Protein 8CQ3 (pdb70)

Structure (mmCIF, N/CA/C/O backbone):
data_8CQ3
#
_entry.id   8CQ3
#
_cell.length_a   36.419
_cell.length_b   98.760
_cell.length_c   55.336
_cell.angle_alpha   90.000
_cell.angle_beta   108.519
_cell.angle_gamma   90.000
#
_symmetry.space_group_name_H-M   'P 1 21 1'
#
loop_
_entity.id
_entity.type
_entity.pdbx_description
1 polymer 'chorismate mutase'
2 non-polymer 'ACETATE ION'
3 non-polymer 'CHLORIDE ION'
4 water water
#
loop_
_atom_site.group_PDB
_atom_site.id
_atom_site.type_symbol
_atom_site.label_atom_id
_atom_site.label_alt_id
_atom_site.label_comp_id
_atom_site.label_asym_id
_atom_site.label_entity_id
_atom_site.label_seq_id
_atom_site.pdbx_PDB_ins_code
_atom_site.Cartn_x
_atom_site.Cartn_y
_atom_site.Cartn_z
_atom_site.occupancy
_atom_site.B_iso_or_equiv
_atom_site.auth_seq_id
_atom_site.auth_comp_id
_atom_site.auth_asym_id
_atom_site.auth_atom_id
_atom_site.pdbx_PDB_model_num
ATOM 1 N N . ASN A 1 24 ? 30.024 -19.514 39.523 1.000 75.351 24 ASN A N 1
ATOM 2 C CA . ASN A 1 24 ? 30.806 -20.777 39.424 1.000 69.169 24 ASN A CA 1
ATOM 3 C C . ASN A 1 24 ? 30.297 -21.732 40.507 1.000 61.916 24 ASN A C 1
ATOM 4 O O . ASN A 1 24 ? 29.407 -22.543 40.228 1.000 45.477 24 ASN A O 1
ATOM 9 N N A HIS A 1 25 ? 30.864 -21.600 41.723 0.640 60.702 25 HIS A N 1
ATOM 10 N N B HIS A 1 25 ? 30.835 -21.652 41.730 0.360 56.893 25 HIS A N 1
ATOM 11 C CA A HIS A 1 25 ? 30.756 -22.599 42.780 0.640 56.302 25 HIS A CA 1
ATOM 12 C CA B HIS A 1 25 ? 30.641 -22.748 42.666 0.360 51.952 25 HIS A CA 1
ATOM 13 C C A HIS A 1 25 ? 29.332 -22.589 43.326 0.640 47.518 25 HIS A C 1
ATOM 14 C C B HIS A 1 25 ? 29.304 -22.618 43.394 0.360 45.538 25 HIS A C 1
ATOM 15 O O A HIS A 1 25 ? 28.691 -23.634 43.426 0.640 41.495 25 HIS A O 1
ATOM 16 O O B HIS A 1 25 ? 28.680 -23.632 43.702 0.360 42.215 25 HIS A O 1
ATOM 29 N N . SER A 1 26 ? 28.872 -21.380 43.669 1.000 38.897 26 SER A N 1
ATOM 30 C CA . SER A 1 26 ? 27.554 -21.146 44.244 1.000 37.198 26 SER A CA 1
ATOM 31 C C . SER A 1 26 ? 26.448 -21.532 43.266 1.000 33.161 26 SER A C 1
ATOM 32 O O . SER A 1 26 ? 25.409 -22.053 43.675 1.000 30.162 26 SER A O 1
ATOM 35 N N . GLU A 1 27 ? 26.680 -21.254 41.980 1.000 30.132 27 GLU A N 1
ATOM 36 C CA . GLU A 1 27 ? 25.698 -21.542 40.951 1.000 27.688 27 GLU A CA 1
ATOM 37 C C . GLU A 1 27 ? 25.459 -23.052 40.910 1.000 23.509 27 GLU A C 1
ATOM 38 O O . GLU A 1 27 ? 24.319 -23.507 40.995 1.000 18.674 27 GLU A O 1
ATOM 44 N N . GLN A 1 28 ? 26.542 -23.837 40.818 1.000 22.929 28 GLN A N 1
ATOM 45 C CA . GLN A 1 28 ? 26.453 -25.299 40.810 1.000 21.758 28 GLN A CA 1
ATOM 46 C C . GLN A 1 28 ? 25.791 -25.828 42.075 1.000 21.476 28 GLN A C 1
ATOM 47 O O . GLN A 1 28 ? 24.982 -26.764 42.014 1.000 20.334 28 GLN A O 1
ATOM 53 N N . THR A 1 29 ? 26.179 -25.280 43.241 1.000 20.342 29 THR A N 1
ATOM 54 C CA . THR A 1 29 ? 25.620 -25.750 44.493 1.000 18.662 29 THR A CA 1
ATOM 55 C C . THR A 1 29 ? 24.126 -25.494 44.492 1.000 17.780 29 THR A C 1
ATOM 56 O O . THR A 1 29 ? 23.343 -26.378 44.801 1.000 17.585 29 THR A O 1
ATOM 60 N N . LEU A 1 30 ? 23.726 -24.303 44.038 1.000 17.840 30 LEU A N 1
ATOM 61 C CA . LEU A 1 30 ? 22.322 -23.967 43.911 1.000 18.198 30 LEU A CA 1
ATOM 62 C C . LEU A 1 30 ? 21.603 -24.988 43.022 1.000 17.894 30 LEU A C 1
ATOM 63 O O . LEU A 1 30 ? 20.535 -25.511 43.368 1.000 16.709 30 LEU A O 1
ATOM 68 N N . TYR A 1 31 ? 22.201 -25.321 41.884 1.000 15.863 31 TYR A N 1
ATOM 69 C CA . TYR A 1 31 ? 21.544 -26.253 40.969 1.000 16.994 31 TYR A CA 1
ATOM 70 C C . TYR A 1 31 ? 21.471 -27.673 41.556 1.000 15.098 31 TYR A C 1
ATOM 71 O O . TYR A 1 31 ? 20.475 -28.379 41.357 1.000 16.179 31 TYR A O 1
ATOM 80 N N A GLN A 1 32 ? 22.536 -28.099 42.240 0.540 16.175 32 GLN A N 1
ATOM 81 N N B GLN A 1 32 ? 22.524 -28.113 42.242 0.460 15.664 32 GLN A N 1
ATOM 82 C CA A GLN A 1 32 ? 22.591 -29.405 42.885 0.540 16.728 32 GLN A CA 1
ATOM 83 C CA B GLN A 1 32 ? 22.506 -29.441 42.831 0.460 15.900 32 GLN A CA 1
ATOM 84 C C A GLN A 1 32 ? 21.458 -29.549 43.910 0.540 16.212 32 GLN A C 1
ATOM 85 C C B GLN A 1 32 ? 21.409 -29.552 43.895 0.460 15.797 32 GLN A C 1
ATOM 86 O O A GLN A 1 32 ? 20.817 -30.599 44.000 0.540 15.944 32 GLN A O 1
ATOM 87 O O B GLN A 1 32 ? 20.757 -30.590 44.008 0.460 15.648 32 GLN A O 1
ATOM 98 N N . LEU A 1 33 ? 21.194 -28.492 44.677 1.000 15.971 33 LEU A N 1
ATOM 99 C CA . LEU A 1 33 ? 20.204 -28.575 45.746 1.000 16.111 33 LEU A CA 1
ATOM 100 C C . LEU A 1 33 ? 18.806 -28.602 45.133 1.000 16.176 33 LEU A C 1
ATOM 101 O O . LEU A 1 33 ? 17.945 -29.388 45.572 1.000 17.862 33 LEU A O 1
ATOM 106 N N . MET A 1 34 ? 18.617 -27.817 44.054 1.000 14.749 34 MET A N 1
ATOM 107 C CA . MET A 1 34 ? 17.319 -27.787 43.424 1.000 15.437 34 MET A CA 1
ATOM 108 C C . MET A 1 34 ? 17.059 -29.178 42.820 1.000 14.268 34 MET A C 1
ATOM 109 O O . MET A 1 34 ? 15.973 -29.728 42.948 1.000 14.313 34 MET A O 1
ATOM 114 N N . SER A 1 35 ? 18.085 -29.806 42.260 1.000 16.330 35 SER A N 1
ATOM 115 C CA . SER A 1 35 ? 17.878 -31.095 41.606 1.000 17.470 35 SER A CA 1
ATOM 116 C C . SER A 1 35 ? 17.703 -32.223 42.614 1.000 18.142 35 SER A C 1
ATOM 117 O O . SER A 1 35 ? 16.917 -33.143 42.385 1.000 17.404 35 SER A O 1
ATOM 120 N N . GLU A 1 36 ? 18.356 -32.123 43.781 1.000 18.365 36 GLU A N 1
ATOM 121 C CA . GLU A 1 36 ? 18.161 -33.119 44.833 1.000 20.208 36 GLU A CA 1
ATOM 122 C C . GLU A 1 36 ? 16.721 -33.138 45.334 1.000 18.856 36 GLU A C 1
ATOM 123 O O . GLU A 1 36 ? 16.153 -34.200 45.558 1.000 20.030 36 GLU A O 1
ATOM 129 N N . ARG A 1 37 ? 16.094 -31.975 45.416 1.000 19.757 37 ARG A N 1
ATOM 130 C CA . ARG A 1 37 ? 14.683 -31.898 45.770 1.000 20.183 37 ARG A CA 1
ATOM 131 C C . ARG A 1 37 ? 13.791 -32.584 44.752 1.000 19.707 37 ARG A C 1
ATOM 132 O O . ARG A 1 37 ? 12.966 -33.414 45.116 1.000 19.386 37 ARG A O 1
ATOM 140 N N . LEU A 1 38 ? 13.936 -32.224 43.479 1.000 17.347 38 LEU A N 1
ATOM 141 C CA . LEU A 1 38 ? 13.093 -32.816 42.460 1.000 20.095 38 LEU A CA 1
ATOM 142 C C . LEU A 1 38 ? 13.298 -34.338 42.420 1.000 19.094 38 LEU A C 1
ATOM 143 O O . LEU A 1 38 ? 12.369 -35.101 42.105 1.000 16.718 38 LEU A O 1
ATOM 148 N N . ALA A 1 39 ? 14.538 -34.792 42.677 1.000 16.573 39 ALA A N 1
ATOM 149 C CA . ALA A 1 39 ? 14.864 -36.199 42.585 1.000 19.101 39 ALA A CA 1
ATOM 150 C C . ALA A 1 39 ? 14.152 -37.026 43.658 1.000 20.517 39 ALA A C 1
ATOM 151 O O . ALA A 1 39 ? 14.064 -38.239 43.522 1.000 19.448 39 ALA A O 1
ATOM 153 N N . LEU A 1 40 ? 13.706 -36.401 44.746 1.000 18.722 40 LEU A N 1
ATOM 154 C CA . LEU A 1 40 ? 12.993 -37.120 45.796 1.000 18.305 40 LEU A CA 1
ATOM 155 C C . LEU A 1 40 ? 11.505 -37.197 45.459 1.000 18.417 40 LEU A C 1
ATOM 156 O O . LEU A 1 40 ? 10.737 -37.858 46.143 1.000 17.289 40 LEU A O 1
ATOM 161 N N . MET A 1 41 ? 11.059 -36.487 44.429 1.000 19.032 41 MET A N 1
ATOM 162 C CA . MET A 1 41 ? 9.624 -36.364 44.237 1.000 19.126 41 MET A CA 1
ATOM 163 C C . MET A 1 41 ? 9.016 -37.692 43.777 1.000 20.116 41 MET A C 1
ATOM 164 O O . MET A 1 41 ? 7.886 -37.996 44.140 1.000 19.962 41 MET A O 1
ATOM 169 N N . PRO A 1 42 ? 9.692 -38.569 42.992 1.000 23.503 42 PRO A N 1
ATOM 170 C CA . PRO A 1 42 ? 9.130 -39.897 42.739 1.000 21.278 42 PRO A CA 1
ATOM 171 C C . PRO A 1 42 ? 8.826 -40.704 44.007 1.000 22.120 42 PRO A C 1
ATOM 172 O O . PRO A 1 42 ? 7.852 -41.449 44.034 1.000 18.016 42 PRO A O 1
ATOM 176 N N . GLU A 1 43 ? 9.686 -40.591 45.036 1.000 20.833 43 GLU A N 1
ATOM 177 C CA . GLU A 1 43 ? 9.460 -41.208 46.343 1.000 24.178 43 GLU A CA 1
ATOM 178 C C . GLU A 1 43 ? 8.233 -40.612 47.044 1.000 22.795 43 GLU A C 1
ATOM 179 O O . GLU A 1 43 ? 7.469 -41.330 47.680 1.000 26.177 43 GLU A O 1
ATOM 185 N N . VAL A 1 44 ? 8.038 -39.290 46.939 1.000 19.701 44 VAL A N 1
ATOM 186 C CA . VAL A 1 44 ? 6.860 -38.641 47.499 1.000 19.960 44 VAL A CA 1
ATOM 187 C C . VAL A 1 44 ? 5.606 -39.229 46.847 1.000 21.511 44 VAL A C 1
ATOM 188 O O . VAL A 1 44 ? 4.678 -39.610 47.544 1.000 25.154 44 VAL A O 1
ATOM 192 N N . ALA A 1 45 ? 5.602 -39.299 45.515 1.000 21.621 45 ALA A N 1
ATOM 193 C CA . ALA A 1 45 ? 4.450 -39.751 44.745 1.000 24.613 45 ALA A CA 1
ATOM 194 C C . ALA A 1 45 ? 4.114 -41.201 45.111 1.000 23.275 45 ALA A C 1
ATOM 195 O O . ALA A 1 45 ? 2.942 -41.556 45.189 1.000 23.546 45 ALA A O 1
ATOM 197 N N . LYS A 1 46 ? 5.130 -42.036 45.332 1.000 24.853 46 LYS A N 1
ATOM 198 C CA . LYS A 1 46 ? 4.876 -43.435 45.675 1.000 27.434 46 LYS A CA 1
ATOM 199 C C . LYS A 1 46 ? 4.168 -43.550 47.024 1.000 29.309 46 LYS A C 1
ATOM 200 O O . LYS A 1 46 ? 3.203 -44.294 47.157 1.000 28.267 46 LYS A O 1
ATOM 206 N N . TYR A 1 47 ? 4.620 -42.789 48.021 1.000 29.792 47 TYR A N 1
ATOM 207 C CA . TYR A 1 47 ? 3.961 -42.771 49.317 1.000 29.448 47 TYR A CA 1
ATOM 208 C C . TYR A 1 47 ? 2.516 -42.297 49.149 1.000 31.265 47 TYR A C 1
ATOM 209 O O . TYR A 1 47 ? 1.591 -42.908 49.679 1.000 36.763 47 TYR A O 1
ATOM 218 N N . LYS A 1 48 ? 2.311 -41.208 48.405 1.000 30.775 48 LYS A N 1
ATOM 219 C CA . LYS A 1 48 ? 0.964 -40.695 48.204 1.000 28.246 48 LYS A CA 1
ATOM 220 C C . LYS A 1 48 ? 0.125 -41.689 47.411 1.000 33.476 48 LYS A C 1
ATOM 221 O O . LYS A 1 48 ? -1.082 -41.766 47.613 1.000 31.722 48 LYS A O 1
ATOM 227 N N . TRP A 1 49 ? 0.747 -42.430 46.481 1.000 33.921 49 TRP A N 1
ATOM 228 C CA . TRP A 1 49 ? -0.003 -43.416 45.716 1.000 34.016 49 TRP A CA 1
ATOM 229 C C . TRP A 1 49 ? -0.485 -44.524 46.646 1.000 35.269 49 TRP A C 1
ATOM 230 O O . TRP A 1 49 ? -1.678 -44.840 46.618 1.000 36.993 49 TRP A O 1
ATOM 241 N N . HIS A 1 50 ? 0.425 -45.033 47.500 1.000 34.905 50 HIS A N 1
ATOM 242 C CA . HIS A 1 50 ? 0.098 -46.023 48.523 1.000 40.291 50 HIS A CA 1
ATOM 243 C C . HIS A 1 50 ? -1.115 -45.604 49.359 1.000 49.626 50 HIS A C 1
ATOM 244 O O . HIS A 1 50 ? -2.057 -46.378 49.479 1.000 52.707 50 HIS A O 1
ATOM 251 N N . HIS A 1 51 ? -1.094 -44.397 49.952 1.000 46.886 51 HIS A N 1
ATOM 252 C CA . HIS A 1 51 ? -2.147 -43.966 50.864 1.000 40.123 51 HIS A CA 1
ATOM 253 C C . HIS A 1 51 ? -3.274 -43.247 50.131 1.000 36.581 51 HIS A C 1
ATOM 254 O O . HIS A 1 51 ? -4.065 -42.525 50.736 1.000 38.286 51 HIS A O 1
ATOM 261 N N . ASN A 1 52 ? -3.339 -43.436 48.814 1.000 41.557 52 ASN A N 1
ATOM 262 C CA . ASN A 1 52 ? -4.420 -42.893 48.016 1.000 43.676 52 ASN A CA 1
ATOM 263 C C . ASN A 1 52 ? -4.563 -41.402 48.319 1.000 44.969 52 ASN A C 1
ATOM 264 O O . ASN A 1 52 ? -5.688 -40.918 48.449 1.000 41.870 52 ASN A O 1
ATOM 269 N N . LEU A 1 53 ? -3.416 -40.702 48.432 1.000 45.262 53 LEU A N 1
ATOM 270 C CA . LEU A 1 53 ? -3.370 -39.259 48.638 1.000 44.612 53 LEU A CA 1
ATOM 271 C C . LEU A 1 53 ? -3.331 -38.538 47.291 1.000 48.464 53 LEU A C 1
ATOM 272 O O . LEU A 1 53 ? -2.905 -39.108 46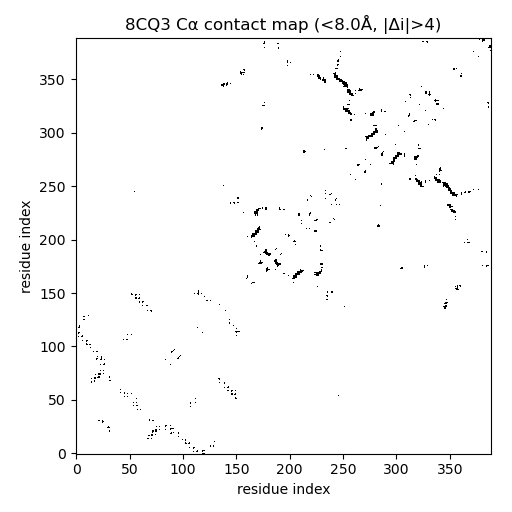.280 1.000 48.242 53 LEU A O 1
ATOM 277 N N . PRO A 1 54 ? -3.779 -37.260 47.237 1.000 48.587 54 PRO A N 1
ATOM 278 C CA . PRO A 1 54 ? -3.611 -36.438 46.036 1.000 47.326 54 PRO A CA 1
ATOM 279 C C . PRO A 1 54 ? -2.197 -35.855 45.991 1.000 41.879 54 PRO A C 1
ATOM 280 O O . PRO A 1 54 ? -1.522 -35.731 47.016 1.000 34.853 54 PRO A O 1
ATOM 284 N N . ILE A 1 55 ? -1.739 -35.533 44.780 1.000 34.926 55 ILE A N 1
ATOM 285 C CA . ILE A 1 55 ? -0.485 -34.823 44.622 1.000 34.349 55 ILE A CA 1
ATOM 286 C C . ILE A 1 55 ? -0.588 -33.522 45.425 1.000 32.599 55 ILE A C 1
ATOM 287 O O . ILE A 1 55 ? 0.232 -33.263 46.303 1.000 31.457 55 ILE A O 1
ATOM 292 N N . GLU A 1 56 ? -1.673 -32.772 45.213 1.000 34.167 56 GLU A N 1
ATOM 293 C CA . GLU A 1 56 ? -1.784 -31.438 45.775 1.000 38.185 56 GLU A CA 1
ATOM 294 C C . GLU A 1 56 ? -2.101 -31.486 47.265 1.000 32.414 56 GLU A C 1
ATOM 295 O O . GLU A 1 56 ? -2.940 -32.260 47.692 1.000 38.449 56 GLU A O 1
ATOM 301 N N . ASP A 1 57 ? -1.424 -30.628 48.029 1.000 33.632 57 ASP A N 1
ATOM 302 C CA . ASP A 1 57 ? -1.700 -30.413 49.439 1.000 35.116 57 ASP A CA 1
ATOM 303 C C . ASP A 1 57 ? -1.430 -28.946 49.784 1.000 35.931 57 ASP A C 1
ATOM 304 O O . ASP A 1 57 ? -0.289 -28.536 50.018 1.000 30.023 57 ASP A O 1
ATOM 309 N N . LEU A 1 58 ? -2.515 -28.158 49.808 1.000 38.778 58 LEU A N 1
ATOM 310 C CA . LEU A 1 58 ? -2.454 -26.711 49.932 1.000 39.592 58 LEU A CA 1
ATOM 311 C C . LEU A 1 58 ? -1.967 -26.252 51.306 1.000 38.812 58 LEU A C 1
ATOM 312 O O . LEU A 1 58 ? -1.181 -25.316 51.383 1.000 44.948 58 LEU A O 1
ATOM 317 N N . ALA A 1 59 ? -2.478 -26.855 52.381 1.000 40.851 59 ALA A N 1
ATOM 318 C CA . ALA A 1 59 ? -1.907 -26.721 53.714 1.000 40.684 59 ALA A CA 1
ATOM 319 C C . ALA A 1 59 ? -0.390 -26.594 53.628 1.000 45.364 59 ALA A C 1
ATOM 320 O O . ALA A 1 59 ? 0.176 -25.550 53.964 1.000 52.457 59 ALA A O 1
ATOM 322 N N . ARG A 1 60 ? 0.251 -27.692 53.196 1.000 41.440 60 ARG A N 1
ATOM 323 C CA . ARG A 1 60 ? 1.700 -27.818 53.194 1.000 33.221 60 ARG A CA 1
ATOM 324 C C . ARG A 1 60 ? 2.297 -26.721 52.312 1.000 29.583 60 ARG A C 1
ATOM 325 O O . ARG A 1 60 ? 3.329 -26.172 52.659 1.000 27.808 60 ARG A O 1
ATOM 333 N N . GLU A 1 61 ? 1.639 -26.391 51.180 1.000 29.367 61 GLU A N 1
ATOM 334 C CA . GLU A 1 61 ? 2.190 -25.467 50.199 1.000 34.995 61 GLU A CA 1
ATOM 335 C C . GLU A 1 61 ? 2.289 -24.061 50.785 1.000 42.567 61 GLU A C 1
ATOM 336 O O . GLU A 1 61 ? 3.355 -23.451 50.752 1.000 41.071 61 GLU A O 1
ATOM 342 N N . ALA A 1 62 ? 1.136 -23.550 51.246 1.000 49.018 62 ALA A N 1
ATOM 343 C CA . ALA A 1 62 ? 1.018 -22.346 52.058 1.000 47.548 62 ALA A CA 1
ATOM 344 C C . ALA A 1 62 ? 2.174 -22.249 53.051 1.000 44.921 62 ALA A C 1
ATOM 345 O O . ALA A 1 62 ? 2.999 -21.347 52.942 1.000 51.011 62 ALA A O 1
ATOM 347 N N . MET A 1 63 ? 2.205 -23.194 54.003 1.000 40.855 63 MET A N 1
ATOM 348 C CA . MET A 1 63 ? 3.118 -23.188 55.139 1.000 40.547 63 MET A CA 1
ATOM 349 C C . MET A 1 63 ? 4.585 -23.111 54.696 1.000 37.079 63 MET A C 1
ATOM 350 O O . MET A 1 63 ? 5.384 -22.381 55.268 1.000 35.506 63 MET A O 1
ATOM 355 N N . VAL A 1 64 ? 4.958 -23.901 53.691 1.000 31.168 64 VAL A N 1
ATOM 356 C CA . VAL A 1 64 ? 6.312 -23.882 53.169 1.000 28.179 64 VAL A CA 1
ATOM 357 C C . VAL A 1 64 ? 6.605 -22.520 52.532 1.000 29.828 64 VAL A C 1
ATOM 358 O O . VAL A 1 64 ? 7.720 -22.012 52.631 1.000 25.655 64 VAL A O 1
ATOM 362 N N . LEU A 1 65 ? 5.601 -21.909 51.893 1.000 32.541 65 LEU A N 1
ATOM 363 C CA . LEU A 1 65 ? 5.790 -20.596 51.278 1.000 38.211 65 LEU A CA 1
ATOM 364 C C . LEU A 1 65 ? 5.831 -19.471 52.317 1.000 39.533 65 LEU A C 1
ATOM 365 O O . LEU A 1 65 ? 6.494 -18.473 52.068 1.000 40.052 65 LEU A O 1
ATOM 370 N N . GLU A 1 66 ? 5.161 -19.603 53.464 1.000 42.738 66 GLU A N 1
ATOM 371 C CA . GLU A 1 66 ? 5.343 -18.618 54.524 1.000 47.190 66 GLU A CA 1
ATOM 372 C C . GLU A 1 66 ? 6.740 -18.754 55.126 1.000 42.007 66 GLU A C 1
ATOM 373 O O . GLU A 1 66 ? 7.465 -17.771 55.237 1.000 40.664 66 GLU A O 1
ATOM 379 N N . ARG A 1 67 ? 7.104 -19.981 55.505 1.000 33.659 67 ARG A N 1
ATOM 380 C CA . ARG A 1 67 ? 8.440 -20.306 55.988 1.000 31.510 67 ARG A CA 1
ATOM 381 C C . ARG A 1 67 ? 9.514 -19.649 55.102 1.000 28.401 67 ARG A C 1
ATOM 382 O O . ARG A 1 67 ? 10.395 -18.928 55.575 1.000 28.546 67 ARG A O 1
ATOM 390 N N . THR A 1 68 ? 9.404 -19.851 53.785 1.000 23.473 68 THR A N 1
ATOM 391 C CA . THR A 1 68 ? 10.335 -19.271 52.850 1.000 23.074 68 THR A CA 1
ATOM 392 C C . THR A 1 68 ? 10.280 -17.745 52.855 1.000 22.995 68 THR A C 1
ATOM 393 O O . THR A 1 68 ? 11.332 -17.100 52.861 1.000 18.252 68 THR A O 1
ATOM 397 N N . VAL A 1 69 ? 9.072 -17.154 52.818 1.000 24.878 69 VAL A N 1
ATOM 398 C CA . VAL A 1 69 ? 8.981 -15.693 52.739 1.000 30.439 69 VAL A CA 1
ATOM 399 C C . VAL A 1 69 ? 9.676 -15.077 53.959 1.000 29.179 69 VAL A C 1
ATOM 400 O O . VAL A 1 69 ? 10.462 -14.148 53.815 1.000 31.873 69 VAL A O 1
ATOM 404 N N . SER A 1 70 ? 9.434 -15.641 55.140 1.000 29.429 70 SER A N 1
ATOM 405 C CA . SER A 1 70 ? 9.875 -15.052 56.381 1.000 26.653 70 SER A CA 1
ATOM 406 C C . SER A 1 70 ? 11.388 -15.181 56.498 1.000 29.029 70 SER A C 1
ATOM 407 O O . SER A 1 70 ? 12.001 -14.449 57.268 1.000 29.392 70 SER A O 1
ATOM 410 N N . ARG A 1 71 ? 11.975 -16.083 55.706 1.000 23.260 71 ARG A N 1
ATOM 411 C CA . ARG A 1 71 ? 13.377 -16.420 55.813 1.000 20.841 71 ARG A CA 1
ATOM 412 C C . ARG A 1 71 ? 14.153 -15.762 54.671 1.000 19.748 71 ARG A C 1
ATOM 413 O O . ARG A 1 71 ? 15.344 -15.966 54.543 1.000 16.978 71 ARG A O 1
ATOM 421 N N . THR A 1 72 ? 13.500 -14.964 53.818 1.000 18.691 72 THR A N 1
ATOM 422 C CA . THR A 1 72 ? 14.190 -14.383 52.689 1.000 18.657 72 THR A CA 1
ATOM 423 C C . THR A 1 72 ? 13.972 -12.865 52.600 1.000 20.880 72 THR A C 1
ATOM 424 O O . THR A 1 72 ? 13.936 -12.323 51.496 1.000 22.601 72 THR A O 1
ATOM 428 N N A THR A 1 73 ? 13.808 -12.130 53.712 0.480 21.820 73 THR A N 1
ATOM 429 N N B THR A 1 73 ? 13.946 -12.226 53.785 0.520 20.570 73 THR A N 1
ATOM 430 C CA A THR A 1 73 ? 13.234 -10.791 53.558 0.480 21.529 73 THR A CA 1
ATOM 431 C CA B THR A 1 73 ? 13.490 -10.855 53.969 0.520 20.862 73 THR A CA 1
ATOM 432 C C A THR A 1 73 ? 14.245 -9.768 53.018 0.480 20.713 73 THR A C 1
ATOM 433 C C B THR A 1 73 ? 14.231 -9.887 53.045 0.520 20.123 73 THR A C 1
ATOM 434 O O A THR A 1 73 ? 13.814 -8.698 52.588 0.480 20.856 73 THR A O 1
ATOM 435 O O B THR A 1 73 ? 13.604 -9.006 52.454 0.520 21.494 73 THR A O 1
ATOM 442 N N . VAL A 1 74 ? 15.561 -10.060 52.943 1.000 19.200 74 VAL A N 1
ATOM 443 C CA . VAL A 1 74 ? 16.463 -9.205 52.172 1.000 20.028 74 VAL A CA 1
ATOM 444 C C . VAL A 1 74 ? 16.275 -9.356 50.653 1.000 23.771 74 VAL A C 1
ATOM 445 O O . VAL A 1 74 ? 16.789 -8.550 49.875 1.000 22.992 74 VAL A O 1
ATOM 449 N N . LEU A 1 75 ? 15.580 -10.408 50.217 1.000 19.634 75 LEU A N 1
ATOM 450 C CA . LEU A 1 75 ? 15.354 -10.655 48.801 1.000 17.914 75 LEU A CA 1
ATOM 451 C C . LEU A 1 75 ? 13.977 -10.123 48.425 1.000 19.154 75 LEU A C 1
ATOM 452 O O . LEU A 1 75 ? 13.050 -10.028 49.226 1.000 19.978 75 LEU A O 1
ATOM 457 N N . ASP A 1 76 ? 13.842 -9.776 47.159 1.000 20.017 76 ASP A N 1
ATOM 458 C CA . ASP A 1 76 ? 12.563 -9.340 46.656 1.000 22.238 76 ASP A CA 1
ATOM 459 C C . ASP A 1 76 ? 11.547 -10.444 46.884 1.000 21.287 76 ASP A C 1
ATOM 460 O O . ASP A 1 76 ? 11.674 -11.533 46.313 1.000 20.512 76 ASP A O 1
ATOM 465 N N . PRO A 1 77 ? 10.460 -10.179 47.626 1.000 22.717 77 PRO A N 1
ATOM 466 C CA . PRO A 1 77 ? 9.516 -11.226 47.974 1.000 23.996 77 PRO A CA 1
ATOM 467 C C . PRO A 1 77 ? 8.651 -11.738 46.821 1.000 23.405 77 PRO A C 1
ATOM 468 O O . PRO A 1 77 ? 8.233 -12.892 46.884 1.000 20.786 77 PRO A O 1
ATOM 472 N N . ILE A 1 78 ? 8.447 -10.925 45.766 1.000 23.538 78 ILE A N 1
ATOM 473 C CA . ILE A 1 78 ? 7.742 -11.385 44.573 1.000 23.689 78 ILE A CA 1
ATOM 474 C C . ILE A 1 78 ? 8.586 -12.387 43.798 1.000 18.939 78 ILE A C 1
ATOM 475 O O . ILE A 1 78 ? 8.102 -13.434 43.455 1.000 19.152 78 ILE A O 1
ATOM 480 N N . HIS A 1 79 ? 9.827 -12.037 43.483 1.000 17.565 79 HIS A N 1
ATOM 481 C CA . HIS A 1 79 ? 10.717 -12.916 42.752 1.000 18.936 79 HIS A CA 1
ATOM 482 C C . HIS A 1 79 ? 10.963 -14.200 43.543 1.000 18.429 79 HIS A C 1
ATOM 483 O O . HIS A 1 79 ? 10.940 -15.312 42.990 1.000 18.361 79 HIS A O 1
ATOM 490 N N . THR A 1 80 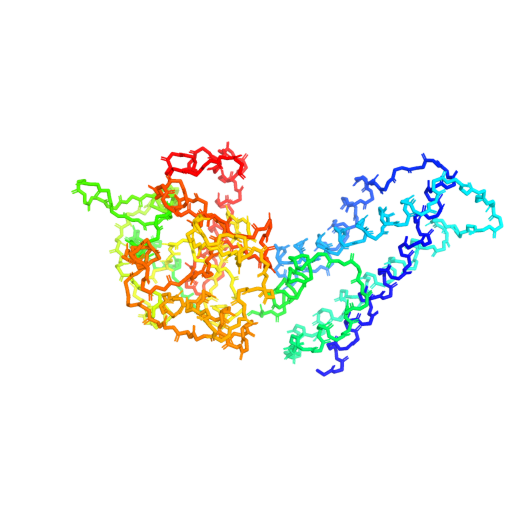? 11.119 -14.059 44.864 1.000 18.061 80 THR A N 1
ATOM 491 C CA . THR A 1 80 ? 11.349 -15.222 45.712 1.000 17.571 80 THR A CA 1
ATOM 492 C C . THR A 1 80 ? 10.153 -16.169 45.666 1.000 15.980 80 THR A C 1
ATOM 493 O O . THR A 1 80 ? 10.310 -17.373 45.501 1.000 16.643 80 THR A O 1
ATOM 497 N N A LYS A 1 81 ? 8.936 -15.636 45.799 0.530 16.684 81 LYS A N 1
ATOM 498 N N B LYS A 1 81 ? 8.946 -15.618 45.774 0.470 16.639 81 LYS A N 1
ATOM 499 C CA A LYS A 1 81 ? 7.758 -16.490 45.781 0.530 18.021 81 LYS A CA 1
ATOM 500 C CA B LYS A 1 81 ? 7.747 -16.436 45.768 0.470 17.713 81 LYS A CA 1
ATOM 501 C C A LYS A 1 81 ? 7.548 -17.124 44.398 0.530 17.812 81 LYS A C 1
ATOM 502 C C B LYS A 1 81 ? 7.498 -17.085 44.402 0.470 17.562 81 LYS A C 1
ATOM 503 O O A LYS A 1 81 ? 7.091 -18.262 44.303 0.530 17.169 81 LYS A O 1
ATOM 504 O O B LYS A 1 81 ? 6.935 -18.174 44.330 0.470 16.857 81 LYS A O 1
ATOM 515 N N . THR A 1 82 ? 7.894 -16.415 43.315 1.000 17.895 82 THR A N 1
ATOM 516 C CA . THR A 1 82 ? 7.769 -16.963 41.972 1.000 18.484 82 THR A CA 1
ATOM 517 C C . THR A 1 82 ? 8.738 -18.134 41.802 1.000 18.833 82 THR A C 1
ATOM 518 O O . THR A 1 82 ? 8.345 -19.195 41.335 1.000 18.722 82 THR A O 1
ATOM 522 N N . PHE A 1 83 ? 10.000 -17.955 42.251 1.000 17.177 83 PHE A N 1
ATOM 523 C CA . PHE A 1 83 ? 11.016 -18.985 42.155 1.000 16.109 83 PHE A CA 1
ATOM 524 C C . PHE A 1 83 ? 10.590 -20.234 42.925 1.000 14.656 83 PHE A C 1
ATOM 525 O O . PHE A 1 83 ? 10.573 -21.337 42.387 1.000 15.315 83 PHE A O 1
ATOM 533 N N . PHE A 1 84 ? 10.210 -20.095 44.192 1.000 14.540 84 PHE A N 1
ATOM 534 C CA . PHE A 1 84 ? 9.851 -21.282 44.955 1.000 15.315 84 PHE A CA 1
ATOM 535 C C . PHE A 1 84 ? 8.526 -21.859 44.451 1.000 16.995 84 PHE A C 1
ATOM 536 O O . PHE A 1 84 ? 8.353 -23.074 44.466 1.000 20.939 84 PHE A O 1
ATOM 544 N N . GLY A 1 85 ? 7.629 -20.991 43.962 1.000 18.026 85 GLY A N 1
ATOM 545 C CA . GLY A 1 85 ? 6.378 -21.361 43.320 1.000 18.356 85 GLY A CA 1
ATOM 546 C C . GLY A 1 85 ? 6.578 -22.262 42.084 1.000 16.699 85 GLY A C 1
ATOM 547 O O . GLY A 1 85 ? 5.959 -23.295 41.961 1.000 17.982 85 GLY A O 1
ATOM 548 N N . LEU A 1 86 ? 7.518 -21.926 41.210 1.000 17.598 86 LEU A N 1
ATOM 549 C CA . LEU A 1 86 ? 7.824 -22.736 40.034 1.000 18.132 86 LEU A CA 1
ATOM 550 C C . LEU A 1 86 ? 8.533 -24.037 40.398 1.000 18.463 86 LEU A C 1
ATOM 551 O O . LEU A 1 86 ? 8.389 -25.024 39.700 1.000 18.656 86 LEU A O 1
ATOM 556 N N . GLN A 1 87 ? 9.271 -24.062 41.500 1.000 19.951 87 GLN A N 1
ATOM 557 C CA . GLN A 1 87 ? 9.813 -25.324 41.977 1.000 20.724 87 GLN A CA 1
ATOM 558 C C . GLN A 1 87 ? 8.708 -26.272 42.422 1.000 20.284 87 GLN A C 1
ATOM 559 O O . GLN A 1 87 ? 8.801 -27.483 42.222 1.000 18.575 87 GLN A O 1
ATOM 565 N N . MET A 1 88 ? 7.666 -25.707 43.022 1.000 19.635 88 MET A N 1
ATOM 566 C CA . MET A 1 88 ? 6.515 -26.474 43.433 1.000 20.531 88 MET A CA 1
ATOM 567 C C . MET A 1 88 ? 5.726 -27.011 42.243 1.000 20.260 88 MET A C 1
ATOM 568 O O . MET A 1 88 ? 5.341 -28.186 42.267 1.000 19.632 88 MET A O 1
ATOM 573 N N . THR A 1 89 ? 5.560 -26.193 41.205 1.000 20.308 89 THR A N 1
ATOM 574 C CA . THR A 1 89 ? 4.954 -26.647 39.959 1.000 21.399 89 THR A CA 1
ATOM 575 C C . THR A 1 89 ? 5.765 -27.793 39.362 1.000 19.900 89 THR A C 1
ATOM 576 O O . THR A 1 89 ? 5.203 -28.800 38.967 1.000 21.232 89 THR A O 1
ATOM 580 N N . ALA A 1 90 ? 7.086 -27.606 39.244 1.000 18.756 90 ALA A N 1
ATOM 581 C CA . ALA A 1 90 ? 7.962 -28.619 38.679 1.000 17.282 90 ALA A CA 1
ATOM 582 C C . ALA A 1 90 ? 7.789 -29.915 39.479 1.000 17.793 90 ALA A C 1
ATOM 583 O O . ALA A 1 90 ? 7.605 -30.980 38.900 1.000 16.333 90 ALA A O 1
ATOM 585 N N . ALA A 1 91 ? 7.835 -29.827 40.817 1.000 15.555 91 ALA A N 1
ATOM 586 C CA . ALA A 1 91 ? 7.715 -30.992 41.674 1.000 17.658 91 ALA A CA 1
ATOM 587 C C . ALA A 1 91 ? 6.394 -31.730 41.473 1.000 19.237 91 ALA A C 1
ATOM 588 O O . ALA A 1 91 ? 6.362 -32.957 41.481 1.000 21.648 91 ALA A O 1
ATOM 590 N N . LYS A 1 92 ? 5.301 -30.995 41.306 1.000 19.716 92 LYS A N 1
ATOM 591 C CA . LYS A 1 92 ? 4.009 -31.661 41.116 1.000 23.682 92 LYS A CA 1
ATOM 592 C C . LYS A 1 92 ? 3.876 -32.292 39.724 1.000 24.286 92 LYS A C 1
ATOM 593 O O . LYS A 1 92 ? 3.215 -33.316 39.544 1.000 25.345 92 LYS A O 1
ATOM 599 N N . ALA A 1 93 ? 4.526 -31.687 38.739 1.000 21.592 93 ALA A N 1
ATOM 600 C CA . ALA A 1 93 ? 4.596 -32.260 37.405 1.000 21.285 93 ALA A CA 1
ATOM 601 C C . ALA A 1 93 ? 5.333 -33.605 37.428 1.000 20.228 93 ALA A C 1
ATOM 602 O O . ALA A 1 93 ? 4.971 -34.549 36.712 1.000 19.997 93 ALA A O 1
ATOM 604 N N . ILE A 1 94 ? 6.398 -33.724 38.232 1.000 20.451 94 ILE A N 1
ATOM 605 C CA . ILE A 1 94 ? 7.145 -34.973 38.328 1.000 20.553 94 ILE A CA 1
ATOM 606 C C . ILE A 1 94 ? 6.290 -36.027 39.019 1.000 20.713 94 ILE A C 1
ATOM 607 O O . ILE A 1 94 ? 6.289 -37.203 38.643 1.000 20.786 94 ILE A O 1
ATOM 612 N N . GLN A 1 95 ? 5.607 -35.612 40.076 1.000 19.037 95 GLN A N 1
ATOM 613 C CA . GLN A 1 95 ? 4.696 -36.491 40.761 1.000 22.043 95 GLN A CA 1
ATOM 614 C C . GLN A 1 95 ? 3.621 -37.025 39.816 1.000 20.635 95 GLN A C 1
ATOM 615 O O . GLN A 1 95 ? 3.271 -38.193 39.900 1.000 22.387 95 GLN A O 1
ATOM 621 N N . ALA A 1 96 ? 3.038 -36.162 39.001 1.000 22.219 96 ALA A N 1
ATOM 622 C CA . ALA A 1 96 ? 1.991 -36.623 38.092 1.000 25.638 96 ALA A CA 1
ATOM 623 C C . ALA A 1 96 ? 2.563 -37.609 37.056 1.000 25.564 96 ALA A C 1
ATOM 624 O O . ALA A 1 96 ? 1.886 -38.554 36.662 1.000 23.217 96 ALA A O 1
ATOM 626 N N . ASN A 1 97 ? 3.815 -37.431 36.617 1.000 24.990 97 ASN A N 1
ATOM 627 C CA . ASN A 1 97 ? 4.436 -38.401 35.708 1.000 27.612 97 ASN A CA 1
ATOM 628 C C . ASN A 1 97 ? 4.562 -39.777 36.370 1.000 26.250 97 ASN A C 1
ATOM 629 O O . ASN A 1 97 ? 4.237 -40.819 35.786 1.000 26.009 97 ASN A O 1
ATOM 634 N N . VAL A 1 98 ? 5.039 -39.802 37.610 1.000 22.871 98 VAL A N 1
ATOM 635 C CA . VAL A 1 98 ? 5.065 -41.029 38.384 1.000 23.847 98 VAL A CA 1
ATOM 636 C C . VAL A 1 98 ? 3.656 -41.628 38.519 1.000 31.740 98 VAL A C 1
ATOM 637 O O . VAL A 1 98 ? 3.471 -42.826 38.278 1.000 31.245 98 VAL A O 1
ATOM 641 N N . PHE A 1 99 ? 2.654 -40.803 38.862 1.000 33.011 99 PHE A N 1
ATOM 642 C CA . PHE A 1 99 ? 1.288 -41.296 39.013 1.000 32.930 99 PHE A CA 1
ATOM 643 C C . PHE A 1 99 ? 0.880 -42.091 37.780 1.000 31.630 99 PHE A C 1
ATOM 644 O O . PHE A 1 99 ? 0.330 -43.171 37.933 1.000 31.724 99 PHE A O 1
ATOM 652 N N . GLN A 1 100 ? 1.204 -41.574 36.585 1.000 34.150 100 GLN A N 1
ATOM 653 C CA . GLN A 1 100 ? 0.922 -42.277 35.338 1.000 39.566 100 GLN A CA 1
ATOM 654 C C . GLN A 1 100 ? 1.460 -43.709 35.389 1.000 43.747 100 GLN A C 1
ATOM 655 O O . GLN A 1 100 ? 0.744 -44.643 35.040 1.000 43.110 100 GLN A O 1
ATOM 661 N N . SER A 1 101 ? 2.691 -43.882 35.884 1.000 41.515 101 SER A N 1
ATOM 662 C CA . SER A 1 101 ? 3.384 -45.156 35.822 1.000 41.214 101 SER A CA 1
ATOM 663 C C . SER A 1 101 ? 2.907 -46.154 36.878 1.000 38.643 101 SER A C 1
ATOM 664 O O . SER A 1 101 ? 3.320 -47.319 36.845 1.000 42.151 101 SER A O 1
ATOM 667 N N . LEU A 1 102 ? 2.067 -45.721 37.820 1.000 31.079 102 LEU A N 1
ATOM 668 C CA . LEU A 1 102 ? 1.796 -46.532 38.992 1.000 30.635 102 LEU A CA 1
ATOM 669 C C . LEU A 1 102 ? 0.459 -47.272 38.865 1.000 31.413 102 LEU A C 1
ATOM 670 O O . LEU A 1 102 ? 0.138 -48.141 39.687 1.000 27.885 102 LEU A O 1
ATOM 675 N N . THR A 1 103 ? -0.315 -46.926 37.845 1.000 28.413 103 THR A N 1
ATOM 676 C CA . THR A 1 103 ? -1.742 -47.199 37.817 1.000 40.094 103 THR A CA 1
ATOM 677 C C . THR A 1 103 ? -2.076 -48.632 38.235 1.000 44.048 103 THR A C 1
ATOM 678 O O . THR A 1 103 ? -3.032 -48.860 38.976 1.000 50.337 103 THR A O 1
ATOM 682 N N . ASN A 1 104 ? -1.312 -49.604 37.725 1.000 40.281 104 ASN A N 1
ATOM 683 C CA . ASN A 1 104 ? -1.672 -50.998 37.900 1.000 41.855 104 ASN A CA 1
ATOM 684 C C . ASN A 1 104 ? -0.585 -51.728 38.674 1.000 43.773 104 ASN A C 1
ATOM 685 O O . ASN A 1 104 ? -0.391 -52.933 38.452 1.000 39.003 104 ASN A O 1
ATOM 690 N N . THR A 1 105 ? 0.078 -51.002 39.599 1.000 36.261 105 THR A N 1
ATOM 691 C CA . THR A 1 105 ? 1.091 -51.616 40.455 1.000 37.956 105 THR A CA 1
ATOM 692 C C . THR A 1 105 ? 0.544 -51.962 41.849 1.000 37.367 105 THR A C 1
ATOM 693 O O . THR A 1 105 ? -0.493 -51.458 42.283 1.000 34.674 105 THR A O 1
ATOM 697 N N . ASP A 1 106 ? 1.308 -52.853 42.511 1.000 37.436 106 ASP A N 1
ATOM 698 C CA . ASP A 1 106 ? 1.176 -53.260 43.897 1.000 41.970 106 ASP A CA 1
ATOM 699 C C . ASP A 1 106 ? 2.330 -52.643 44.693 1.000 49.488 106 ASP A C 1
ATOM 700 O O . ASP A 1 106 ? 3.376 -53.269 44.899 1.000 54.624 106 ASP A O 1
ATOM 705 N N . VAL A 1 107 ? 2.141 -51.387 45.121 1.000 51.276 107 VAL A N 1
ATOM 706 C CA . VAL A 1 107 ? 3.012 -50.767 46.106 1.000 53.464 107 VAL A CA 1
ATOM 707 C C . VAL A 1 107 ? 2.739 -51.398 47.468 1.000 54.455 107 VAL A C 1
ATOM 708 O O . VAL A 1 107 ? 1.594 -51.613 47.838 1.000 63.523 107 VAL A O 1
ATOM 712 N N . VAL A 1 108 ? 3.794 -51.685 48.222 1.000 53.374 108 VAL A N 1
ATOM 713 C CA . VAL A 1 108 ? 3.629 -52.201 49.566 1.000 55.751 108 VAL A CA 1
ATOM 714 C C . VAL A 1 108 ? 4.413 -51.309 50.526 1.000 58.166 108 VAL A C 1
ATOM 715 O O . VAL A 1 108 ? 5.306 -50.576 50.110 1.000 55.230 108 VAL A O 1
ATOM 719 N N . ALA A 1 109 ? 4.055 -51.368 51.815 1.000 58.970 109 ALA A N 1
ATOM 720 C CA . ALA A 1 109 ? 4.859 -50.803 52.885 1.000 59.406 109 ALA A CA 1
ATOM 721 C C . ALA A 1 109 ? 6.351 -50.883 52.555 1.000 53.181 109 ALA A C 1
ATOM 722 O O . ALA A 1 109 ? 7.076 -49.907 52.697 1.000 49.471 109 ALA A O 1
ATOM 724 N N . SER A 1 110 ? 6.804 -52.057 52.113 1.000 52.530 110 SER A N 1
ATOM 725 C CA . SER A 1 110 ? 8.214 -52.319 51.870 1.000 50.334 110 SER A CA 1
ATOM 726 C C . SER A 1 110 ? 8.774 -51.439 50.744 1.000 44.904 110 SER A C 1
ATOM 727 O O . SER A 1 110 ? 9.980 -51.206 50.701 1.000 48.431 110 SER A O 1
ATOM 730 N N . ASP A 1 111 ? 7.900 -50.950 49.850 1.000 40.259 111 ASP A N 1
ATOM 731 C CA . ASP A 1 111 ? 8.298 -50.193 48.668 1.000 40.209 111 ASP A CA 1
ATOM 732 C C . ASP A 1 111 ? 8.330 -48.684 48.924 1.000 40.553 111 ASP A C 1
ATOM 733 O O . ASP A 1 111 ? 8.764 -47.944 48.051 1.000 40.850 111 ASP A O 1
ATOM 738 N N . VAL A 1 112 ? 7.795 -48.218 50.053 1.000 40.477 112 VAL A N 1
ATOM 739 C CA . VAL A 1 112 ? 7.546 -46.798 50.263 1.000 44.451 112 VAL A CA 1
ATOM 740 C C . VAL A 1 112 ? 8.541 -46.268 51.300 1.000 41.303 112 VAL A C 1
ATOM 741 O O . VAL A 1 112 ? 9.049 -47.036 52.117 1.000 45.658 112 VAL A O 1
ATOM 745 N N . ARG A 1 113 ? 8.825 -44.952 51.254 1.000 33.965 113 ARG A N 1
ATOM 746 C CA . ARG A 1 113 ? 9.577 -44.243 52.290 1.000 31.948 113 ARG A CA 1
ATOM 747 C C . ARG A 1 113 ? 8.665 -43.262 53.033 1.000 27.972 113 ARG A C 1
ATOM 748 O O . ARG A 1 113 ? 7.757 -42.687 52.437 1.000 27.546 113 ARG A O 1
ATOM 756 N N . SER A 1 114 ? 8.899 -43.057 54.337 1.000 26.361 114 SER A N 1
ATOM 757 C CA . SER A 1 114 ? 7.993 -42.254 55.136 1.000 27.054 114 SER A CA 1
ATOM 758 C C . SER A 1 114 ? 7.955 -40.805 54.645 1.000 24.645 114 SER A C 1
ATOM 759 O O . SER A 1 114 ? 8.996 -40.153 54.512 1.000 26.737 114 SER A O 1
ATOM 762 N N . LEU A 1 115 ? 6.752 -40.275 54.430 1.000 25.934 115 LEU A N 1
ATOM 763 C CA . LEU A 1 115 ? 6.601 -38.933 53.914 1.000 25.314 115 LEU A CA 1
ATOM 764 C C . LEU A 1 115 ? 6.957 -37.944 55.017 1.000 30.818 115 LEU A C 1
ATOM 765 O O . LEU A 1 115 ? 7.455 -36.860 54.736 1.000 22.920 115 LEU A O 1
ATOM 770 N N . ASN A 1 116 ? 6.672 -38.315 56.275 1.000 32.854 116 ASN A N 1
ATOM 771 C CA . ASN A 1 116 ? 6.643 -37.320 57.335 1.000 34.474 116 ASN A CA 1
ATOM 772 C C . ASN A 1 116 ? 7.876 -37.471 58.219 1.000 30.176 116 ASN A C 1
ATOM 773 O O . ASN A 1 116 ? 8.285 -36.520 58.861 1.000 34.277 116 ASN A O 1
ATOM 778 N N . ASP A 1 117 ? 8.545 -38.610 58.155 1.000 33.100 117 ASP A N 1
ATOM 779 C CA . ASP A 1 117 ? 9.689 -38.834 59.008 1.000 34.421 117 ASP A CA 1
ATOM 780 C C . ASP A 1 117 ? 10.998 -38.938 58.234 1.000 32.049 117 ASP A C 1
ATOM 781 O O . ASP A 1 117 ? 12.040 -39.043 58.862 1.000 34.141 117 ASP A O 1
ATOM 786 N N . ASP A 1 118 ? 10.946 -38.931 56.893 1.000 31.063 118 ASP A N 1
ATOM 787 C CA . ASP A 1 118 ? 12.096 -39.250 56.060 1.000 27.523 118 ASP A CA 1
ATOM 788 C C . ASP A 1 118 ? 12.200 -38.166 54.994 1.000 24.717 118 ASP A C 1
ATOM 789 O O . ASP A 1 118 ? 13.098 -37.334 55.028 1.000 29.333 118 ASP A O 1
ATOM 794 N N . LEU A 1 119 ? 11.224 -38.155 54.091 1.000 24.623 119 LEU A N 1
ATOM 795 C CA . LEU A 1 119 ? 11.299 -37.399 52.848 1.000 23.036 119 LEU A CA 1
ATOM 796 C C . LEU A 1 119 ? 11.133 -35.910 53.135 1.000 22.639 119 LEU A C 1
ATOM 797 O O . LEU A 1 119 ? 11.930 -35.085 52.672 1.000 22.966 119 LEU A O 1
ATOM 802 N N . ARG A 1 120 ? 10.104 -35.568 53.918 1.000 22.525 120 ARG A N 1
ATOM 803 C CA . ARG A 1 120 ? 9.768 -34.176 54.121 1.000 24.735 120 ARG A CA 1
ATOM 804 C C . ARG A 1 120 ? 10.827 -33.481 54.971 1.000 25.732 120 ARG A C 1
ATOM 805 O O . ARG A 1 120 ? 11.188 -32.361 54.654 1.000 24.299 120 ARG A O 1
ATOM 813 N N . PRO A 1 121 ? 11.337 -34.065 56.076 1.000 28.684 121 PRO A N 1
ATOM 814 C CA . PRO A 1 121 ? 12.544 -33.542 56.726 1.000 29.687 121 PRO A CA 1
ATOM 815 C C . PRO A 1 121 ? 13.696 -33.261 55.766 1.000 25.996 121 PRO A C 1
ATOM 816 O O . PRO A 1 121 ? 14.390 -32.256 55.911 1.000 20.686 121 PRO A O 1
ATOM 820 N N . LYS A 1 122 ? 13.890 -34.161 54.805 1.000 24.310 122 LYS A N 1
ATOM 821 C CA . LYS A 1 122 ? 14.991 -34.029 53.864 1.000 23.658 122 LYS A CA 1
ATOM 822 C C . LYS A 1 122 ? 14.725 -32.840 52.941 1.000 21.502 122 LYS A C 1
ATOM 823 O O . LYS A 1 122 ? 15.631 -32.046 52.667 1.000 20.685 122 LYS A O 1
ATOM 829 N N . LEU A 1 123 ? 13.464 -32.695 52.529 1.000 19.902 123 LEU A N 1
ATOM 830 C CA . LEU A 1 123 ? 13.056 -31.629 51.634 1.000 20.462 123 LEU A CA 1
ATOM 831 C C . LEU A 1 123 ? 13.172 -30.284 52.342 1.000 20.542 123 LEU A C 1
ATOM 832 O O . LEU A 1 123 ? 13.504 -29.286 51.697 1.000 19.419 123 LEU A O 1
ATOM 837 N N . THR A 1 124 ? 12.835 -30.269 53.641 1.000 20.227 124 THR A N 1
ATOM 838 C CA . THR A 1 124 ? 12.932 -29.071 54.462 1.000 20.467 124 THR A CA 1
ATOM 839 C C . THR A 1 124 ? 14.387 -28.639 54.629 1.000 18.186 124 THR A C 1
ATOM 840 O O . THR A 1 124 ? 14.726 -27.468 54.488 1.000 19.487 124 THR A O 1
ATOM 844 N N . LEU A 1 125 ? 15.256 -29.580 54.916 1.000 18.102 125 LEU A N 1
ATOM 845 C CA . LEU A 1 125 ? 16.666 -29.270 55.023 1.000 20.625 125 LEU A CA 1
ATOM 846 C C . LEU A 1 125 ? 17.178 -28.672 53.709 1.000 20.777 125 LEU A C 1
ATOM 847 O O . LEU A 1 125 ? 17.919 -27.678 53.706 1.000 21.900 125 LEU A O 1
ATOM 852 N N . LEU A 1 126 ? 16.795 -29.275 52.580 1.000 17.015 126 LEU A N 1
ATOM 853 C CA . LEU A 1 126 ? 17.279 -28.828 51.271 1.000 18.078 126 LEU A CA 1
ATOM 854 C C . LEU A 1 126 ? 16.742 -27.427 50.994 1.000 16.923 126 LEU A C 1
ATOM 855 O O . LEU A 1 126 ? 17.489 -26.560 50.551 1.000 16.702 126 LEU A O 1
ATOM 860 N N . GLY A 1 127 ? 15.455 -27.165 51.272 1.000 16.157 127 GLY A N 1
ATOM 861 C CA . GLY A 1 127 ? 14.911 -25.833 51.073 1.000 15.704 127 GLY A CA 1
ATOM 862 C C . GLY A 1 127 ? 15.709 -24.764 51.827 1.000 15.604 127 GLY A C 1
ATOM 863 O O . GLY A 1 127 ? 15.896 -23.669 51.330 1.000 17.212 127 GLY A O 1
ATOM 864 N N . ASP A 1 128 ? 16.124 -25.094 53.060 1.000 17.468 128 ASP A N 1
ATOM 865 C CA . ASP A 1 128 ? 16.816 -24.138 53.919 1.000 16.632 128 ASP A CA 1
ATOM 866 C C . ASP A 1 128 ? 18.232 -23.946 53.371 1.000 12.855 128 ASP A C 1
ATOM 867 O O . ASP A 1 128 ? 18.7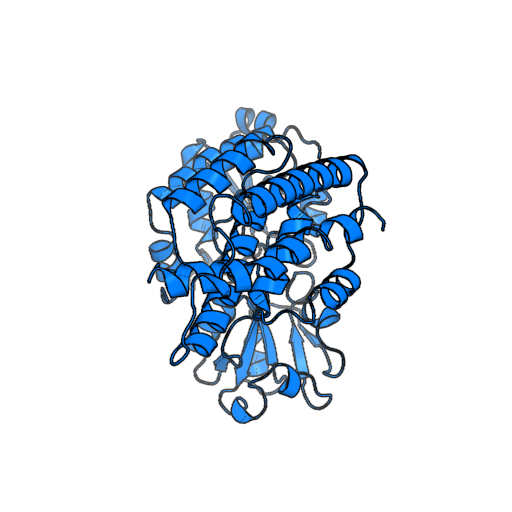81 -22.835 53.398 1.000 12.020 128 ASP A O 1
ATOM 872 N N . GLN A 1 129 ? 18.818 -25.013 52.822 1.000 12.259 129 GLN A N 1
ATOM 873 C CA . GLN A 1 129 ? 20.148 -24.897 52.224 1.000 14.646 129 GLN A CA 1
ATOM 874 C C . GLN A 1 129 ? 20.079 -24.073 50.929 1.000 13.374 129 GLN A C 1
ATOM 875 O O . GLN A 1 129 ? 21.001 -23.306 50.635 1.000 14.149 129 GLN A O 1
ATOM 881 N N . ILE A 1 130 ? 18.948 -24.147 50.197 1.000 13.592 130 ILE A N 1
ATOM 882 C CA . ILE A 1 130 ? 18.749 -23.281 49.032 1.000 13.976 130 ILE A CA 1
ATOM 883 C C . ILE A 1 130 ? 18.658 -21.808 49.441 1.000 15.174 130 ILE A C 1
ATOM 884 O O . ILE A 1 130 ? 19.284 -20.926 48.828 1.000 17.679 130 ILE A O 1
ATOM 889 N N . ILE A 1 131 ? 17.865 -21.506 50.479 1.000 14.085 131 ILE A N 1
ATOM 890 C CA . ILE A 1 131 ? 17.831 -20.153 51.010 1.000 16.430 131 ILE A CA 1
ATOM 891 C C . ILE A 1 131 ? 19.237 -19.655 51.367 1.000 16.446 131 ILE A C 1
ATOM 892 O O . ILE A 1 131 ? 19.563 -18.514 51.075 1.000 14.983 131 ILE A O 1
ATOM 897 N N . GLU A 1 132 ? 20.040 -20.463 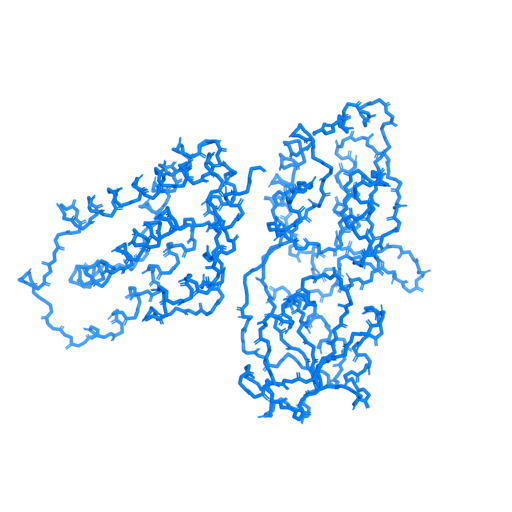52.053 1.000 15.817 132 GLU A N 1
ATOM 898 C CA . GLU A 1 132 ? 21.376 -20.060 52.449 1.000 17.364 132 GLU A CA 1
ATOM 899 C C . GLU A 1 132 ? 22.256 -19.734 51.253 1.000 18.117 132 GLU A C 1
ATOM 900 O O . GLU A 1 132 ? 22.912 -18.695 51.230 1.000 17.449 132 GLU A O 1
ATOM 906 N N . GLN A 1 133 ? 22.194 -20.581 50.223 1.000 17.933 133 GLN A N 1
ATOM 907 C CA . GLN A 1 133 ? 22.892 -20.342 48.967 1.000 18.868 133 GLN A CA 1
ATOM 908 C C . GLN A 1 133 ? 22.356 -19.107 48.233 1.000 17.360 133 GLN A C 1
ATOM 909 O O . GLN A 1 133 ? 23.169 -18.327 47.739 1.000 18.517 133 GLN A O 1
ATOM 915 N N . LEU A 1 134 ? 21.035 -18.865 48.228 1.000 13.303 134 LEU A N 1
ATOM 916 C CA . LEU A 1 134 ? 20.524 -17.629 47.668 1.000 14.135 134 LEU A CA 1
ATOM 917 C C . LEU A 1 134 ? 21.153 -16.404 48.319 1.000 15.802 134 LEU A C 1
ATOM 918 O O . LEU A 1 134 ? 21.597 -15.487 47.627 1.000 16.732 134 LEU A O 1
ATOM 923 N N . LEU A 1 135 ? 21.133 -16.351 49.653 1.000 15.224 135 LEU A N 1
ATOM 924 C CA . LEU A 1 135 ? 21.616 -15.164 50.335 1.000 17.000 135 LEU A CA 1
ATOM 925 C C . LEU A 1 135 ? 23.101 -15.016 50.009 1.000 18.737 135 LEU A C 1
ATOM 926 O O . LEU A 1 135 ? 23.596 -13.924 49.819 1.000 20.778 135 LEU A O 1
ATOM 931 N N . ILE A 1 136 ? 23.829 -16.117 49.947 1.000 23.908 136 ILE A N 1
ATOM 932 C CA . ILE A 1 136 ? 25.272 -16.042 49.751 1.000 30.426 136 ILE A CA 1
ATOM 933 C C . ILE A 1 136 ? 25.570 -15.485 48.366 1.000 30.246 136 ILE A C 1
ATOM 934 O O . ILE A 1 136 ? 26.405 -14.588 48.205 1.000 28.589 136 ILE A O 1
ATOM 939 N N . SER A 1 137 ? 24.879 -16.041 47.373 1.000 28.729 137 SER A N 1
ATOM 940 C CA . SER A 1 137 ? 25.042 -15.645 45.986 1.000 26.382 137 SER A CA 1
ATOM 941 C C . SER A 1 137 ? 24.627 -14.189 45.809 1.000 24.417 137 SER A C 1
ATOM 942 O O . SER A 1 137 ? 25.211 -13.488 45.004 1.000 21.823 137 SER A O 1
ATOM 945 N N . TYR A 1 138 ? 23.595 -13.778 46.540 1.000 19.922 138 TYR A N 1
ATOM 946 C CA . TYR A 1 138 ? 23.066 -12.428 46.456 1.000 22.418 138 TYR A CA 1
ATOM 947 C C . TYR A 1 138 ? 24.088 -11.404 46.960 1.000 22.991 138 TYR A C 1
ATOM 948 O O . TYR A 1 138 ? 24.228 -10.331 46.381 1.000 22.132 138 TYR A O 1
ATOM 957 N N . GLN A 1 139 ? 24.819 -11.747 48.026 1.000 23.527 139 GLN A N 1
ATOM 958 C CA . GLN A 1 139 ? 25.857 -10.881 48.576 1.000 23.926 139 GLN A CA 1
ATOM 959 C C . GLN A 1 139 ? 27.174 -10.969 47.793 1.000 25.938 139 GLN A C 1
ATOM 960 O O . GLN A 1 139 ? 27.959 -10.033 47.798 1.000 26.248 139 GLN A O 1
ATOM 966 N N . ASN A 1 140 ? 27.472 -12.070 47.109 1.000 31.141 140 ASN A N 1
ATOM 967 C CA . ASN A 1 140 ? 28.756 -12.164 46.431 1.000 34.295 140 ASN A CA 1
ATOM 968 C C . ASN A 1 140 ? 28.681 -11.878 44.931 1.000 33.756 140 ASN A C 1
ATOM 969 O O . ASN A 1 140 ? 29.680 -12.049 44.242 1.000 32.161 140 ASN A O 1
ATOM 974 N N . GLY A 1 141 ? 27.514 -11.489 44.411 1.000 31.612 141 GLY A N 1
ATOM 975 C CA . GLY A 1 141 ? 27.350 -11.262 42.983 1.000 33.960 141 GLY A CA 1
ATOM 976 C C . GLY A 1 141 ? 27.660 -12.487 42.114 1.000 36.792 141 GLY A C 1
ATOM 977 O O . GLY A 1 141 ? 28.091 -12.342 40.979 1.000 37.459 141 GLY A O 1
ATOM 978 N N . THR A 1 142 ? 27.373 -13.697 42.608 1.000 38.376 142 THR A N 1
ATOM 979 C CA . THR A 1 142 ? 27.471 -14.899 41.782 1.000 37.954 142 THR A CA 1
ATOM 980 C C . THR A 1 142 ? 26.813 -14.661 40.418 1.000 31.259 142 THR A C 1
ATOM 981 O O . THR A 1 142 ? 25.656 -14.273 40.349 1.000 29.670 142 THR A O 1
ATOM 985 N N . PRO A 1 143 ? 27.531 -14.855 39.287 1.000 34.573 143 PRO A N 1
ATOM 986 C CA . PRO A 1 143 ? 26.917 -14.751 37.956 1.000 36.558 143 PRO A CA 1
ATOM 987 C C . PRO A 1 143 ? 26.261 -16.075 37.557 1.000 33.540 143 PRO A C 1
ATOM 988 O O . PRO A 1 143 ? 26.656 -17.134 38.045 1.000 35.441 143 PRO A O 1
ATOM 992 N N . LEU A 1 144 ? 25.246 -16.008 36.697 1.000 28.793 144 LEU A N 1
ATOM 993 C CA . LEU A 1 144 ? 24.483 -17.188 36.323 1.000 31.960 144 LEU A CA 1
ATOM 994 C C . LEU A 1 144 ? 24.743 -17.480 34.847 1.000 31.027 144 LEU A C 1
ATOM 995 O O . LEU A 1 144 ? 24.797 -16.546 34.064 1.000 34.265 144 LEU A O 1
ATOM 1000 N N . ASN A 1 145 ? 24.801 -18.752 34.451 1.000 27.050 145 ASN A N 1
ATOM 1001 C CA . ASN A 1 145 ? 24.980 -19.104 33.052 1.000 28.437 145 ASN A CA 1
ATOM 1002 C C . ASN A 1 145 ? 23.856 -20.040 32.614 1.000 27.533 145 ASN A C 1
ATOM 1003 O O . ASN A 1 145 ? 23.721 -21.122 33.172 1.000 25.010 145 ASN A O 1
ATOM 1008 N N . ARG A 1 146 ? 23.096 -19.632 31.589 1.000 24.898 146 ARG A N 1
ATOM 1009 C CA . ARG A 1 146 ? 21.926 -20.366 31.142 1.000 25.679 146 ARG A CA 1
ATOM 1010 C C . ARG A 1 146 ? 22.329 -21.734 30.581 1.000 24.482 146 ARG A C 1
ATOM 1011 O O . ARG A 1 146 ? 21.589 -22.701 30.731 1.000 23.707 146 ARG A O 1
ATOM 1019 N N . ALA A 1 147 ? 23.523 -21.832 29.989 1.000 27.239 147 ALA A N 1
ATOM 1020 C CA . ALA A 1 147 ? 24.012 -23.091 29.443 1.000 28.946 147 ALA A CA 1
ATOM 1021 C C . ALA A 1 147 ? 24.255 -24.098 30.559 1.000 28.602 147 ALA A C 1
ATOM 1022 O O . ALA A 1 147 ? 23.948 -25.275 30.397 1.000 27.414 147 ALA A O 1
ATOM 1024 N N . HIS A 1 148 ? 24.839 -23.639 31.676 1.000 27.852 148 HIS A N 1
ATOM 1025 C CA . HIS A 1 148 ? 25.032 -24.485 32.853 1.000 27.930 148 HIS A CA 1
ATOM 1026 C C . HIS A 1 148 ? 23.683 -24.971 33.397 1.000 24.834 148 HIS A C 1
ATOM 1027 O O . HIS A 1 148 ? 23.463 -26.148 33.634 1.000 23.965 148 HIS A O 1
ATOM 1034 N N . PHE A 1 149 ? 22.746 -24.055 33.586 1.000 21.615 149 PHE A N 1
ATOM 1035 C CA . PHE A 1 149 ? 21.423 -24.448 34.040 1.000 22.355 149 PHE A CA 1
ATOM 1036 C C . PHE A 1 149 ? 20.830 -25.511 33.122 1.000 20.183 149 PHE A C 1
ATOM 1037 O O . PHE A 1 149 ? 20.311 -26.517 33.602 1.000 20.286 149 PHE A O 1
ATOM 1045 N N . ASP A 1 150 ? 20.876 -25.265 31.810 1.000 22.344 150 ASP A N 1
ATOM 1046 C CA . ASP A 1 150 ? 20.276 -26.134 30.812 1.000 24.860 150 ASP A CA 1
ATOM 1047 C C . ASP A 1 150 ? 20.884 -27.536 30.911 1.000 26.026 150 ASP A C 1
ATOM 1048 O O . ASP A 1 150 ? 20.170 -28.550 30.905 1.000 24.872 150 ASP A O 1
ATOM 1053 N N . ALA A 1 151 ? 22.216 -27.583 31.020 1.000 23.015 151 ALA A N 1
ATOM 1054 C CA . ALA A 1 151 ? 22.925 -28.853 31.109 1.000 24.845 151 ALA A CA 1
ATOM 1055 C C . ALA A 1 151 ? 22.521 -29.591 32.376 1.000 24.810 151 ALA A C 1
ATOM 1056 O O . ALA A 1 151 ? 22.255 -30.779 32.351 1.000 24.940 151 ALA A O 1
ATOM 1058 N N . HIS A 1 152 ? 22.424 -28.859 33.487 1.000 24.805 152 HIS A N 1
ATOM 1059 C CA . HIS A 1 152 ? 22.099 -29.436 34.775 1.000 22.839 152 HIS A CA 1
ATOM 1060 C C . HIS A 1 152 ? 20.701 -30.072 34.807 1.000 22.645 152 HIS A C 1
ATOM 1061 O O . HIS A 1 152 ? 20.517 -31.141 35.393 1.000 24.517 152 HIS A O 1
ATOM 1068 N N . PHE A 1 153 ? 19.686 -29.439 34.194 1.000 19.745 153 PHE A N 1
ATOM 1069 C CA . PHE A 1 153 ? 18.300 -29.867 34.390 1.000 21.156 153 PHE A CA 1
ATOM 1070 C C . PHE A 1 153 ? 17.736 -30.619 33.176 1.000 24.010 153 PHE A C 1
ATOM 1071 O O . PHE A 1 153 ? 16.527 -30.927 33.134 1.000 21.962 153 PHE A O 1
ATOM 1079 N N . ALA A 1 154 ? 18.632 -30.914 32.223 1.000 24.793 154 ALA A N 1
ATOM 1080 C CA . ALA A 1 154 ? 18.272 -31.427 30.901 1.000 30.672 154 ALA A CA 1
ATOM 1081 C C . ALA A 1 154 ? 17.545 -32.763 31.024 1.000 32.298 154 ALA A C 1
ATOM 1082 O O . ALA A 1 154 ? 16.618 -33.035 30.259 1.000 35.847 154 ALA A O 1
ATOM 1084 N N . HIS A 1 155 ? 17.934 -33.579 32.005 1.000 33.207 155 HIS A N 1
ATOM 1085 C CA . HIS A 1 155 ? 17.323 -34.887 32.153 1.000 34.751 155 HIS A CA 1
ATOM 1086 C C . HIS A 1 155 ? 15.932 -34.822 32.785 1.000 30.861 155 HIS A C 1
ATOM 1087 O O . HIS A 1 155 ? 15.217 -35.809 32.716 1.000 36.857 155 HIS A O 1
ATOM 1094 N N . PHE A 1 156 ? 15.510 -33.691 33.374 1.000 27.335 156 PHE A N 1
ATOM 1095 C CA . PHE A 1 156 ? 14.173 -33.616 33.959 1.000 27.117 156 PHE A CA 1
ATOM 1096 C C . PHE A 1 156 ? 13.090 -33.380 32.910 1.000 27.370 156 PHE A C 1
ATOM 1097 O O . PHE A 1 156 ? 13.308 -32.713 31.908 1.000 27.672 156 PHE A O 1
ATOM 1105 N N . GLU A 1 157 ? 11.891 -33.875 33.232 1.000 30.057 157 GLU A N 1
ATOM 1106 C CA . GLU A 1 157 ? 10.846 -34.148 32.270 1.000 45.351 157 GLU A CA 1
ATOM 1107 C C . GLU A 1 157 ? 9.822 -33.007 32.312 1.000 49.294 157 GLU A C 1
ATOM 1108 O O . GLU A 1 157 ? 8.653 -33.223 32.641 1.000 52.005 157 GLU A O 1
ATOM 1114 N N . LEU A 1 158 ? 10.279 -31.792 31.957 1.000 45.729 158 LEU A N 1
ATOM 1115 C CA . LEU A 1 158 ? 9.669 -30.546 32.414 1.000 39.023 158 LEU A CA 1
ATOM 1116 C C . LEU A 1 158 ? 9.440 -29.622 31.230 1.000 34.464 158 LEU A C 1
ATOM 1117 O O . LEU A 1 158 ? 10.321 -29.437 30.392 1.000 31.757 158 LEU A O 1
ATOM 1122 N N . ASN A 1 159 ? 8.263 -29.008 31.182 1.000 34.957 159 ASN A N 1
ATOM 1123 C CA . ASN A 1 159 ? 7.926 -28.265 29.983 1.000 33.130 159 ASN A CA 1
ATOM 1124 C C . ASN A 1 159 ? 8.794 -27.015 29.959 1.000 25.909 159 ASN A C 1
ATOM 1125 O O . ASN A 1 159 ? 9.275 -26.531 30.988 1.000 21.555 159 ASN A O 1
ATOM 1130 N N . PRO A 1 160 ? 9.119 -26.543 28.743 1.000 23.364 160 PRO A N 1
ATOM 1131 C CA . PRO A 1 160 ? 10.119 -25.491 28.544 1.000 20.895 160 PRO A CA 1
ATOM 1132 C C . PRO A 1 160 ? 9.895 -24.170 29.269 1.000 18.635 160 PRO A C 1
ATOM 1133 O O . PRO A 1 160 ? 10.850 -23.486 29.599 1.000 19.927 160 PRO A O 1
ATOM 1137 N N . GLN A 1 161 ? 8.641 -23.799 29.454 1.000 16.578 161 GLN A N 1
ATOM 1138 C CA . GLN A 1 161 ? 8.253 -22.583 30.143 1.000 20.151 161 GLN A CA 1
ATOM 1139 C C . GLN A 1 161 ? 8.619 -22.633 31.625 1.000 20.537 161 GLN A C 1
ATOM 1140 O O . GLN A 1 161 ? 9.179 -21.684 32.166 1.000 20.765 161 GLN A O 1
ATOM 1146 N N . ILE A 1 162 ? 8.289 -23.751 32.272 1.000 20.006 162 ILE A N 1
ATOM 1147 C CA . ILE A 1 162 ? 8.705 -24.008 33.645 1.000 20.226 162 ILE A CA 1
ATOM 1148 C C . ILE A 1 162 ? 10.235 -23.981 33.787 1.000 19.397 162 ILE A C 1
ATOM 1149 O O . ILE A 1 162 ? 10.759 -23.323 34.691 1.000 19.247 162 ILE A O 1
ATOM 1154 N N . LYS A 1 163 ? 10.981 -24.648 32.915 1.000 18.786 163 LYS A N 1
ATOM 1155 C CA . LYS A 1 163 ? 12.441 -24.565 32.974 1.000 21.437 163 LYS A CA 1
ATOM 1156 C C . LYS A 1 163 ? 12.942 -23.131 32.800 1.000 18.883 163 LYS A C 1
ATOM 1157 O O . LYS A 1 163 ? 13.882 -22.690 33.482 1.000 16.404 163 LYS A O 1
ATOM 1163 N N . A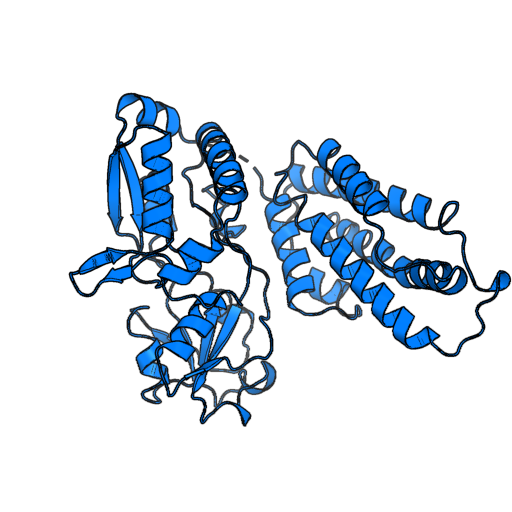SP A 1 164 ? 12.328 -22.400 31.862 1.000 15.860 164 ASP A N 1
ATOM 1164 C CA . ASP A 1 164 ? 12.656 -21.008 31.610 1.000 15.912 164 ASP A CA 1
ATOM 1165 C C . ASP A 1 164 ? 12.352 -20.168 32.861 1.000 17.458 164 ASP A C 1
ATOM 1166 O O . ASP A 1 164 ? 13.184 -19.360 33.311 1.000 17.132 164 ASP A O 1
ATOM 1171 N N . GLY A 1 165 ? 11.146 -20.353 33.396 1.000 16.118 165 GLY A N 1
ATOM 1172 C CA . GLY A 1 165 ? 10.711 -19.669 34.607 1.000 20.079 165 GLY A CA 1
ATOM 1173 C C . GLY A 1 165 ? 11.667 -19.831 35.800 1.000 19.992 165 GLY A C 1
ATOM 1174 O O . GLY A 1 165 ? 11.968 -18.853 36.535 1.000 17.480 165 GLY A O 1
ATOM 1175 N N . LEU A 1 166 ? 12.124 -21.063 36.019 1.000 18.277 166 LEU A N 1
ATOM 1176 C CA . LEU A 1 166 ? 13.050 -21.317 37.103 1.000 17.424 166 LEU A CA 1
ATOM 1177 C C . LEU A 1 166 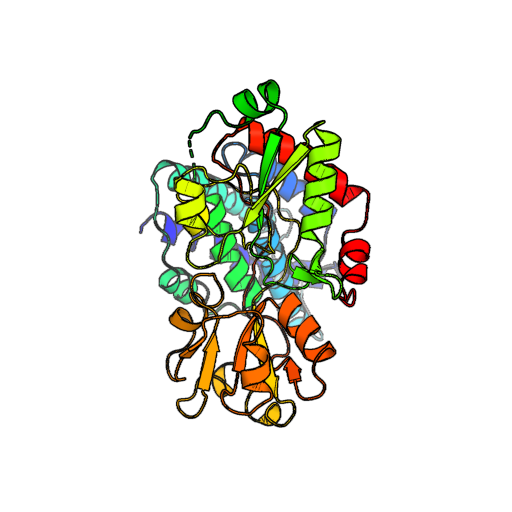? 14.304 -20.468 36.915 1.000 17.345 166 LEU A C 1
ATOM 1178 O O . LEU A 1 166 ? 14.727 -19.809 37.861 1.000 16.934 166 LEU A O 1
ATOM 1183 N N . PHE A 1 167 ? 14.885 -20.459 35.703 1.000 15.604 167 PHE A N 1
ATOM 1184 C CA . PHE A 1 167 ? 16.117 -19.706 35.494 1.000 17.403 167 PHE A CA 1
ATOM 1185 C C . PHE A 1 167 ? 15.901 -18.197 35.618 1.000 18.118 167 PHE A C 1
ATOM 1186 O O . PHE A 1 167 ? 16.700 -17.498 36.261 1.000 16.872 167 PHE A O 1
ATOM 1194 N N . LYS A 1 168 ? 14.837 -17.663 34.977 1.000 16.376 168 LYS A N 1
ATOM 1195 C CA . LYS A 1 168 ? 14.618 -16.219 34.924 1.000 17.411 168 LYS A CA 1
ATOM 1196 C C . LYS A 1 168 ? 14.287 -15.645 36.305 1.000 18.663 168 LYS A C 1
ATOM 1197 O O . LYS A 1 168 ? 14.703 -14.540 36.636 1.000 16.440 168 LYS A O 1
ATOM 1203 N N . SER A 1 169 ? 13.455 -16.373 37.049 1.000 16.714 169 SER A N 1
ATOM 1204 C CA . SER A 1 169 ? 13.108 -16.002 38.409 1.000 16.900 169 SER A CA 1
ATOM 1205 C C . SER A 1 169 ? 14.332 -16.071 39.308 1.000 17.497 169 SER A C 1
ATOM 1206 O O . SER A 1 169 ? 14.502 -15.176 40.136 1.000 17.995 169 SER A O 1
ATOM 1209 N N . LEU A 1 170 ? 15.187 -17.074 39.139 1.000 16.564 170 LEU A N 1
ATOM 1210 C CA . LEU A 1 170 ? 16.387 -17.146 39.960 1.000 17.521 170 LEU A CA 1
ATOM 1211 C C . LEU A 1 170 ? 17.299 -15.948 39.653 1.000 18.743 170 LEU A C 1
ATOM 1212 O O . LEU A 1 170 ? 17.785 -15.257 40.556 1.000 17.596 170 LEU A O 1
ATOM 1217 N N . GLU A 1 171 ? 17.462 -15.633 38.358 1.000 17.469 171 GLU A N 1
ATOM 1218 C CA . GLU A 1 171 ? 18.129 -14.411 37.941 1.000 19.546 171 GLU A CA 1
ATOM 1219 C C . GLU A 1 171 ? 17.599 -13.156 38.627 1.000 18.341 171 GLU A C 1
ATOM 1220 O O . GLU A 1 171 ? 18.360 -12.294 39.034 1.000 18.733 171 GLU A O 1
ATOM 1226 N N . LEU A 1 172 ? 16.272 -12.989 38.708 1.000 18.559 172 LEU A N 1
ATOM 1227 C CA . LEU A 1 172 ? 15.742 -11.743 39.237 1.000 18.039 172 LEU A CA 1
ATOM 1228 C C . LEU A 1 172 ? 15.943 -11.654 40.766 1.000 17.383 172 LEU A C 1
ATOM 1229 O O . LEU A 1 172 ? 16.264 -10.587 41.290 1.000 21.975 172 LEU A O 1
ATOM 1234 N N . VAL A 1 173 ? 15.810 -12.784 41.461 1.000 18.269 173 VAL A N 1
ATOM 1235 C CA . VAL A 1 173 ? 16.035 -12.883 42.907 1.000 18.379 173 VAL A CA 1
ATOM 1236 C C . VAL A 1 173 ? 17.446 -12.403 43.231 1.000 18.339 173 VAL A C 1
ATOM 1237 O O . VAL A 1 173 ? 17.681 -11.789 44.285 1.000 16.535 173 VAL A O 1
ATOM 1241 N N . LEU A 1 174 ? 18.398 -12.757 42.367 1.000 17.562 174 LEU A N 1
ATOM 1242 C CA . LEU A 1 174 ? 19.796 -12.546 42.693 1.000 20.188 174 LEU A CA 1
ATOM 1243 C C . LEU A 1 174 ? 20.262 -11.188 42.196 1.000 22.291 174 LEU A C 1
ATOM 1244 O O . LEU A 1 174 ? 21.422 -10.872 42.368 1.000 27.636 174 LEU A O 1
ATOM 1249 N N . THR A 1 175 ? 19.354 -10.375 41.636 1.000 24.669 175 THR A N 1
ATOM 1250 C CA . THR A 1 175 ? 19.666 -9.013 41.211 1.000 28.366 175 THR A CA 1
ATOM 1251 C C . THR A 1 175 ? 19.373 -7.999 42.327 1.000 32.813 175 THR A C 1
ATOM 1252 O O . THR A 1 175 ? 18.207 -7.683 42.589 1.000 33.135 175 THR A O 1
ATOM 1256 N N . PRO A 1 176 ? 20.411 -7.395 42.962 1.000 30.860 176 PRO A N 1
ATOM 1257 C CA . PRO A 1 176 ? 20.211 -6.420 44.039 1.000 31.398 176 PRO A CA 1
ATOM 1258 C C . PRO A 1 176 ? 19.591 -5.094 43.572 1.000 32.893 176 PRO A C 1
ATOM 1259 O O . PRO A 1 176 ? 19.992 -4.728 42.494 1.000 35.394 176 PRO A O 1
ATOM 1263 N N . PRO A 1 181 ? 20.810 5.518 43.280 1.000 51.451 181 PRO A N 1
ATOM 1264 C CA . PRO A 1 181 ? 19.417 5.628 43.733 1.000 53.727 181 PRO A CA 1
ATOM 1265 C C . PRO A 1 181 ? 18.895 7.061 43.645 1.000 51.127 181 PRO A C 1
ATOM 1266 O O . PRO A 1 181 ? 19.500 7.963 44.213 1.000 52.818 181 PRO A O 1
ATOM 1270 N N . ARG A 1 182 ? 17.753 7.248 42.968 1.000 44.837 182 ARG A N 1
ATOM 1271 C CA . ARG A 1 182 ? 17.189 8.574 42.745 1.000 47.738 182 ARG A CA 1
ATOM 1272 C C . ARG A 1 182 ? 16.236 8.941 43.881 1.000 45.369 182 ARG A C 1
ATOM 1273 O O . ARG A 1 182 ? 15.778 8.051 44.609 1.000 42.091 182 ARG A O 1
ATOM 1281 N N . ASP A 1 183 ? 15.964 10.258 43.998 1.000 39.281 183 ASP A N 1
ATOM 1282 C CA . ASP A 1 183 ? 14.986 10.824 44.923 1.000 35.918 183 ASP A CA 1
ATOM 1283 C C . ASP A 1 183 ? 13.752 11.246 44.133 1.000 29.042 183 ASP A C 1
ATOM 1284 O O . ASP A 1 183 ? 13.329 12.390 44.167 1.000 28.617 183 ASP A O 1
ATOM 1289 N N . THR A 1 184 ? 13.182 10.314 43.381 1.000 24.194 184 THR A N 1
ATOM 1290 C CA . THR A 1 184 ? 12.099 10.630 42.477 1.000 21.006 184 THR A CA 1
ATOM 1291 C C . THR A 1 184 ? 10.824 10.921 43.267 1.000 19.617 184 THR A C 1
ATOM 1292 O O . THR A 1 184 ? 10.122 11.880 42.961 1.000 18.595 184 THR A O 1
ATOM 1296 N N . LEU A 1 185 ? 10.534 10.127 44.310 1.000 20.347 185 LEU A N 1
ATOM 1297 C CA . LEU A 1 185 ? 9.284 10.307 45.028 1.000 23.124 185 LEU A CA 1
ATOM 1298 C C . LEU A 1 185 ? 9.277 11.686 45.696 1.000 23.258 185 LEU A C 1
ATOM 1299 O O . LEU A 1 185 ? 8.234 12.335 45.730 1.000 23.258 185 LEU A O 1
ATOM 1304 N N . ALA A 1 186 ? 10.433 12.091 46.245 1.000 22.582 186 ALA A N 1
ATOM 1305 C CA . ALA A 1 186 ? 10.583 13.380 46.907 1.000 24.454 186 ALA A CA 1
ATOM 1306 C C . ALA A 1 186 ? 10.166 14.499 45.955 1.000 25.098 186 ALA A C 1
ATOM 1307 O O . ALA A 1 186 ? 9.351 15.352 46.335 1.000 29.046 186 ALA A O 1
ATOM 1309 N N . ARG A 1 187 ? 10.696 14.462 44.716 1.000 24.027 187 ARG A N 1
ATOM 1310 C CA . ARG A 1 187 ? 10.350 15.435 43.685 1.000 22.551 187 ARG A CA 1
ATOM 1311 C C . ARG A 1 187 ? 8.860 15.382 43.344 1.000 22.412 187 ARG A C 1
ATOM 1312 O O . ARG A 1 187 ? 8.242 16.431 43.155 1.000 20.944 187 ARG A O 1
ATOM 1320 N N . LEU A 1 188 ? 8.266 14.186 43.231 1.000 22.002 188 LEU A N 1
ATOM 1321 C CA . LEU A 1 188 ? 6.872 14.094 42.798 1.000 19.846 188 LEU A CA 1
ATOM 1322 C C . LEU A 1 188 ? 5.957 14.707 43.842 1.000 19.448 188 LEU A C 1
ATOM 1323 O O . LEU A 1 188 ? 4.883 15.242 43.541 1.000 17.405 188 LEU A O 1
ATOM 1328 N N . GLU A 1 189 ? 6.359 14.524 45.094 1.000 21.462 189 GLU A N 1
ATOM 1329 C CA . GLU A 1 189 ? 5.564 14.983 46.212 1.000 25.852 189 GLU A CA 1
ATOM 1330 C C . GLU A 1 189 ? 5.497 16.510 46.181 1.000 26.023 189 GLU A C 1
ATOM 1331 O O . GLU A 1 189 ? 4.457 17.063 46.541 1.000 26.837 189 GLU A O 1
ATOM 1337 N N . LYS A 1 190 ? 6.537 17.141 45.616 1.000 22.904 190 LYS A N 1
ATOM 1338 C CA . LYS A 1 190 ? 6.589 18.592 45.470 1.000 23.537 190 LYS A CA 1
ATOM 1339 C C . LYS A 1 190 ? 5.839 19.053 44.228 1.000 21.687 190 LYS A C 1
ATOM 1340 O O . LYS A 1 190 ? 4.898 19.852 44.344 1.000 24.508 190 LYS A O 1
ATOM 1346 N N . ASP A 1 191 ? 6.179 18.498 43.054 1.000 18.934 191 ASP A N 1
ATOM 1347 C CA . ASP A 1 191 ? 5.630 19.019 41.807 1.000 19.128 191 ASP A CA 1
ATOM 1348 C C . ASP A 1 191 ? 4.322 18.342 41.356 1.000 18.741 191 ASP A C 1
ATOM 1349 O O . ASP A 1 191 ? 3.678 18.879 40.475 1.000 19.256 191 ASP A O 1
ATOM 1354 N N . LYS A 1 192 ? 3.980 17.153 41.894 1.000 19.804 192 LYS A N 1
ATOM 1355 C CA . LYS A 1 192 ? 2.742 16.452 41.603 1.000 21.130 192 LYS A CA 1
ATOM 1356 C C . LYS A 1 192 ? 2.578 16.135 40.115 1.000 18.832 192 LYS A C 1
ATOM 1357 O O . LYS A 1 192 ? 1.450 16.076 39.641 1.000 18.545 192 LYS A O 1
ATOM 1363 N N . THR A 1 193 ? 3.680 15.967 39.361 1.000 16.912 193 THR A N 1
ATOM 1364 C CA . THR A 1 193 ? 3.638 15.869 37.908 1.000 18.194 193 THR A CA 1
ATOM 1365 C C . THR A 1 193 ? 4.338 14.583 37.501 1.000 16.721 193 THR A C 1
ATOM 1366 O O . THR A 1 193 ? 5.556 14.486 37.575 1.000 19.382 193 THR A O 1
ATOM 1370 N N . LEU A 1 194 ? 3.567 13.574 37.127 1.000 17.168 194 LEU A N 1
ATOM 1371 C CA . LEU A 1 194 ? 4.162 12.264 36.881 1.000 15.922 194 LEU A CA 1
ATOM 1372 C C . LEU A 1 194 ? 4.473 12.140 35.389 1.000 14.527 194 LEU A C 1
ATOM 1373 O O . LEU A 1 194 ? 3.565 12.094 34.585 1.000 15.482 194 LEU A O 1
ATOM 1378 N N . ARG A 1 195 ? 5.763 12.007 35.044 1.000 14.734 195 ARG A N 1
ATOM 1379 C CA . ARG A 1 195 ? 6.176 11.803 33.662 1.000 15.958 195 ARG A CA 1
ATOM 1380 C C . ARG A 1 195 ? 6.172 10.300 33.360 1.000 15.409 195 ARG A C 1
ATOM 1381 O O . ARG A 1 195 ? 6.939 9.539 33.973 1.000 15.054 195 ARG A O 1
ATOM 1389 N N . VAL A 1 196 ? 5.291 9.885 32.446 1.000 15.024 196 VAL A N 1
ATOM 1390 C CA . VAL A 1 196 ? 5.105 8.473 32.135 1.000 15.293 196 VAL A CA 1
ATOM 1391 C C . VAL A 1 196 ? 5.582 8.179 30.715 1.000 14.038 196 VAL A C 1
ATOM 1392 O O . VAL A 1 196 ? 5.076 8.735 29.751 1.000 15.425 196 VAL A O 1
ATOM 1396 N N . GLY A 1 197 ? 6.553 7.289 30.573 1.000 13.139 197 GLY A N 1
ATOM 1397 C CA . GLY A 1 197 ? 7.056 6.882 29.268 1.000 13.621 197 GLY A CA 1
ATOM 1398 C C . GLY A 1 197 ? 6.177 5.815 28.622 1.000 14.069 197 GLY A C 1
ATOM 1399 O O . GLY A 1 197 ? 5.774 4.859 29.302 1.000 12.896 197 GLY A O 1
ATOM 1400 N N . VAL A 1 198 ? 5.850 6.030 27.336 1.000 14.941 198 VAL A N 1
ATOM 1401 C CA . VAL A 1 198 ? 5.042 5.090 26.591 1.000 15.125 198 VAL A CA 1
ATOM 1402 C C . VAL A 1 198 ? 5.608 4.996 25.177 1.000 14.525 198 VAL A C 1
ATOM 1403 O O . VAL A 1 198 ? 6.165 5.980 24.696 1.000 14.877 198 VAL A O 1
ATOM 1407 N N . THR A 1 199 ? 5.449 3.805 24.567 1.000 14.172 199 THR A N 1
ATOM 1408 C CA . THR A 1 199 ? 5.921 3.530 23.212 1.000 13.139 199 THR A CA 1
ATOM 1409 C C . THR A 1 199 ? 4.793 3.774 22.213 1.000 13.998 199 THR A C 1
ATOM 1410 O O . THR A 1 199 ? 5.079 4.102 21.062 1.000 14.519 199 THR A O 1
ATOM 1414 N N . LEU A 1 200 ? 3.529 3.536 22.628 1.000 13.493 200 LEU A N 1
ATOM 1415 C CA . LEU A 1 200 ? 2.384 3.649 21.735 1.000 14.643 200 LEU A CA 1
ATOM 1416 C C . LEU A 1 200 ? 2.524 2.784 20.492 1.000 15.127 200 LEU A C 1
ATOM 1417 O O . LEU A 1 200 ? 1.895 3.091 19.470 1.000 16.495 200 LEU A O 1
ATOM 1422 N N . ASP A 1 201 ? 3.265 1.676 20.593 1.000 13.150 201 ASP A N 1
ATOM 1423 C CA . ASP A 1 201 ? 3.456 0.784 19.452 1.000 14.380 201 ASP A CA 1
ATOM 1424 C C . ASP A 1 201 ? 3.143 -0.671 19.809 1.000 14.481 201 ASP A C 1
ATOM 1425 O O . ASP A 1 201 ? 3.460 -1.563 19.027 1.000 14.111 201 ASP A O 1
ATOM 1430 N N . TYR A 1 202 ? 2.487 -0.898 20.954 1.000 15.016 202 TYR A N 1
ATOM 1431 C CA . TYR A 1 202 ? 2.184 -2.243 21.419 1.000 14.139 202 TYR A CA 1
ATOM 1432 C C . TYR A 1 202 ? 0.732 -2.332 21.877 1.000 14.003 202 TYR A C 1
ATOM 1433 O O . TYR A 1 202 ? 0.489 -2.328 23.074 1.000 15.143 202 TYR A O 1
ATOM 1442 N N . GLU A 1 203 ? -0.212 -2.515 20.930 1.000 16.957 203 GLU A N 1
ATOM 1443 C CA . GLU A 1 203 ? -1.586 -2.914 21.236 1.000 16.244 203 GLU A CA 1
ATOM 1444 C C . GLU A 1 203 ? -1.580 -4.347 21.788 1.000 15.561 203 GLU A C 1
ATOM 1445 O O . GLU A 1 203 ? -0.933 -5.207 21.190 1.000 16.368 203 GLU A O 1
ATOM 1451 N N . PRO A 1 204 ? -2.193 -4.684 22.961 1.000 15.060 204 PRO A N 1
ATOM 1452 C CA . PRO A 1 204 ? -3.176 -3.873 23.703 1.000 16.917 204 PRO A CA 1
ATOM 1453 C C . PRO A 1 204 ? -2.702 -2.990 24.884 1.000 16.899 204 PRO A C 1
ATOM 1454 O O . PRO A 1 204 ? -3.511 -2.358 25.578 1.000 16.630 204 PRO A O 1
ATOM 1458 N N . PHE A 1 205 ? -1.376 -2.894 25.105 1.000 16.985 205 PHE A N 1
ATOM 1459 C CA . PHE A 1 205 ? -0.830 -2.179 26.248 1.000 14.816 205 PHE A CA 1
ATOM 1460 C C . PHE A 1 205 ? -0.806 -0.665 26.043 1.000 15.159 205 PHE A C 1
ATOM 1461 O O . PHE A 1 205 ? -1.316 0.071 26.887 1.000 15.775 205 PHE A O 1
ATOM 1469 N N . SER A 1 206 ? -0.136 -0.201 24.985 1.000 16.006 206 SER A N 1
ATOM 1470 C CA . SER A 1 206 ? -0.183 1.214 24.599 1.000 16.457 206 SER A CA 1
ATOM 1471 C C . SER A 1 206 ? -0.209 1.361 23.078 1.000 14.412 206 SER A C 1
ATOM 1472 O O . SER A 1 206 ? 0.613 0.802 22.363 1.000 13.808 206 SER A O 1
ATOM 1475 N N . TYR A 1 207 ? -1.164 2.161 22.579 1.000 16.339 207 TYR A N 1
ATOM 1476 C CA . TYR A 1 207 ? -1.343 2.380 21.152 1.000 17.494 207 TYR A CA 1
ATOM 1477 C C . TYR A 1 207 ? -2.176 3.652 20.955 1.000 20.579 207 TYR A C 1
ATOM 1478 O O . TYR A 1 207 ? -2.611 4.275 21.931 1.000 21.922 207 TYR A O 1
ATOM 1487 N N . GLN A 1 208 ? -2.380 4.041 19.685 1.000 23.581 208 GLN A N 1
ATOM 1488 C CA . GLN A 1 208 ? -3.319 5.110 19.361 1.000 28.642 208 GLN A CA 1
ATOM 1489 C C . GLN A 1 208 ? -4.581 4.529 18.741 1.000 28.570 208 GLN A C 1
ATOM 1490 O O . GLN A 1 208 ? -4.480 3.629 17.919 1.000 32.114 208 GLN A O 1
ATOM 1496 N N . ASP A 1 209 ? -5.745 5.020 19.193 1.000 29.447 209 ASP A N 1
ATOM 1497 C CA . ASP A 1 209 ? -7.043 4.631 18.666 1.000 32.909 209 ASP A CA 1
ATOM 1498 C C . ASP A 1 209 ? -7.269 5.400 17.362 1.000 35.215 209 ASP A C 1
ATOM 1499 O O . ASP A 1 209 ? -6.432 6.212 16.984 1.000 33.212 209 ASP A O 1
ATOM 1504 N N . ASN A 1 210 ? -8.412 5.165 16.700 1.000 42.715 210 ASN A N 1
ATOM 1505 C CA . ASN A 1 210 ? -8.645 5.640 15.340 1.000 47.873 210 ASN A CA 1
ATOM 1506 C C . ASN A 1 210 ? -8.970 7.136 15.336 1.000 46.671 210 ASN A C 1
ATOM 1507 O O . ASN A 1 210 ? -8.902 7.772 14.289 1.000 56.019 210 ASN A O 1
ATOM 1512 N N . GLU A 1 211 ? -9.289 7.711 16.500 1.000 42.372 211 GLU A N 1
ATOM 1513 C CA . GLU A 1 211 ? -9.225 9.155 16.664 1.000 43.598 211 GLU A CA 1
ATOM 1514 C C . GLU A 1 211 ? -7.788 9.643 16.885 1.000 41.233 211 GLU A C 1
ATOM 1515 O O . GLU A 1 211 ? -7.498 10.800 16.635 1.000 39.426 211 GLU A O 1
ATOM 1521 N N . GLY A 1 212 ? -6.875 8.779 17.341 1.000 44.274 212 GLY A N 1
ATOM 1522 C CA . GLY A 1 212 ? -5.466 9.129 17.471 1.000 38.512 212 GLY A CA 1
ATOM 1523 C C . GLY A 1 212 ? -5.061 9.427 18.918 1.000 36.052 212 GLY A C 1
ATOM 1524 O O . GLY A 1 212 ? -3.916 9.821 19.171 1.000 35.020 212 GLY A O 1
ATOM 1525 N N . ASN A 1 213 ? -6.014 9.269 19.849 1.000 31.357 213 ASN A N 1
ATOM 1526 C CA . ASN A 1 213 ? -5.770 9.355 21.283 1.000 31.988 213 ASN A CA 1
ATOM 1527 C C . ASN A 1 213 ? -4.949 8.150 21.755 1.000 28.981 213 ASN A C 1
ATOM 1528 O O . ASN A 1 213 ? -5.179 7.030 21.288 1.000 26.299 213 ASN A O 1
ATOM 1533 N N . ARG A 1 214 ? -4.026 8.371 22.708 1.000 27.605 214 ARG A N 1
ATOM 1534 C CA . ARG A 1 214 ? -3.457 7.273 23.487 1.000 23.899 214 ARG A CA 1
ATOM 1535 C C . ARG A 1 214 ? -4.534 6.339 24.014 1.000 22.446 214 ARG A C 1
ATOM 1536 O O . ARG A 1 214 ? -5.495 6.810 24.592 1.000 22.497 214 ARG A O 1
ATOM 1544 N N . ALA A 1 215 ? -4.311 5.016 23.879 1.000 22.193 215 ALA A N 1
ATOM 1545 C CA . ALA A 1 215 ? -5.213 4.009 24.405 1.000 20.410 215 ALA A CA 1
ATOM 1546 C C . ALA A 1 215 ? -4.441 2.784 24.902 1.000 19.646 215 ALA A C 1
ATOM 1547 O O . ALA A 1 215 ? -3.301 2.558 24.516 1.000 20.186 215 ALA A O 1
ATOM 1549 N N . GLY A 1 216 ? -5.090 2.011 25.778 1.000 20.263 216 GLY A N 1
ATOM 1550 C CA . GLY A 1 216 ? -4.661 0.658 26.123 1.000 19.537 216 GLY A CA 1
ATOM 1551 C C . GLY A 1 216 ? -4.650 0.404 27.621 1.000 18.498 216 GLY A C 1
ATOM 1552 O O . GLY A 1 216 ? -4.877 1.313 28.411 1.000 16.358 216 GLY A O 1
ATOM 1553 N N . ILE A 1 217 ? -4.306 -0.840 27.972 1.000 18.090 217 ILE A N 1
ATOM 1554 C CA . ILE A 1 217 ? -4.249 -1.300 29.345 1.000 18.525 217 ILE A CA 1
ATOM 1555 C C . ILE A 1 217 ? -3.422 -0.323 30.162 1.000 16.709 217 ILE A C 1
ATOM 1556 O O . ILE A 1 217 ? -3.833 0.060 31.248 1.000 15.377 217 ILE A O 1
ATOM 1561 N N . ASP A 1 218 ? -2.246 0.028 29.635 1.000 15.462 218 ASP A N 1
ATOM 1562 C CA . ASP A 1 218 ? -1.238 0.731 30.416 1.000 15.569 218 ASP A CA 1
ATOM 1563 C C . ASP A 1 218 ? -1.570 2.216 30.560 1.000 17.216 218 ASP A C 1
ATOM 1564 O O . ASP A 1 218 ? -1.163 2.822 31.543 1.000 18.036 218 ASP A O 1
ATOM 1569 N N . ILE A 1 219 ? -2.293 2.788 29.589 1.000 17.849 219 ILE A N 1
ATOM 1570 C CA . ILE A 1 219 ? -2.848 4.130 29.736 1.000 17.053 219 ILE A CA 1
ATOM 1571 C C . ILE A 1 219 ? -3.830 4.162 30.913 1.000 19.793 219 ILE A C 1
ATOM 1572 O O . ILE A 1 219 ? -3.779 5.073 31.743 1.000 18.504 219 ILE A O 1
ATOM 1577 N N . GLU A 1 220 ? -4.691 3.152 31.040 1.000 19.076 220 GLU A N 1
ATOM 1578 C CA . GLU A 1 220 ? -5.670 3.145 32.109 1.000 19.192 220 GLU A CA 1
ATOM 1579 C C . GLU A 1 220 ? -4.985 2.887 33.453 1.000 17.133 220 GLU A C 1
ATOM 1580 O O . GLU A 1 220 ? -5.368 3.480 34.454 1.000 16.575 220 GLU A O 1
ATOM 1586 N N . LEU A 1 221 ? -3.971 2.019 33.489 1.000 17.480 221 LEU A N 1
ATOM 1587 C CA . LEU A 1 221 ? -3.281 1.719 34.727 1.000 18.390 221 LEU A CA 1
ATOM 1588 C C . LEU A 1 221 ? -2.544 2.964 35.216 1.000 18.089 221 LEU A C 1
ATOM 1589 O O . LEU A 1 221 ? -2.552 3.265 36.413 1.000 15.834 221 LEU A O 1
ATOM 1594 N N . ALA A 1 222 ? -1.892 3.681 34.295 1.000 16.876 222 ALA A N 1
ATOM 1595 C CA . ALA A 1 222 ? -1.130 4.859 34.676 1.000 16.982 222 ALA A CA 1
ATOM 1596 C C . ALA A 1 222 ? -2.076 5.949 35.164 1.000 18.339 222 ALA A C 1
ATOM 1597 O O . ALA A 1 222 ? -1.754 6.632 36.119 1.000 16.838 222 ALA A O 1
ATOM 1599 N N . THR A 1 223 ? -3.233 6.079 34.514 1.000 19.199 223 THR A N 1
ATOM 1600 C CA . THR A 1 223 ? -4.250 7.042 34.908 1.000 19.106 223 THR A CA 1
ATOM 1601 C C . THR A 1 223 ? -4.707 6.747 36.334 1.000 18.658 223 THR A C 1
ATOM 1602 O O . THR A 1 223 ? -4.850 7.642 37.162 1.000 19.369 223 THR A O 1
ATOM 1606 N N . ALA A 1 224 ? -4.875 5.467 36.672 1.000 18.478 224 ALA A N 1
ATOM 1607 C CA . ALA A 1 224 ? -5.373 5.112 37.992 1.000 18.027 224 ALA A CA 1
ATOM 1608 C C . ALA A 1 224 ? -4.280 5.288 39.050 1.000 17.203 224 ALA A C 1
ATOM 1609 O O . ALA A 1 224 ? -4.519 5.732 40.177 1.000 16.087 224 ALA A O 1
ATOM 1611 N N . LEU A 1 225 ? -3.027 5.011 38.692 1.000 17.016 225 LEU A N 1
ATOM 1612 C CA . LEU A 1 225 ? -1.915 5.259 39.591 1.000 16.750 225 LEU A CA 1
ATOM 1613 C C . LEU A 1 225 ? -1.811 6.751 39.930 1.000 17.191 225 LEU A C 1
ATOM 1614 O O . LEU A 1 225 ? -1.744 7.113 41.118 1.000 15.032 225 LEU A O 1
ATOM 1619 N N . ALA A 1 226 ? -1.940 7.608 38.899 1.000 16.962 226 ALA A N 1
ATOM 1620 C CA . ALA A 1 226 ? -1.795 9.046 39.094 1.000 16.979 226 ALA A CA 1
ATOM 1621 C C . ALA A 1 226 ? -2.891 9.580 40.004 1.000 17.330 226 ALA A C 1
ATOM 1622 O O . ALA A 1 226 ? -2.619 10.326 40.953 1.000 17.363 226 ALA A O 1
ATOM 1624 N N . LYS A 1 227 ? -4.121 9.173 39.686 1.000 16.983 227 LYS A N 1
ATOM 1625 C CA . LYS A 1 227 ? -5.283 9.510 40.462 1.000 21.030 227 LYS A CA 1
ATOM 1626 C C . LYS A 1 227 ? -5.095 9.124 41.927 1.000 21.636 227 LYS A C 1
ATOM 1627 O O . LYS A 1 227 ? -5.397 9.913 42.815 1.000 22.488 227 LYS A O 1
ATOM 1633 N N . GLU A 1 228 ? -4.559 7.924 42.207 1.000 23.779 228 GLU A N 1
ATOM 1634 C CA . GLU A 1 228 ? -4.395 7.481 43.586 1.000 23.085 228 GLU A CA 1
ATOM 1635 C C . GLU A 1 228 ? -3.473 8.432 44.357 1.000 22.635 228 GLU A C 1
ATOM 1636 O O . GLU A 1 228 ? -3.731 8.686 45.519 1.000 21.982 228 GLU A O 1
ATOM 1642 N N . PHE A 1 229 ? -2.405 8.929 43.719 1.000 18.692 229 PHE A N 1
ATOM 1643 C CA . PHE A 1 229 ? -1.356 9.726 44.338 1.000 21.084 229 PHE A CA 1
ATOM 1644 C C . PHE A 1 229 ? -1.658 11.231 44.192 1.000 21.247 229 PHE A C 1
ATOM 1645 O O . PHE A 1 229 ? -0.950 12.063 44.752 1.000 18.684 229 PHE A O 1
ATOM 1653 N N . GLY A 1 230 ? -2.723 11.610 43.476 1.000 21.047 230 GLY A N 1
ATOM 1654 C CA . GLY A 1 230 ? -3.009 13.029 43.262 1.000 22.079 230 GLY A CA 1
ATOM 1655 C C . GLY A 1 230 ? -1.973 13.690 42.333 1.000 23.373 230 GLY A C 1
ATOM 1656 O O . GLY A 1 230 ? -1.669 14.875 42.476 1.000 23.485 230 GLY A O 1
ATOM 1657 N N . TYR A 1 231 ? -1.476 12.937 41.332 1.000 22.540 231 TYR A N 1
ATOM 1658 C CA . TYR A 1 231 ? -0.576 13.475 40.317 1.000 20.339 231 TYR A CA 1
ATOM 1659 C C . TYR A 1 231 ? -1.297 13.730 39.004 1.000 19.176 231 TYR A C 1
ATOM 1660 O O . TYR A 1 231 ? -2.264 13.064 38.630 1.000 20.541 231 TYR A O 1
ATOM 1669 N N . ARG A 1 232 ? -0.782 14.700 38.249 1.000 20.937 232 ARG A N 1
ATOM 1670 C CA . ARG A 1 232 ? -1.162 14.819 36.854 1.000 21.701 232 ARG A CA 1
ATOM 1671 C C . ARG A 1 232 ? -0.077 14.152 36.007 1.000 20.093 232 ARG A C 1
ATOM 1672 O O . ARG A 1 232 ? 1.089 14.041 36.392 1.000 21.744 232 ARG A O 1
ATOM 1680 N N . ILE A 1 233 ? -0.485 13.623 34.866 1.000 18.573 233 ILE A N 1
ATOM 1681 C CA . ILE A 1 233 ? 0.446 12.880 34.026 1.000 18.242 233 ILE A CA 1
ATOM 1682 C C . ILE A 1 233 ? 0.972 13.786 32.914 1.000 17.123 233 ILE A C 1
ATOM 1683 O O . ILE A 1 233 ? 0.183 14.443 32.225 1.000 17.974 233 ILE A O 1
ATOM 1688 N N . VAL A 1 234 ? 2.300 13.774 32.702 1.000 18.625 234 VAL A N 1
ATOM 1689 C CA . VAL A 1 234 ? 2.901 14.161 31.427 1.000 17.465 234 VAL A CA 1
ATOM 1690 C C . VAL A 1 234 ? 3.328 12.911 30.649 1.000 18.173 234 VAL A C 1
ATOM 1691 O O . VAL A 1 234 ? 4.070 12.095 31.167 1.000 17.703 234 VAL A O 1
ATOM 1695 N N . TRP A 1 235 ? 2.789 12.718 29.453 1.000 19.480 235 TRP A N 1
ATOM 1696 C CA . TRP A 1 235 ? 3.102 11.544 28.666 1.000 17.701 235 TRP A CA 1
ATOM 1697 C C . TRP A 1 235 ? 4.405 11.823 27.930 1.000 18.926 235 TRP A C 1
ATOM 1698 O O . TRP A 1 235 ? 4.562 12.884 27.297 1.000 19.828 235 TRP A O 1
ATOM 1709 N N . VAL A 1 236 ? 5.320 10.863 27.997 1.000 16.397 236 VAL A N 1
ATOM 1710 C CA . VAL A 1 236 ? 6.608 11.003 27.326 1.000 16.978 236 VAL A CA 1
ATOM 1711 C C . VAL A 1 236 ? 6.788 9.855 26.328 1.000 16.957 236 VAL A C 1
ATOM 1712 O O . VAL A 1 236 ? 6.823 8.684 26.723 1.000 15.612 236 VAL A O 1
ATOM 1716 N N . LYS A 1 237 ? 6.942 10.162 25.028 1.000 17.896 237 LYS A N 1
ATOM 1717 C CA . LYS A 1 237 ? 7.138 9.119 24.041 1.000 19.075 237 LYS A CA 1
ATOM 1718 C C . LYS A 1 237 ? 8.532 8.506 24.186 1.000 17.150 237 LYS A C 1
ATOM 1719 O O . LYS A 1 237 ? 9.494 9.226 24.298 1.000 20.594 237 LYS A O 1
ATOM 1725 N N . THR A 1 238 ? 8.617 7.176 24.267 1.000 17.883 238 THR A N 1
ATOM 1726 C CA . THR A 1 238 ? 9.871 6.443 24.221 1.000 17.664 238 THR A CA 1
ATOM 1727 C C . THR A 1 238 ? 9.748 5.325 23.174 1.000 18.621 238 THR A C 1
ATOM 1728 O O . THR A 1 238 ? 8.735 5.197 22.466 1.000 17.991 238 THR A O 1
ATOM 1732 N N . SER A 1 239 ? 10.810 4.520 23.050 1.000 18.036 239 SER A N 1
ATOM 1733 C CA . SER A 1 239 ? 10.849 3.425 22.096 1.000 17.018 239 SER A CA 1
ATOM 1734 C C . SER A 1 239 ? 11.605 2.235 22.679 1.000 15.465 239 SER A C 1
ATOM 1735 O O . SER A 1 239 ? 12.338 2.364 23.664 1.000 14.424 239 SER A O 1
ATOM 1738 N N . TRP A 1 240 ? 11.391 1.042 22.106 1.000 14.223 240 TRP A N 1
ATOM 1739 C CA . TRP A 1 240 ? 12.141 -0.117 22.545 1.000 13.644 240 TRP A CA 1
ATOM 1740 C C . TRP A 1 240 ? 13.645 0.109 22.397 1.000 14.569 240 TRP A C 1
ATOM 1741 O O . TRP A 1 240 ? 14.387 -0.119 23.361 1.000 14.128 240 TRP A O 1
ATOM 1752 N N . PRO A 1 241 ? 14.156 0.654 21.272 1.000 14.049 241 PRO A N 1
ATOM 1753 C CA . PRO A 1 241 ? 15.594 0.935 21.177 1.000 15.329 241 PRO A CA 1
ATOM 1754 C C . PRO A 1 241 ? 16.159 1.985 22.135 1.000 15.092 241 PRO A C 1
ATOM 1755 O O . PRO A 1 241 ? 17.273 1.820 22.600 1.000 15.911 241 PRO A O 1
ATOM 1759 N N . THR A 1 242 ? 15.356 2.932 22.610 1.000 14.786 242 THR A N 1
ATOM 1760 C CA . THR A 1 242 ? 15.850 4.016 23.457 1.000 16.557 242 THR A CA 1
ATOM 1761 C C . THR A 1 242 ? 15.309 3.952 24.896 1.000 14.917 242 THR A C 1
ATOM 1762 O O . THR A 1 242 ? 15.555 4.866 25.688 1.000 15.635 242 THR A O 1
ATOM 1766 N N . LEU A 1 243 ? 14.627 2.866 25.271 1.000 14.440 243 LEU A N 1
ATOM 1767 C CA . LEU A 1 243 ? 13.979 2.736 26.579 1.000 14.759 243 LEU A CA 1
ATOM 1768 C C . LEU A 1 243 ? 14.939 2.989 27.731 1.000 16.137 243 LEU A C 1
ATOM 1769 O O . LEU A 1 243 ? 14.730 3.885 28.548 1.000 16.355 243 LEU A O 1
ATOM 1774 N N . MET A 1 244 ? 16.017 2.225 27.771 1.000 17.194 244 MET A N 1
ATOM 1775 C CA . MET A 1 244 ? 16.937 2.337 28.887 1.000 20.506 244 MET A CA 1
ATOM 1776 C C . MET A 1 244 ? 17.784 3.616 28.830 1.000 20.466 244 MET A C 1
ATOM 1777 O O . MET A 1 244 ? 18.126 4.153 29.881 1.000 22.047 244 MET A O 1
ATOM 1782 N N . ALA A 1 245 ? 18.184 4.115 27.650 1.000 20.426 245 ALA A N 1
ATOM 1783 C CA . ALA A 1 245 ? 18.886 5.393 27.616 1.000 21.459 245 ALA A CA 1
ATOM 1784 C C . ALA A 1 245 ? 17.977 6.529 28.111 1.000 21.630 245 ALA A C 1
ATOM 1785 O O . ALA A 1 245 ? 18.414 7.414 28.859 1.000 18.992 245 ALA A O 1
ATOM 1787 N N . ASP A 1 246 ? 16.706 6.493 27.675 1.000 18.941 246 ASP A N 1
ATOM 1788 C CA . ASP A 1 246 ? 15.679 7.422 28.117 1.000 19.320 246 ASP A CA 1
ATOM 1789 C C 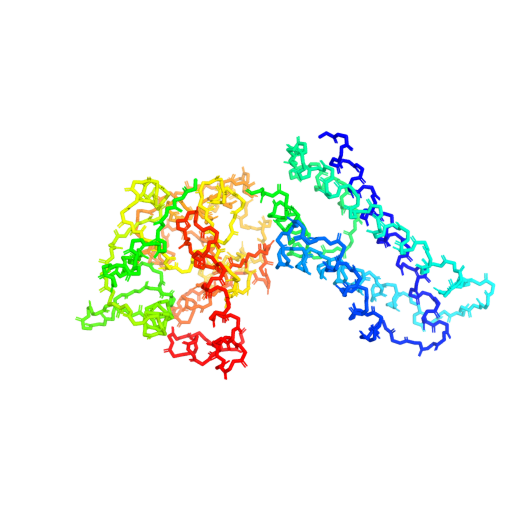. ASP A 1 246 ? 15.530 7.352 29.635 1.000 18.341 246 ASP A C 1
ATOM 1790 O O . ASP A 1 246 ? 15.437 8.404 30.272 1.000 17.286 246 ASP A O 1
ATOM 1795 N N . ALA A 1 247 ? 15.518 6.137 30.210 1.000 18.649 247 ALA A N 1
ATOM 1796 C CA . ALA A 1 247 ? 15.354 5.973 31.647 1.000 18.217 247 ALA A CA 1
ATOM 1797 C C . ALA A 1 247 ? 16.581 6.529 32.387 1.000 22.394 247 ALA A C 1
ATOM 1798 O O . ALA A 1 247 ? 16.431 7.269 33.365 1.000 23.426 247 ALA A O 1
ATOM 1800 N N . GLU A 1 248 ? 17.782 6.220 31.865 1.000 24.510 248 GLU A N 1
ATOM 1801 C CA . GLU A 1 248 ? 19.059 6.654 32.420 1.000 29.290 248 GLU A CA 1
ATOM 1802 C C . GLU A 1 248 ? 19.205 8.177 32.378 1.000 28.551 248 GLU A C 1
ATOM 1803 O O . GLU A 1 248 ? 19.774 8.769 33.292 1.000 32.378 248 GLU A O 1
ATOM 1809 N N . ASP A 1 249 ? 18.668 8.825 31.344 1.000 25.809 249 ASP A N 1
ATOM 1810 C CA . ASP A 1 249 ? 18.618 10.278 31.238 1.000 27.049 249 ASP A CA 1
ATOM 1811 C C . ASP A 1 249 ? 17.453 10.902 32.015 1.000 25.488 249 ASP A C 1
ATOM 1812 O O . ASP A 1 249 ? 17.248 12.109 31.947 1.000 23.796 249 ASP A O 1
ATOM 1817 N N . ASN A 1 250 ? 16.693 10.088 32.751 1.000 24.897 250 ASN A N 1
ATOM 1818 C CA . ASN A 1 250 ? 15.651 10.580 33.628 1.000 22.716 250 ASN A CA 1
ATOM 1819 C C . ASN A 1 250 ? 14.618 11.360 32.818 1.000 19.513 250 ASN A C 1
ATOM 1820 O O . ASN A 1 250 ? 14.164 12.401 33.272 1.000 18.054 250 ASN A O 1
ATOM 1825 N N . LEU A 1 251 ? 14.280 10.905 31.622 1.000 19.478 251 LEU A N 1
ATOM 1826 C CA . LEU A 1 251 ? 13.292 11.607 30.817 1.000 20.751 251 LEU A CA 1
ATOM 1827 C C . LEU A 1 251 ? 11.882 11.251 31.270 1.000 19.555 251 LEU A C 1
ATOM 1828 O O . LEU A 1 251 ? 10.912 11.866 30.796 1.000 21.170 251 LEU A O 1
ATOM 1833 N N . PHE A 1 252 ? 11.759 10.241 32.129 1.000 16.914 252 PHE A N 1
ATOM 1834 C CA . PHE A 1 252 ? 10.462 9.887 32.694 1.000 15.848 252 PHE A CA 1
ATOM 1835 C C . PHE A 1 252 ? 10.666 9.306 34.090 1.000 14.903 252 PHE A C 1
ATOM 1836 O O . PHE A 1 252 ? 11.752 8.831 34.404 1.000 16.474 252 PHE A O 1
ATOM 1844 N N . ASP A 1 253 ? 9.573 9.254 34.867 1.000 13.527 253 ASP A N 1
ATOM 1845 C CA . ASP A 1 253 ? 9.602 8.793 36.237 1.000 14.453 253 ASP A CA 1
ATOM 1846 C C . ASP A 1 253 ? 9.413 7.279 36.281 1.000 14.386 253 ASP A C 1
ATOM 1847 O O . ASP A 1 253 ? 10.113 6.580 37.024 1.000 14.773 253 ASP A O 1
ATOM 1852 N N . ILE A 1 254 ? 8.407 6.839 35.507 1.000 13.285 254 ILE A N 1
ATOM 1853 C CA . ILE A 1 254 ? 8.021 5.460 35.276 1.000 11.745 254 ILE A CA 1
ATOM 1854 C C . ILE A 1 254 ? 7.774 5.300 33.772 1.000 11.287 254 ILE A C 1
ATOM 1855 O O . ILE A 1 254 ? 7.644 6.289 33.038 1.000 11.209 254 ILE A O 1
ATOM 1860 N N . ALA A 1 255 ? 7.698 4.039 33.302 1.000 10.735 255 ALA A N 1
ATOM 1861 C CA . ALA A 1 255 ? 7.244 3.726 31.964 1.000 10.994 255 ALA A CA 1
ATOM 1862 C C . ALA A 1 255 ? 6.361 2.473 31.983 1.000 11.208 255 ALA A C 1
ATOM 1863 O O . ALA A 1 255 ? 6.515 1.572 32.789 1.000 11.020 255 ALA A O 1
ATOM 1865 N N . LEU A 1 256 ? 5.385 2.455 31.078 1.000 11.553 256 LEU A N 1
ATOM 1866 C CA . LEU A 1 256 ? 4.487 1.320 30.882 1.000 14.493 256 LEU A CA 1
ATOM 1867 C C . LEU A 1 256 ? 4.312 1.199 29.374 1.000 16.063 256 LEU A C 1
ATOM 1868 O O . LEU A 1 256 ? 4.020 2.235 28.773 1.000 17.720 256 LEU A O 1
ATOM 1873 N N . SER A 1 257 ? 4.487 -0.013 28.814 1.000 15.971 257 SER A N 1
ATOM 1874 C CA . SER A 1 257 ? 3.991 -0.373 27.481 1.000 15.419 257 SER A CA 1
ATOM 1875 C C . SER A 1 257 ? 4.188 -1.876 27.275 1.000 15.376 257 SER A C 1
ATOM 1876 O O . SER A 1 257 ? 4.849 -2.338 26.332 1.000 14.171 257 SER A O 1
ATOM 1879 N N . GLY A 1 258 ? 3.593 -2.649 28.180 1.000 14.213 258 GLY A N 1
ATOM 1880 C CA . GLY A 1 258 ? 3.838 -4.077 28.175 1.000 14.193 258 GLY A CA 1
ATOM 1881 C C . GLY A 1 258 ? 5.326 -4.379 28.338 1.000 13.838 258 GLY A C 1
ATOM 1882 O O . GLY A 1 258 ? 5.865 -5.201 27.632 1.000 11.397 258 GLY A O 1
ATOM 1883 N N . ILE A 1 259 ? 6.005 -3.721 29.284 1.000 13.233 259 ILE A N 1
ATOM 1884 C CA . ILE A 1 259 ? 7.457 -3.873 29.405 1.000 12.410 259 ILE A CA 1
ATOM 1885 C C . ILE A 1 259 ? 7.789 -5.124 30.209 1.000 13.806 259 ILE A C 1
ATOM 1886 O O . ILE A 1 259 ? 7.295 -5.271 31.326 1.000 14.294 259 ILE A O 1
ATOM 1891 N N . SER A 1 260 ? 8.569 -6.038 29.628 1.000 12.271 260 SER A N 1
ATOM 1892 C CA . SER A 1 260 ? 8.915 -7.287 30.319 1.000 11.893 260 SER A CA 1
ATOM 1893 C C . SER A 1 260 ? 9.891 -6.988 31.457 1.000 11.542 260 SER A C 1
ATOM 1894 O O . SER A 1 260 ? 10.828 -6.230 31.281 1.000 10.748 260 SER A O 1
ATOM 1897 N N . ILE A 1 261 ? 9.667 -7.663 32.577 1.000 12.065 261 ILE A N 1
ATOM 1898 C CA . ILE A 1 261 ? 10.562 -7.650 33.732 1.000 12.410 261 ILE A CA 1
ATOM 1899 C C . ILE A 1 261 ? 11.763 -8.543 33.421 1.000 11.853 261 ILE A C 1
ATOM 1900 O O . ILE A 1 261 ? 11.600 -9.733 33.171 1.000 14.209 261 ILE A O 1
ATOM 1905 N N . THR A 1 262 ? 12.957 -7.962 33.364 1.000 14.361 262 THR A N 1
ATOM 1906 C CA . THR A 1 262 ? 14.153 -8.728 33.060 1.000 15.174 262 THR A CA 1
ATOM 1907 C C . THR A 1 262 ? 15.298 -8.304 33.972 1.000 15.492 262 THR A C 1
ATOM 1908 O O . THR A 1 262 ? 15.340 -7.167 34.388 1.000 17.790 262 THR A O 1
ATOM 1912 N N . ALA A 1 263 ? 16.234 -9.231 34.241 1.000 16.558 263 ALA A N 1
ATOM 1913 C CA . ALA A 1 263 ? 17.374 -8.928 35.089 1.000 16.162 263 ALA A CA 1
ATOM 1914 C C . ALA A 1 263 ? 18.249 -7.863 34.414 1.000 17.499 263 ALA A C 1
ATOM 1915 O O . ALA A 1 263 ? 18.733 -6.962 35.087 1.000 21.032 263 ALA A O 1
ATOM 1917 N N . GLN A 1 264 ? 18.350 -7.867 33.078 1.000 20.283 264 GLN A N 1
ATOM 1918 C CA . GLN A 1 264 ? 19.155 -6.897 32.359 1.000 20.602 264 GLN A CA 1
ATOM 1919 C C . GLN A 1 264 ? 18.610 -5.478 32.559 1.000 21.530 264 GLN A C 1
ATOM 1920 O O . GLN A 1 264 ? 19.390 -4.554 32.755 1.000 23.349 264 GLN A O 1
ATOM 1926 N N . ARG A 1 265 ? 17.283 -5.308 32.562 1.000 19.414 265 ARG A N 1
ATOM 1927 C CA . ARG A 1 265 ? 16.652 -4.008 32.725 1.000 20.150 265 ARG A CA 1
ATOM 1928 C C . ARG A 1 265 ? 16.713 -3.544 34.185 1.000 21.555 265 ARG A C 1
ATOM 1929 O O . ARG A 1 265 ? 16.599 -2.356 34.466 1.000 22.805 265 ARG A O 1
ATOM 1937 N N . GLN A 1 266 ? 16.880 -4.479 35.116 1.000 23.073 266 GLN A N 1
ATOM 1938 C CA . GLN A 1 266 ? 17.091 -4.133 36.519 1.000 28.368 266 GLN A CA 1
ATOM 1939 C C . GLN A 1 266 ? 18.570 -3.908 36.841 1.000 28.754 266 GLN A C 1
ATOM 1940 O O . GLN A 1 266 ? 18.901 -3.681 38.002 1.000 28.011 266 GLN A O 1
ATOM 1946 N N . HIS A 1 267 ? 19.448 -3.898 35.836 1.000 27.814 267 HIS A N 1
ATOM 1947 C CA . HIS A 1 267 ? 20.798 -3.358 35.986 1.000 36.398 267 HIS A CA 1
ATOM 1948 C C . HIS A 1 267 ? 20.770 -1.986 36.659 1.000 37.805 267 HIS A C 1
ATOM 1949 O O . HIS A 1 267 ? 21.443 -1.771 37.672 1.000 38.547 267 HIS A O 1
ATOM 1956 N N . ARG A 1 268 ? 19.986 -1.057 36.105 1.000 33.664 268 ARG A N 1
ATOM 1957 C CA . ARG A 1 268 ? 19.992 0.297 36.629 1.000 34.236 268 ARG A CA 1
ATOM 1958 C C . ARG A 1 268 ? 18.597 0.847 36.907 1.000 29.318 268 ARG A C 1
ATOM 1959 O O . ARG A 1 268 ? 18.514 1.930 37.462 1.000 32.120 268 ARG A O 1
ATOM 1967 N N . MET A 1 269 ? 17.519 0.127 36.584 1.000 23.649 269 MET A N 1
ATOM 1968 C CA . MET A 1 269 ? 16.182 0.587 36.911 1.000 20.311 269 MET A CA 1
ATOM 1969 C C . MET A 1 269 ? 15.576 -0.421 37.863 1.000 20.777 269 MET A C 1
ATOM 1970 O O . MET A 1 269 ? 16.236 -1.423 38.165 1.000 21.326 269 MET A O 1
ATOM 1975 N N . MET A 1 270 ? 14.337 -0.141 38.324 1.000 17.905 270 MET A N 1
ATOM 1976 C CA . MET A 1 270 ? 13.531 -1.058 39.131 1.000 18.125 270 MET A CA 1
ATOM 1977 C C . MET A 1 270 ? 12.205 -1.344 38.432 1.000 17.161 270 MET A C 1
ATOM 1978 O O . MET A 1 270 ? 11.850 -0.654 37.479 1.000 14.585 270 MET A O 1
ATOM 1983 N N . PHE A 1 271 ? 11.499 -2.382 38.911 1.000 16.918 271 PHE A N 1
ATOM 1984 C CA . PHE A 1 271 ? 10.156 -2.705 38.454 1.000 15.117 271 PHE A CA 1
ATOM 1985 C C . PHE A 1 271 ? 9.172 -2.743 39.598 1.000 15.098 271 PHE A C 1
ATOM 1986 O O . PHE A 1 271 ? 9.561 -3.154 40.697 1.000 19.089 271 PHE A O 1
ATOM 1994 N N . SER A 1 272 ? 7.898 -2.454 39.274 1.000 14.344 272 SER A N 1
ATOM 1995 C CA . SER A 1 272 ? 6.763 -2.858 40.081 1.000 15.670 272 SER A CA 1
ATOM 1996 C C . SER A 1 272 ? 6.572 -4.370 40.145 1.000 16.418 272 SER A C 1
ATOM 1997 O O . SER A 1 272 ? 7.118 -5.123 39.368 1.000 16.887 272 SER A O 1
ATOM 2000 N N . ALA A 1 273 ? 5.773 -4.807 41.124 1.000 18.952 273 ALA A N 1
ATOM 2001 C CA . ALA A 1 273 ? 5.098 -6.086 41.021 1.000 19.447 273 ALA A CA 1
ATOM 2002 C C . ALA A 1 273 ? 4.571 -6.307 39.596 1.000 18.018 273 ALA A C 1
ATOM 2003 O O . ALA A 1 273 ? 4.155 -5.364 38.910 1.000 14.072 273 ALA A O 1
ATOM 2005 N N . PRO A 1 274 ? 4.540 -7.584 39.138 1.000 17.694 274 PRO A N 1
ATOM 2006 C CA . PRO A 1 274 ? 3.987 -7.930 37.835 1.000 16.958 274 PRO A CA 1
ATOM 2007 C C . PRO A 1 274 ? 2.467 -7.784 37.754 1.000 18.076 274 PRO A C 1
ATOM 2008 O O . PRO A 1 274 ? 1.751 -7.956 38.753 1.000 17.655 274 PRO A O 1
ATOM 2012 N N . TYR A 1 275 ? 1.964 -7.411 36.566 1.000 15.969 275 TYR A N 1
ATOM 2013 C CA . TYR A 1 275 ? 0.526 -7.324 36.360 1.000 15.736 275 TYR A CA 1
ATOM 2014 C C . TYR A 1 275 ? 0.072 -8.255 35.240 1.000 17.004 275 TYR A C 1
ATOM 2015 O O . TYR A 1 275 ? -1.096 -8.290 34.900 1.000 16.727 275 TYR A O 1
ATOM 2024 N N . HIS A 1 276 ? 1.004 -8.975 34.620 1.000 18.361 276 HIS A N 1
ATOM 2025 C CA . HIS A 1 276 ? 0.669 -9.975 33.616 1.000 16.303 276 HIS A CA 1
ATOM 2026 C C . HIS A 1 276 ? 1.743 -11.039 33.586 1.000 16.870 276 HIS A C 1
ATOM 2027 O O . HIS A 1 276 ? 2.918 -10.714 33.702 1.000 19.101 276 HIS A O 1
ATOM 2034 N N . THR A 1 277 ? 1.334 -12.299 33.377 1.000 18.041 277 THR A N 1
ATOM 2035 C CA . THR A 1 277 ? 2.250 -13.428 33.241 1.000 17.881 277 THR A CA 1
ATOM 2036 C C . THR A 1 277 ? 1.968 -14.154 31.940 1.000 17.600 277 THR A C 1
ATOM 2037 O O . THR A 1 277 ? 0.822 -14.387 31.615 1.000 17.179 277 THR A O 1
ATOM 2041 N N . GLY A 1 278 ? 3.014 -14.461 31.177 1.000 15.288 278 GLY A N 1
ATOM 2042 C CA . GLY A 1 278 ? 2.856 -15.207 29.936 1.000 15.502 278 GLY A CA 1
ATOM 2043 C C . GLY A 1 278 ? 4.208 -15.688 29.454 1.000 14.015 278 GLY A C 1
ATOM 2044 O O . GLY A 1 278 ? 4.984 -16.220 30.248 1.000 16.473 278 GLY A O 1
ATOM 2045 N N . GLY A 1 279 ? 4.440 -15.542 28.148 1.000 14.990 279 GLY A N 1
ATOM 2046 C CA . GLY A 1 279 ? 5.748 -15.746 27.545 1.000 14.472 279 GLY A CA 1
ATOM 2047 C C . GLY A 1 279 ? 5.630 -15.767 26.025 1.000 14.346 279 GLY A C 1
ATOM 2048 O O . GLY A 1 279 ? 4.549 -15.511 25.510 1.000 16.100 279 GLY A O 1
ATOM 2049 N N . LYS A 1 280 ? 6.764 -16.046 25.377 1.000 13.216 280 LYS A N 1
ATOM 2050 C CA . LYS A 1 280 ? 6.932 -15.837 23.959 1.000 13.657 280 LYS A CA 1
ATOM 2051 C C . LYS A 1 280 ? 6.379 -17.046 23.214 1.000 11.952 280 LYS A C 1
ATOM 2052 O O . LYS A 1 280 ? 6.677 -18.172 23.551 1.000 13.160 280 LYS A O 1
ATOM 2058 N N . THR A 1 281 ? 5.750 -16.779 22.055 1.000 11.948 281 THR A N 1
ATOM 2059 C CA . THR A 1 281 ? 5.351 -17.806 21.119 1.000 12.011 281 THR A CA 1
ATOM 2060 C C . THR A 1 281 ? 5.721 -17.307 19.725 1.000 12.358 281 THR A C 1
ATOM 2061 O O . THR A 1 281 ? 6.466 -16.314 19.599 1.000 14.706 281 THR A O 1
ATOM 2065 N N . ALA A 1 282 ? 5.158 -17.955 18.683 1.000 11.800 282 ALA A N 1
ATOM 2066 C CA . ALA A 1 282 ? 5.353 -17.530 17.322 1.000 10.727 282 ALA A CA 1
ATOM 2067 C C . ALA A 1 282 ? 3.991 -17.353 16.646 1.000 10.673 282 ALA A C 1
ATOM 2068 O O . ALA A 1 282 ? 3.072 -18.145 16.902 1.000 12.841 282 ALA A O 1
ATOM 2070 N N . ILE A 1 283 ? 4.000 -16.391 15.727 1.000 10.920 283 ILE A N 1
ATOM 2071 C CA . ILE A 1 283 ? 2.941 -16.117 14.784 1.000 10.640 283 ILE A CA 1
ATOM 2072 C C . ILE A 1 283 ? 3.489 -16.115 13.342 1.000 11.159 283 ILE A C 1
ATOM 2073 O O . ILE A 1 283 ? 4.593 -15.659 13.023 1.000 10.382 283 ILE A O 1
ATOM 2078 N N . GLY A 1 284 ? 2.664 -16.660 12.460 1.000 10.447 284 GLY A N 1
ATOM 2079 C CA . GLY A 1 284 ? 2.890 -16.548 11.031 1.000 11.452 284 GLY A CA 1
ATOM 2080 C C . GLY A 1 284 ? 1.579 -16.889 10.329 1.000 12.387 284 GLY A C 1
ATOM 2081 O O . GLY A 1 284 ? 0.509 -16.750 10.914 1.000 14.266 284 GLY A O 1
ATOM 2082 N N . ARG A 1 285 ? 1.669 -17.227 9.053 1.000 14.763 285 ARG A N 1
ATOM 2083 C CA . ARG A 1 285 ? 0.487 -17.472 8.235 1.000 12.708 285 ARG A CA 1
ATOM 2084 C C . ARG A 1 285 ? -0.156 -18.816 8.559 1.000 11.654 285 ARG A C 1
ATOM 2085 O O . ARG A 1 285 ? 0.503 -19.846 8.614 1.000 13.936 285 ARG A O 1
ATOM 2093 N N . CYS A 1 286 ? -1.481 -18.849 8.659 1.000 14.149 286 CYS A N 1
ATOM 2094 C CA . CYS A 1 286 ? -2.263 -20.075 8.690 1.000 16.487 286 CYS A CA 1
ATOM 2095 C C . CYS A 1 286 ? -1.888 -21.061 7.577 1.000 16.333 286 CYS A C 1
ATOM 2096 O O . CYS A 1 286 ? -1.698 -22.254 7.788 1.000 15.957 286 CYS A O 1
ATOM 2099 N N . SER A 1 287 ? -1.571 -20.545 6.389 1.000 16.529 287 SER A N 1
ATOM 2100 C CA . SER A 1 287 ? -1.215 -21.407 5.270 1.000 14.872 287 SER A CA 1
ATOM 2101 C C . SER A 1 287 ? 0.159 -22.043 5.478 1.000 15.375 287 SER A C 1
ATOM 2102 O O . SER A 1 287 ? 0.586 -22.850 4.667 1.000 14.491 287 SER A O 1
ATOM 2105 N N . SER A 1 288 ? 0.848 -21.678 6.569 1.000 14.535 288 SER A N 1
ATOM 2106 C CA . SER A 1 288 ? 2.227 -22.078 6.822 1.000 16.589 288 SER A CA 1
ATOM 2107 C C . SER A 1 288 ? 2.298 -23.029 8.015 1.000 17.770 288 SER A C 1
ATOM 2108 O O . SER A 1 288 ? 3.345 -23.634 8.287 1.000 15.160 288 SER A O 1
ATOM 2111 N N . VAL A 1 289 ? 1.183 -23.167 8.753 1.000 21.160 289 VAL A N 1
ATOM 2112 C CA . VAL A 1 289 ? 1.235 -23.700 10.110 1.000 23.017 289 VAL A CA 1
ATOM 2113 C C . VAL A 1 289 ? 1.832 -25.113 10.114 1.000 26.279 289 VAL A C 1
ATOM 2114 O O . VAL A 1 289 ? 2.634 -25.436 10.987 1.000 25.806 289 VAL A O 1
ATOM 2118 N N . ASP A 1 290 ? 1.443 -25.963 9.154 1.000 27.454 290 ASP A N 1
ATOM 2119 C CA . ASP A 1 290 ? 1.849 -27.362 9.197 1.000 33.371 290 ASP A CA 1
ATOM 2120 C C . ASP A 1 290 ? 3.343 -27.487 8.926 1.000 29.545 290 ASP A C 1
ATOM 2121 O O . ASP A 1 290 ? 3.917 -28.513 9.274 1.000 32.215 290 ASP A O 1
ATOM 2126 N N . GLU A 1 291 ? 3.980 -26.430 8.404 1.000 26.564 291 GLU A N 1
ATOM 2127 C CA . GLU A 1 291 ? 5.426 -26.403 8.255 1.000 29.572 291 GLU A CA 1
ATOM 2128 C C . GLU A 1 291 ? 6.143 -25.567 9.318 1.000 23.470 291 GLU A C 1
ATOM 2129 O O . GLU A 1 291 ? 7.365 -25.408 9.223 1.000 19.059 291 GLU A O 1
ATOM 2135 N N . LEU A 1 292 ? 5.411 -25.004 10.292 1.000 20.604 292 LEU A N 1
ATOM 2136 C CA . LEU A 1 292 ? 6.037 -24.092 11.254 1.000 18.070 292 LEU A CA 1
ATOM 2137 C C . LEU A 1 292 ? 5.485 -24.266 12.668 1.000 17.749 292 LEU A C 1
ATOM 2138 O O . LEU A 1 292 ? 5.533 -23.316 13.439 1.000 17.445 292 LEU A O 1
ATOM 2143 N N . ASN A 1 293 ? 5.020 -25.467 13.055 1.000 19.394 293 ASN A N 1
ATOM 2144 C CA . ASN A 1 293 ? 4.205 -25.580 14.265 1.000 20.349 293 ASN A CA 1
ATOM 2145 C C . ASN A 1 293 ? 5.003 -26.153 15.438 1.000 18.561 293 ASN A C 1
ATOM 2146 O O . ASN A 1 293 ? 4.422 -26.553 16.441 1.000 18.263 293 ASN A O 1
ATOM 2151 N N . THR A 1 294 ? 6.320 -26.045 15.329 1.000 16.361 294 THR A N 1
ATOM 2152 C CA . THR A 1 294 ? 7.293 -26.541 16.278 1.000 18.466 294 THR A CA 1
ATOM 2153 C C . THR A 1 294 ? 8.515 -25.627 16.166 1.000 15.802 294 THR A C 1
ATOM 2154 O O . THR A 1 294 ? 8.796 -25.118 15.095 1.000 14.411 294 THR A O 1
ATOM 2158 N N . LEU A 1 295 ? 9.256 -25.429 17.236 1.000 15.855 295 LEU A N 1
ATOM 2159 C CA . LEU A 1 295 ? 10.474 -24.650 17.137 1.000 16.846 295 LEU A CA 1
ATOM 2160 C C . LEU A 1 295 ? 11.473 -25.311 16.185 1.000 15.496 295 LEU A C 1
ATOM 2161 O O . LEU A 1 295 ? 12.175 -24.626 15.452 1.000 16.580 295 LEU A O 1
ATOM 2166 N N . ALA A 1 296 ? 11.508 -26.635 16.129 1.000 15.496 296 ALA A N 1
ATOM 2167 C CA . ALA A 1 296 ? 12.410 -27.309 15.213 1.000 17.188 296 ALA A CA 1
ATOM 2168 C C . ALA A 1 296 ? 12.048 -27.026 13.741 1.000 15.232 296 ALA A C 1
ATOM 2169 O O . ALA A 1 296 ? 12.903 -26.910 12.883 1.000 15.336 296 ALA A O 1
ATOM 2171 N N . LEU A 1 297 ? 10.773 -26.912 13.422 1.000 15.809 297 LEU A N 1
ATOM 2172 C CA . LEU A 1 297 ? 10.339 -26.584 12.074 1.000 15.347 297 LEU A CA 1
ATOM 2173 C C . LEU A 1 297 ? 10.581 -25.096 11.749 1.000 15.252 297 LEU A C 1
ATOM 2174 O O . LEU A 1 297 ? 10.848 -24.729 10.583 1.000 17.244 297 LEU A O 1
ATOM 2179 N N . ILE A 1 298 ? 10.438 -24.224 12.749 1.000 13.855 298 ILE A N 1
ATOM 2180 C CA . ILE A 1 298 ? 10.636 -22.801 12.524 1.000 14.162 298 ILE A CA 1
ATOM 2181 C C . ILE A 1 298 ? 12.122 -22.536 12.274 1.000 16.547 298 ILE A C 1
ATOM 2182 O O . ILE A 1 298 ? 12.481 -21.868 11.307 1.000 16.945 298 ILE A O 1
ATOM 2187 N N . ASP A 1 299 ? 13.009 -23.131 13.071 1.000 17.086 299 ASP A N 1
ATOM 2188 C CA . ASP A 1 299 ? 14.422 -22.789 13.013 1.000 19.886 299 ASP A CA 1
ATOM 2189 C C . ASP A 1 299 ? 15.131 -23.619 11.951 1.000 24.416 299 ASP A C 1
ATOM 2190 O O . ASP A 1 299 ? 15.910 -24.513 12.280 1.000 22.388 299 ASP A O 1
ATOM 2195 N N . ARG A 1 300 ? 14.852 -23.291 10.683 1.000 25.868 300 ARG A N 1
ATOM 2196 C CA . ARG A 1 300 ? 15.571 -23.805 9.530 1.000 25.437 300 ARG A CA 1
ATOM 2197 C C . ARG A 1 300 ? 15.973 -22.644 8.625 1.000 28.808 300 ARG A C 1
ATOM 2198 O O . ARG A 1 300 ? 15.394 -21.558 8.694 1.000 31.703 300 ARG A O 1
ATOM 2206 N N . ALA A 1 301 ? 16.926 -22.870 7.733 1.000 27.604 301 ALA A N 1
ATOM 2207 C CA . ALA A 1 301 ? 17.537 -21.751 7.022 1.000 33.178 301 ALA A CA 1
ATOM 2208 C C . ALA A 1 301 ? 16.575 -21.143 5.978 1.000 33.072 301 ALA A C 1
ATOM 2209 O O . ALA A 1 301 ? 16.585 -19.926 5.770 1.000 34.493 301 ALA A O 1
ATOM 2211 N N . GLU A 1 302 ? 15.680 -21.971 5.423 1.000 25.775 302 GLU A N 1
ATOM 2212 C CA . GLU A 1 302 ? 14.507 -21.564 4.639 1.000 29.671 302 GLU A CA 1
ATOM 2213 C C . GLU A 1 302 ? 13.703 -20.431 5.295 1.000 27.775 302 GLU A C 1
ATOM 2214 O O . GLU A 1 302 ? 13.153 -19.587 4.588 1.000 30.394 302 GLU A O 1
ATOM 2220 N N . THR A 1 303 ? 13.523 -20.474 6.625 1.000 25.129 303 THR A N 1
ATOM 2221 C CA . THR A 1 303 ? 12.562 -19.639 7.334 1.000 20.928 303 THR A CA 1
ATOM 2222 C C . THR A 1 303 ? 13.126 -18.221 7.531 1.000 20.861 303 THR A C 1
ATOM 2223 O O . THR A 1 303 ? 14.252 -18.039 8.050 1.000 19.421 303 THR A O 1
ATOM 2227 N N . ARG A 1 304 ? 12.303 -17.221 7.154 1.000 16.903 304 ARG A N 1
ATOM 2228 C CA . ARG A 1 304 ? 12.612 -15.815 7.377 1.000 17.554 304 ARG A CA 1
ATOM 2229 C C . ARG A 1 304 ? 11.870 -15.330 8.609 1.000 16.673 304 ARG A C 1
ATOM 2230 O O . ARG A 1 304 ? 10.626 -15.286 8.635 1.000 15.011 304 ARG A O 1
ATOM 2238 N N . ILE A 1 305 ? 12.677 -15.027 9.622 1.000 16.496 305 ILE A N 1
ATOM 2239 C CA . ILE A 1 305 ? 12.211 -14.454 10.868 1.000 15.689 305 ILE A CA 1
ATOM 2240 C C . ILE A 1 305 ? 12.262 -12.934 10.796 1.000 15.420 305 ILE A C 1
ATOM 2241 O O . ILE A 1 305 ? 13.230 -12.335 10.329 1.000 14.947 305 ILE A O 1
ATOM 2246 N N . ILE A 1 306 ? 11.201 -12.301 11.298 1.000 13.649 306 ILE A N 1
ATOM 2247 C CA . ILE A 1 306 ? 11.187 -10.850 11.403 1.000 12.854 306 ILE A CA 1
ATOM 2248 C C . ILE A 1 306 ? 10.994 -10.479 12.869 1.000 13.192 306 ILE A C 1
ATOM 2249 O O . ILE A 1 306 ? 10.279 -11.145 13.605 1.000 13.415 306 ILE A O 1
ATOM 2254 N N . VAL A 1 307 ? 11.592 -9.363 13.294 1.000 12.620 307 VAL A N 1
ATOM 2255 C CA . VAL A 1 307 ? 11.466 -8.977 14.680 1.000 14.064 307 VAL A CA 1
ATOM 2256 C C . VAL A 1 307 ? 11.634 -7.466 14.810 1.000 13.018 307 VAL A C 1
ATOM 2257 O O . VAL A 1 307 ? 12.331 -6.866 14.001 1.000 11.993 307 VAL A O 1
ATOM 2261 N N . ASN A 1 308 ? 11.028 -6.878 15.862 1.000 12.021 308 ASN A N 1
ATOM 2262 C CA . ASN A 1 308 ? 11.177 -5.452 16.112 1.000 13.396 308 ASN A CA 1
ATOM 2263 C C . ASN A 1 308 ? 12.431 -5.233 16.963 1.000 13.573 308 ASN A C 1
ATOM 2264 O O . ASN A 1 308 ? 12.746 -6.083 17.806 1.000 14.851 308 ASN A O 1
ATOM 2269 N N . PRO A 1 309 ? 13.166 -4.111 16.768 1.000 14.451 309 PRO A N 1
ATOM 2270 C CA . PRO A 1 309 ? 14.449 -3.910 17.438 1.000 16.176 309 PRO A CA 1
ATOM 2271 C C . PRO A 1 309 ? 14.336 -3.590 18.932 1.000 15.367 309 PRO A C 1
ATOM 2272 O O . PRO A 1 309 ? 13.494 -2.814 19.387 1.000 14.524 309 PRO A O 1
ATOM 2276 N N . GLY A 1 310 ? 15.271 -4.128 19.694 1.000 15.965 310 GLY A N 1
ATOM 2277 C CA . GLY A 1 310 ? 15.773 -3.412 20.858 1.000 16.747 310 GLY A CA 1
ATOM 2278 C C . GLY A 1 310 ? 15.199 -3.900 22.187 1.000 17.673 310 GLY A C 1
ATOM 2279 O O . GLY A 1 310 ? 15.589 -3.397 23.231 1.000 17.834 310 GLY A O 1
ATOM 2280 N N . GLY A 1 311 ? 14.278 -4.865 22.144 1.000 16.826 311 GLY A N 1
ATOM 2281 C CA . GLY A 1 311 ? 13.663 -5.413 23.343 1.000 16.443 311 GLY A CA 1
ATOM 2282 C C . GLY A 1 311 ? 13.831 -6.928 23.479 1.000 15.386 311 GLY A C 1
ATOM 2283 O O . GLY A 1 311 ? 14.723 -7.535 22.891 1.000 19.282 311 GLY A O 1
ATOM 2284 N N . THR A 1 312 ? 12.955 -7.558 24.263 1.000 15.747 312 THR A N 1
ATOM 2285 C CA . THR A 1 312 ? 13.055 -8.991 24.565 1.000 15.948 312 THR A CA 1
ATOM 2286 C C . THR A 1 312 ? 12.709 -9.868 23.349 1.000 14.756 312 THR A C 1
ATOM 2287 O O . THR A 1 312 ? 13.197 -10.984 23.281 1.000 13.924 312 THR A O 1
ATOM 2291 N N . ASN A 1 313 ? 11.950 -9.375 22.368 1.000 14.537 313 ASN A N 1
ATOM 2292 C CA . ASN A 1 313 ? 11.706 -10.176 21.161 1.000 14.356 313 ASN A CA 1
ATOM 2293 C C . ASN A 1 313 ? 13.040 -10.394 20.457 1.000 13.148 313 ASN A C 1
ATOM 2294 O O . ASN A 1 313 ? 13.404 -11.513 20.152 1.000 14.281 313 ASN A O 1
ATOM 2299 N N . GLU A 1 314 ? 13.771 -9.315 20.208 1.000 14.700 314 GLU A N 1
ATOM 2300 C CA . GLU A 1 314 ? 15.071 -9.421 19.573 1.000 16.664 314 GLU A CA 1
ATOM 2301 C C . GLU A 1 314 ? 15.999 -10.305 20.396 1.000 17.187 314 GLU A C 1
ATOM 2302 O O . GLU A 1 314 ? 16.637 -11.169 19.837 1.000 15.765 314 GLU A O 1
ATOM 2308 N N A ARG A 1 315 ? 16.097 -10.103 21.719 0.530 17.999 315 ARG A N 1
ATOM 2309 N N B ARG A 1 315 ? 16.130 -10.031 21.697 0.470 17.314 315 ARG A N 1
ATOM 2310 C CA A ARG A 1 315 ? 17.057 -10.864 22.513 0.530 19.362 315 ARG A CA 1
ATOM 2311 C CA B ARG A 1 315 ? 17.005 -10.839 22.528 0.470 18.209 315 ARG A CA 1
ATOM 2312 C C A ARG A 1 315 ? 16.697 -12.352 22.568 0.530 17.713 315 ARG A C 1
ATOM 2313 C C B ARG A 1 315 ? 16.690 -12.322 22.325 0.470 16.652 315 ARG A C 1
ATOM 2314 O O A ARG A 1 315 ? 17.559 -13.200 22.798 0.530 17.988 315 ARG A O 1
ATOM 2315 O O B ARG A 1 315 ? 17.576 -13.123 22.021 0.470 16.644 315 ARG A O 1
ATOM 2330 N N . PHE A 1 316 ? 15.412 -12.686 22.460 1.000 16.243 316 PHE A N 1
ATOM 2331 C CA . PHE A 1 316 ? 15.006 -14.073 22.331 1.000 16.707 316 PHE A CA 1
ATOM 2332 C C . PHE A 1 316 ? 15.474 -14.701 21.007 1.000 18.392 316 PHE A C 1
ATOM 2333 O O . PHE A 1 316 ? 16.109 -15.767 20.999 1.000 15.803 316 PHE A O 1
ATOM 2341 N N . VAL A 1 317 ? 15.157 -14.078 19.861 1.000 18.272 317 VAL A N 1
ATOM 2342 C CA . VAL A 1 317 ? 15.392 -14.754 18.591 1.000 18.055 317 VAL A CA 1
ATOM 2343 C C . VAL A 1 317 ? 16.897 -14.870 18.366 1.000 19.514 317 VAL A C 1
ATOM 2344 O O . VAL A 1 317 ? 17.352 -15.872 17.858 1.000 20.505 317 VAL A O 1
ATOM 2348 N N . ARG A 1 318 ? 17.690 -13.883 18.800 1.000 20.209 318 ARG A N 1
ATOM 2349 C CA . ARG A 1 318 ? 19.141 -13.987 18.656 1.000 22.738 318 ARG A CA 1
ATOM 2350 C C . ARG A 1 318 ? 19.717 -15.112 19.513 1.000 22.427 318 ARG A C 1
ATOM 2351 O O . ARG A 1 318 ? 20.704 -15.715 19.120 1.000 23.617 318 ARG A O 1
ATOM 2359 N N . SER A 1 319 ? 19.097 -15.433 20.656 1.000 23.167 319 SER A N 1
ATOM 2360 C CA . SER A 1 319 ? 19.633 -16.475 21.525 1.000 26.413 319 SER A CA 1
ATOM 2361 C C . SER A 1 319 ? 19.056 -17.858 21.193 1.000 28.744 319 SER A C 1
ATOM 2362 O O . SER A 1 319 ? 19.751 -18.853 21.370 1.000 27.477 319 SER A O 1
ATOM 2365 N N . ALA A 1 320 ? 17.818 -17.956 20.673 1.000 24.886 320 ALA A N 1
ATOM 2366 C CA . ALA A 1 320 ? 17.158 -19.250 20.599 1.000 23.767 320 ALA A CA 1
ATOM 2367 C C . ALA A 1 320 ? 17.347 -19.915 19.230 1.000 25.266 320 ALA A C 1
ATOM 2368 O O . ALA A 1 320 ? 17.229 -21.139 19.137 1.000 26.470 320 ALA A O 1
ATOM 2370 N N . LEU A 1 321 ? 17.603 -19.131 18.167 1.000 23.789 321 LEU A N 1
ATOM 2371 C CA . LEU A 1 321 ? 17.636 -19.645 16.804 1.000 26.724 321 LEU A CA 1
ATOM 2372 C C . LEU A 1 321 ? 19.093 -19.833 16.414 1.000 31.819 321 LEU A C 1
ATOM 2373 O O . LEU A 1 321 ? 19.931 -19.095 16.895 1.000 36.746 321 LEU A O 1
ATOM 2378 N N . THR A 1 322 ? 19.401 -20.872 15.632 1.000 32.778 322 THR A N 1
ATOM 2379 C CA . THR A 1 322 ? 20.753 -21.067 15.113 1.000 37.630 322 THR A CA 1
ATOM 2380 C C . THR A 1 322 ? 20.767 -21.103 13.584 1.000 32.765 322 THR A C 1
ATOM 2381 O O . THR A 1 322 ? 21.833 -20.979 12.983 1.000 34.028 322 THR A O 1
ATOM 2385 N N . ASN A 1 323 ? 19.604 -21.303 12.944 1.000 28.437 323 ASN A N 1
ATOM 2386 C CA . ASN A 1 323 ? 19.587 -21.569 11.511 1.000 30.131 323 ASN A CA 1
ATOM 2387 C C . ASN A 1 323 ? 18.825 -20.507 10.722 1.000 31.605 323 ASN A C 1
ATOM 2388 O O . ASN A 1 323 ? 19.227 -20.180 9.604 1.000 31.230 323 ASN A O 1
ATOM 2393 N N . ALA A 1 324 ? 17.648 -20.107 11.232 1.000 26.743 324 ALA A N 1
ATOM 2394 C CA . ALA A 1 324 ? 16.771 -19.223 10.473 1.000 24.803 324 ALA A CA 1
ATOM 2395 C C . ALA A 1 324 ? 17.430 -17.867 10.269 1.000 23.439 324 ALA A C 1
ATOM 2396 O O . ALA A 1 324 ? 18.247 -17.450 11.074 1.000 23.968 324 ALA A O 1
ATOM 2398 N N . SER A 1 325 ? 17.072 -17.178 9.176 1.000 23.005 325 SER A N 1
ATOM 2399 C CA . SER A 1 325 ? 17.565 -15.831 8.948 1.000 22.546 325 SER A CA 1
ATOM 2400 C C . SER A 1 325 ? 16.709 -14.842 9.750 1.000 21.377 325 SER A C 1
ATOM 2401 O O . SER A 1 325 ? 15.497 -15.058 9.878 1.000 18.963 325 SER A O 1
ATOM 2404 N N A ILE A 1 326 ? 17.365 -13.838 10.360 0.480 19.277 326 ILE A N 1
ATOM 2405 N N B ILE A 1 326 ? 17.331 -13.716 10.151 0.520 19.381 326 ILE A N 1
ATOM 2406 C CA A ILE A 1 326 ? 16.662 -12.791 11.086 0.480 19.092 326 ILE A CA 1
ATOM 2407 C CA B ILE A 1 326 ? 16.764 -12.783 11.111 0.520 19.527 326 ILE A CA 1
ATOM 2408 C C A ILE A 1 326 ? 16.778 -11.495 10.293 0.480 19.719 326 ILE A C 1
ATOM 2409 C C B ILE A 1 326 ? 16.818 -11.378 10.507 0.520 20.241 326 ILE A C 1
ATOM 2410 O O A ILE A 1 326 ? 17.836 -11.189 9.746 0.480 17.405 326 ILE A O 1
ATOM 2411 O O B ILE A 1 326 ? 17.906 -10.846 10.306 0.520 18.672 326 ILE A O 1
ATOM 2420 N N . ARG A 1 327 ? 15.650 -10.776 10.211 1.000 19.124 327 ARG A N 1
ATOM 2421 C CA . ARG A 1 327 ? 15.589 -9.387 9.764 1.000 18.273 327 ARG A CA 1
ATOM 2422 C C . ARG A 1 327 ? 15.000 -8.510 10.879 1.000 18.943 327 ARG A C 1
ATOM 2423 O O . ARG A 1 327 ? 13.952 -8.832 11.435 1.000 15.389 327 ARG A O 1
ATOM 2431 N N . ILE A 1 328 ? 15.632 -7.364 11.158 1.000 19.896 328 ILE A N 1
ATOM 2432 C CA . ILE A 1 328 ? 15.101 -6.436 12.145 1.000 22.647 328 ILE A CA 1
ATOM 2433 C C . ILE A 1 328 ? 14.283 -5.370 11.418 1.000 23.397 328 ILE A C 1
ATOM 2434 O O . ILE A 1 328 ? 14.836 -4.622 10.627 1.000 27.401 328 ILE A O 1
ATOM 2439 N N . HIS A 1 329 ? 12.962 -5.361 11.642 1.000 20.649 329 HIS A N 1
ATOM 2440 C CA . HIS A 1 329 ? 12.020 -4.437 11.044 1.000 19.615 329 HIS A CA 1
ATOM 2441 C C . HIS A 1 329 ? 11.823 -3.204 11.914 1.000 29.671 329 HIS A C 1
ATOM 2442 O O . HIS A 1 329 ? 11.516 -3.327 13.095 1.000 31.630 329 HIS A O 1
ATOM 2449 N N . PRO A 1 330 ? 11.909 -1.978 11.371 1.000 31.396 330 PRO A N 1
ATOM 2450 C CA . PRO A 1 330 ? 11.890 -0.779 12.229 1.000 31.425 330 PRO A CA 1
ATOM 2451 C C . PRO A 1 330 ? 10.626 -0.477 13.059 1.000 30.466 330 PRO A C 1
ATOM 2452 O O . PRO A 1 330 ? 10.744 0.061 14.154 1.000 42.968 330 PRO A O 1
ATOM 2456 N N . ASP A 1 331 ? 9.414 -0.805 12.593 1.000 27.100 331 ASP A N 1
ATOM 2457 C CA . ASP A 1 331 ? 8.181 -0.242 13.150 1.000 27.188 331 ASP A CA 1
ATOM 2458 C C . ASP A 1 331 ? 7.245 -1.355 13.632 1.000 28.445 331 ASP A C 1
ATOM 2459 O O . ASP A 1 331 ? 6.644 -2.032 12.802 1.000 24.877 331 ASP A O 1
ATOM 2464 N N . ASN A 1 332 ? 7.091 -1.513 14.969 1.000 25.609 332 ASN A N 1
ATOM 2465 C CA . ASN A 1 332 ? 6.295 -2.590 15.539 1.000 24.674 332 ASN A CA 1
ATOM 2466 C C . ASN A 1 332 ? 4.830 -2.465 15.094 1.000 27.307 332 ASN A C 1
ATOM 2467 O O . ASN A 1 332 ? 4.066 -3.451 15.161 1.000 21.851 332 ASN A O 1
ATOM 2472 N N . ARG A 1 333 ? 4.458 -1.315 14.514 1.000 24.330 333 ARG A N 1
ATOM 2473 C CA . ARG A 1 333 ? 3.069 -1.149 14.125 1.000 27.981 333 ARG A CA 1
ATOM 2474 C C . ARG A 1 333 ? 2.826 -1.829 12.789 1.000 22.318 333 ARG A C 1
ATOM 2475 O O . ARG A 1 333 ? 1.700 -2.220 12.548 1.000 27.159 333 ARG A O 1
ATOM 2483 N N . THR A 1 334 ? 3.839 -1.950 11.922 1.000 22.518 334 THR A N 1
ATOM 2484 C CA . THR A 1 334 ? 3.573 -2.495 10.583 1.000 23.783 334 THR A CA 1
ATOM 2485 C C . THR A 1 334 ? 4.232 -3.868 10.354 1.000 19.097 334 THR A C 1
ATOM 2486 O O . THR A 1 334 ? 4.184 -4.415 9.245 1.000 17.827 334 THR A O 1
ATOM 2490 N N . ILE A 1 335 ? 4.829 -4.445 11.398 1.000 17.064 335 ILE A N 1
ATOM 2491 C CA . ILE A 1 335 ? 5.600 -5.679 11.263 1.000 15.983 335 ILE A CA 1
ATOM 2492 C C . ILE A 1 335 ? 4.711 -6.865 10.836 1.000 16.032 335 ILE A C 1
ATOM 2493 O O . ILE A 1 335 ? 5.162 -7.793 10.138 1.000 14.416 335 ILE A O 1
ATOM 2498 N N . PHE A 1 336 ? 3.448 -6.892 11.289 1.000 14.993 336 PHE A N 1
ATOM 2499 C CA . PHE A 1 336 ? 2.597 -8.061 11.090 1.000 13.431 336 PHE A CA 1
ATOM 2500 C C . PHE A 1 336 ? 2.164 -8.122 9.633 1.000 14.390 336 PHE A C 1
ATOM 2501 O O . PHE A 1 336 ? 1.934 -9.214 9.092 1.000 12.975 336 PHE A O 1
ATOM 2509 N N . ASN A 1 337 ? 2.103 -6.939 9.016 1.000 16.441 337 ASN A N 1
ATOM 2510 C CA . ASN A 1 337 ? 1.777 -6.840 7.589 1.000 17.415 337 ASN A CA 1
ATOM 2511 C C . ASN A 1 337 ? 2.818 -7.562 6.759 1.000 16.703 337 ASN A C 1
ATOM 2512 O O . ASN A 1 337 ? 2.482 -8.117 5.709 1.000 17.884 337 ASN A O 1
ATOM 2517 N N . GLU A 1 338 ? 4.065 -7.592 7.231 1.000 16.463 338 GLU A N 1
ATOM 2518 C CA . GLU A 1 338 ? 5.103 -8.340 6.553 1.000 17.070 338 GLU A CA 1
ATOM 2519 C C . GLU A 1 338 ? 4.801 -9.847 6.499 1.000 16.149 338 GLU A C 1
ATOM 2520 O O . GLU A 1 338 ? 5.113 -10.462 5.482 1.000 15.196 338 GLU A O 1
ATOM 2526 N N . LEU A 1 339 ? 4.198 -10.414 7.551 1.000 13.635 339 LEU A N 1
ATOM 2527 C CA . LEU A 1 339 ? 3.834 -11.826 7.599 1.000 13.556 339 LEU A CA 1
ATOM 2528 C C . LEU A 1 339 ? 2.651 -12.040 6.662 1.000 12.974 339 LEU A C 1
ATOM 2529 O O . LEU A 1 339 ? 2.567 -13.063 6.006 1.000 13.058 339 LEU A O 1
ATOM 2534 N N . VAL A 1 340 ? 1.695 -11.114 6.674 1.000 13.967 340 VAL A N 1
ATOM 2535 C CA . VAL A 1 340 ? 0.529 -11.273 5.817 1.000 16.005 340 VAL A CA 1
ATOM 2536 C C . VAL A 1 340 ? 0.981 -11.252 4.350 1.000 16.780 340 VAL A C 1
ATOM 2537 O O . VAL A 1 340 ? 0.518 -12.045 3.536 1.000 17.881 340 VAL A O 1
ATOM 2541 N N A SER A 1 341 ? 1.920 -10.359 4.026 0.490 16.497 341 SER A N 1
ATOM 2542 N N B SER A 1 341 ? 1.903 -10.337 4.032 0.510 16.256 341 SER A N 1
ATOM 2543 C CA A SER A 1 341 ? 2.294 -10.051 2.652 0.490 18.375 341 SER A CA 1
ATOM 2544 C CA B SER A 1 341 ? 2.306 -10.033 2.665 0.510 18.019 341 SER A CA 1
ATOM 2545 C C A SER A 1 341 ? 3.265 -11.090 2.101 0.490 17.712 341 SER A C 1
ATOM 2546 C C B SER A 1 341 ? 3.180 -11.151 2.102 0.510 17.412 341 SER A C 1
ATOM 2547 O O A SER A 1 341 ? 3.497 -11.173 0.900 0.490 18.177 341 SER A O 1
ATOM 2548 O O B SER A 1 341 ? 3.241 -11.365 0.895 0.510 17.386 341 SER A O 1
ATOM 2553 N N . GLY A 1 342 ? 3.844 -11.896 2.989 1.000 17.330 342 GLY A N 1
ATOM 2554 C CA . GLY A 1 342 ? 4.661 -13.006 2.562 1.000 15.348 342 GLY A CA 1
ATOM 2555 C C . GLY A 1 342 ? 6.117 -12.615 2.431 1.000 16.918 342 GLY A C 1
ATOM 2556 O O . GLY A 1 342 ? 6.849 -13.364 1.799 1.000 18.698 342 GLY A O 1
ATOM 2557 N N . THR A 1 343 ? 6.537 -11.465 3.001 1.000 16.645 343 THR A N 1
ATOM 2558 C CA . THR A 1 343 ? 7.936 -11.066 2.941 1.000 17.250 343 THR A CA 1
ATOM 2559 C C . THR A 1 343 ? 8.755 -11.643 4.088 1.000 18.500 343 THR A C 1
ATOM 2560 O O . THR A 1 343 ? 9.962 -11.475 4.096 1.000 17.645 343 THR A O 1
ATOM 2564 N N . ALA A 1 344 ? 8.088 -12.161 5.123 1.000 19.198 344 ALA A N 1
ATOM 2565 C CA . ALA A 1 344 ? 8.731 -12.982 6.141 1.000 16.330 344 ALA A CA 1
ATOM 2566 C C . ALA A 1 344 ? 7.764 -14.065 6.572 1.000 16.655 344 ALA A C 1
ATOM 2567 O O . ALA A 1 344 ? 6.573 -14.015 6.230 1.000 18.678 344 ALA A O 1
ATOM 2569 N N . ASP A 1 345 ? 8.278 -15.055 7.317 1.000 13.146 345 ASP A N 1
ATOM 2570 C CA . ASP A 1 345 ? 7.519 -16.279 7.567 1.000 14.177 345 ASP A CA 1
ATOM 2571 C C . ASP A 1 345 ? 7.047 -16.404 9.026 1.000 13.724 345 ASP A C 1
ATOM 2572 O O . ASP A 1 345 ? 5.980 -16.965 9.265 1.000 12.935 345 ASP A O 1
ATOM 2577 N N . ALA A 1 346 ? 7.794 -15.859 9.997 1.000 12.885 346 ALA A N 1
ATOM 2578 C CA . ALA A 1 346 ? 7.408 -15.959 11.403 1.000 13.496 346 ALA A CA 1
ATOM 2579 C C . ALA A 1 346 ? 7.969 -14.800 12.213 1.000 13.414 346 ALA A C 1
ATOM 2580 O O . ALA A 1 346 ? 8.992 -14.211 11.886 1.000 13.430 346 ALA A O 1
ATOM 2582 N N . MET A 1 347 ? 7.317 -14.539 13.343 1.000 13.303 347 MET A N 1
ATOM 2583 C CA . MET A 1 347 ? 7.821 -13.604 14.350 1.000 14.295 347 MET A CA 1
ATOM 2584 C C . MET A 1 347 ? 7.580 -14.237 15.702 1.000 12.991 347 MET A C 1
ATOM 2585 O O . MET A 1 347 ? 6.539 -14.824 15.941 1.000 13.961 347 MET A O 1
ATOM 2590 N N . PHE A 1 348 ? 8.608 -14.219 16.532 1.000 14.195 348 PHE A N 1
ATOM 2591 C CA . PHE A 1 348 ? 8.483 -14.503 17.949 1.000 14.120 348 PHE A CA 1
ATOM 2592 C C . PHE A 1 348 ? 8.096 -13.215 18.672 1.000 14.148 348 PHE A C 1
ATOM 2593 O O . PHE A 1 348 ? 8.746 -12.177 18.513 1.000 16.770 348 PHE A O 1
ATOM 2601 N N . THR A 1 349 ? 7.024 -13.288 19.452 1.000 14.309 349 THR A N 1
ATOM 2602 C CA . THR A 1 349 ? 6.574 -12.206 20.296 1.000 15.437 349 THR A CA 1
ATOM 2603 C C . THR A 1 349 ? 5.783 -12.755 21.490 1.000 13.675 349 THR A C 1
ATOM 2604 O O . THR A 1 349 ? 5.555 -13.968 21.567 1.000 12.198 349 THR A O 1
ATOM 2608 N N . ASP A 1 350 ? 5.346 -11.864 22.403 1.000 12.655 350 ASP A N 1
ATOM 2609 C CA . ASP A 1 350 ? 4.579 -12.256 23.571 1.000 13.310 350 ASP A CA 1
ATOM 2610 C C . ASP A 1 350 ? 3.289 -12.926 23.107 1.000 13.207 350 ASP A C 1
ATOM 2611 O O . ASP A 1 350 ? 2.696 -12.496 22.114 1.000 12.756 350 ASP A O 1
ATOM 2616 N N . SER A 1 351 ? 2.905 -13.981 23.838 1.000 12.408 351 SER A N 1
ATOM 2617 C CA . SER A 1 351 ? 1.667 -14.694 23.652 1.000 16.579 351 SER A CA 1
ATOM 2618 C C . SER A 1 351 ? 0.454 -13.761 23.580 1.000 14.521 351 SER A C 1
ATOM 2619 O O . SER A 1 351 ? -0.382 -13.929 22.707 1.000 17.071 351 SER A O 1
ATOM 2622 N N . ILE A 1 352 ? 0.366 -12.744 24.416 1.000 15.667 352 ILE A N 1
ATOM 2623 C CA . ILE A 1 352 ? -0.784 -11.848 24.366 1.000 16.022 352 ILE A CA 1
ATOM 2624 C C . ILE A 1 352 ? -0.824 -11.097 23.028 1.000 15.432 352 ILE A C 1
ATOM 2625 O O . ILE A 1 352 ? -1.886 -10.808 22.514 1.000 15.722 352 ILE A O 1
ATOM 2630 N N . GLU A 1 353 ? 0.334 -10.698 22.495 1.000 13.830 353 GLU A N 1
ATOM 2631 C CA . GLU A 1 353 ? 0.372 -9.980 21.243 1.000 14.813 353 GLU A CA 1
ATOM 2632 C C . GLU A 1 353 ? 0.030 -10.883 20.051 1.000 13.232 353 GLU A C 1
ATOM 2633 O O . GLU A 1 353 ? -0.691 -10.460 19.132 1.000 14.183 353 GLU A O 1
ATOM 2639 N N . ALA A 1 354 ? 0.608 -12.078 20.024 1.000 13.829 354 ALA A N 1
ATOM 2640 C CA . ALA A 1 354 ? 0.336 -13.069 18.984 1.000 14.049 354 ALA A CA 1
ATOM 2641 C C . ALA A 1 354 ? -1.153 -13.392 18.878 1.000 14.528 354 ALA A C 1
ATOM 2642 O O . ALA A 1 354 ? -1.688 -13.465 17.776 1.000 13.528 354 ALA A O 1
ATOM 2644 N N . GLN A 1 355 ? -1.814 -13.595 20.003 1.000 15.130 355 GLN A N 1
ATOM 2645 C CA . GLN A 1 355 ? -3.221 -13.967 20.027 1.000 17.909 355 GLN A CA 1
ATOM 2646 C C . GLN A 1 355 ? -4.059 -12.783 19.559 1.000 18.664 355 GLN A C 1
ATOM 2647 O O . GLN A 1 355 ? -5.010 -12.983 18.819 1.000 18.284 355 GLN A O 1
ATOM 2653 N N . LEU A 1 356 ? -3.691 -11.542 19.933 1.000 17.954 356 LEU A N 1
ATOM 2654 C CA . LEU A 1 356 ? -4.373 -10.345 19.451 1.000 20.097 356 LEU A CA 1
ATOM 2655 C C . LEU A 1 356 ? -4.213 -10.204 17.935 1.000 17.872 356 LEU A C 1
ATOM 2656 O O . LEU A 1 356 ? -5.186 -9.918 17.222 1.000 16.683 356 LEU A O 1
ATOM 2661 N N . GLN A 1 357 ? -2.989 -10.421 17.423 1.000 15.604 357 GLN A N 1
ATOM 2662 C CA . GLN A 1 357 ? -2.717 -10.188 16.003 1.000 15.813 357 GLN A CA 1
ATOM 2663 C C . GLN A 1 357 ? -3.332 -11.293 15.123 1.000 15.262 357 GLN A C 1
ATOM 2664 O O . GLN A 1 357 ? -3.691 -10.991 13.969 1.000 15.288 357 GLN A O 1
ATOM 2670 N N . ALA A 1 358 ? -3.396 -12.545 15.635 1.000 15.986 358 ALA A N 1
ATOM 2671 C CA . ALA A 1 358 ? -4.064 -13.696 15.000 1.000 15.138 358 ALA A CA 1
ATOM 2672 C C . ALA A 1 358 ? -5.589 -13.520 14.963 1.000 18.866 358 ALA A C 1
ATOM 2673 O O . ALA A 1 358 ? -6.223 -13.871 13.956 1.000 17.665 358 ALA A O 1
ATOM 2675 N N . THR A 1 359 ? -6.153 -12.766 15.896 1.000 19.066 359 THR A N 1
ATOM 2676 C CA . THR A 1 359 ? -7.564 -12.368 15.833 1.000 23.636 359 THR A CA 1
ATOM 2677 C C . THR A 1 359 ? -7.806 -11.231 14.827 1.000 25.678 359 THR A C 1
ATOM 2678 O O . THR A 1 359 ? -8.756 -11.240 14.047 1.000 24.484 359 THR A O 1
ATOM 2682 N N . LYS A 1 360 ? -6.932 -10.230 14.853 1.000 21.904 360 LYS A N 1
ATOM 2683 C CA . LYS A 1 360 ? -6.998 -9.069 13.994 1.000 24.506 360 LYS A CA 1
ATOM 2684 C C . LYS A 1 360 ? -6.817 -9.467 12.520 1.000 24.770 360 LYS A C 1
ATOM 2685 O O . LYS A 1 360 ? -7.533 -8.941 11.674 1.000 23.330 360 LYS A O 1
ATOM 2691 N N . HIS A 1 361 ? -5.873 -10.383 12.203 1.000 22.637 361 HIS A N 1
ATOM 2692 C CA . HIS A 1 361 ? -5.547 -10.726 10.820 1.000 22.039 361 HIS A CA 1
ATOM 2693 C C . HIS A 1 361 ? -6.086 -12.120 10.465 1.000 22.458 361 HIS A C 1
ATOM 2694 O O . HIS A 1 361 ? -5.544 -13.136 10.880 1.000 21.342 361 HIS A O 1
ATOM 2701 N N . PRO A 1 362 ? -7.141 -12.233 9.605 1.000 26.857 362 PRO A N 1
ATOM 2702 C CA . PRO A 1 362 ? -7.574 -13.536 9.080 1.000 25.507 362 PRO A CA 1
ATOM 2703 C C . PRO A 1 362 ? -6.437 -14.460 8.645 1.000 20.332 362 PRO A C 1
ATOM 2704 O O . PRO A 1 362 ? -6.416 -15.626 8.984 1.000 27.019 362 PRO A O 1
ATOM 2708 N N . SER A 1 363 ? -5.455 -13.942 7.918 1.000 20.975 363 SER A N 1
ATOM 2709 C CA . SER A 1 363 ? -4.422 -14.814 7.383 1.000 21.132 363 SER A CA 1
ATOM 2710 C C . SER A 1 363 ? -3.414 -15.294 8.436 1.000 19.894 363 SER A C 1
ATOM 2711 O O . SER A 1 363 ? -2.589 -16.160 8.110 1.000 17.141 363 SER A O 1
ATOM 2714 N N . LEU A 1 364 ? -3.421 -14.722 9.654 1.000 17.403 364 LEU A N 1
ATOM 2715 C CA . LEU A 1 364 ? -2.396 -15.090 10.639 1.000 17.306 364 LEU A CA 1
ATOM 2716 C C . LEU A 1 364 ? -2.899 -16.020 11.731 1.000 17.131 364 LEU A C 1
ATOM 2717 O O . LEU A 1 364 ? -4.037 -15.944 12.156 1.000 17.543 364 LEU A O 1
ATOM 2722 N N . CYS A 1 365 ? -1.957 -16.826 12.258 1.000 16.393 365 CYS A N 1
ATOM 2723 C CA . CYS A 1 365 ? -2.241 -17.896 13.189 1.000 17.141 365 CYS A CA 1
ATOM 2724 C C . CYS A 1 365 ? -1.118 -17.933 14.214 1.000 15.929 365 CYS A C 1
ATOM 2725 O O . CYS A 1 365 ? 0.029 -17.806 13.832 1.000 16.033 365 CYS A O 1
ATOM 2728 N N . VAL A 1 366 ? -1.437 -18.247 15.487 1.000 16.325 366 VAL A N 1
ATOM 2729 C CA . VAL A 1 366 ? -0.424 -18.695 16.428 1.000 14.798 366 VAL A CA 1
ATOM 2730 C C . VAL A 1 366 ? 0.084 -20.063 16.008 1.000 16.110 366 VAL A C 1
ATOM 2731 O O . VAL A 1 366 ? -0.709 -21.000 15.876 1.000 15.666 366 VAL A O 1
ATOM 2735 N N . LEU A 1 367 ? 1.416 -20.187 15.892 1.000 15.568 367 LEU A N 1
ATOM 2736 C CA . LEU A 1 367 ? 2.083 -21.343 15.309 1.000 14.961 367 LEU A CA 1
ATOM 2737 C C . LEU A 1 367 ? 2.317 -22.472 16.316 1.000 14.532 367 LEU A C 1
ATOM 2738 O O . LEU A 1 367 ? 2.397 -23.632 15.891 1.000 14.072 367 LEU A O 1
ATOM 2743 N N . LEU A 1 368 ? 2.607 -22.123 17.579 1.000 14.813 368 LEU A N 1
ATOM 2744 C CA . LEU A 1 368 ? 3.009 -23.106 18.594 1.000 16.639 368 LEU A CA 1
ATOM 2745 C C . LEU A 1 368 ? 1.857 -23.422 19.551 1.000 19.877 368 LEU A C 1
ATOM 2746 O O . LEU A 1 368 ? 1.007 -22.574 19.825 1.000 20.503 368 LEU A O 1
ATOM 2751 N N . ASP A 1 369 ? 1.864 -24.655 20.106 1.000 25.105 369 ASP A N 1
ATOM 2752 C CA . ASP A 1 369 ? 0.771 -25.116 20.971 1.000 30.648 369 ASP A CA 1
ATOM 2753 C C . ASP A 1 369 ? 0.804 -24.383 22.310 1.000 26.952 369 ASP A C 1
ATOM 2754 O O . ASP A 1 369 ? -0.242 -24.121 22.901 1.000 26.478 369 ASP A O 1
ATOM 2759 N N . GLN A 1 370 ? 2.012 -24.049 22.786 1.000 24.182 370 GLN A N 1
ATOM 2760 C CA . GLN A 1 370 ? 2.123 -23.269 24.006 1.000 25.299 370 GLN A CA 1
ATOM 2761 C C . GLN A 1 370 ? 3.425 -22.454 23.998 1.000 21.679 370 GLN A C 1
ATOM 2762 O O . GLN A 1 370 ? 4.346 -22.716 23.201 1.000 17.930 370 GLN A O 1
ATOM 2768 N N . PRO A 1 371 ? 3.498 -21.389 24.835 1.000 19.503 371 PRO A N 1
ATOM 2769 C CA . PRO A 1 371 ? 4.655 -20.501 24.857 1.000 17.141 371 PRO A CA 1
ATOM 2770 C C . PRO A 1 371 ? 5.889 -21.270 25.299 1.000 16.217 371 PRO A C 1
ATOM 2771 O O . PRO A 1 371 ? 5.787 -22.319 25.900 1.000 17.472 371 PRO A O 1
ATOM 2775 N N . LEU A 1 372 ? 7.042 -20.786 24.895 1.000 14.009 372 LEU A N 1
ATOM 2776 C CA . LEU A 1 372 ? 8.321 -21.417 25.119 1.000 16.378 372 LEU A CA 1
ATOM 2777 C C . LEU A 1 372 ? 9.053 -20.811 26.312 1.000 17.738 372 LEU A C 1
ATOM 2778 O O . LEU A 1 372 ? 10.103 -21.341 26.682 1.000 19.477 372 LEU A O 1
ATOM 2783 N N . THR A 1 373 ? 8.639 -19.616 26.738 1.000 15.443 373 THR A N 1
ATOM 2784 C CA . THR A 1 373 ? 9.348 -18.870 27.781 1.000 15.575 373 THR A CA 1
ATOM 2785 C C . THR A 1 373 ? 8.377 -18.497 28.892 1.000 14.137 373 THR A C 1
ATOM 2786 O O . THR A 1 373 ? 7.156 -18.563 28.733 1.000 12.501 373 THR A O 1
ATOM 2790 N N . PHE A 1 374 ? 8.958 -18.065 30.018 1.000 12.577 374 PHE A N 1
ATOM 2791 C CA . PHE A 1 374 ? 8.220 -17.441 31.102 1.000 13.401 374 PHE A CA 1
ATOM 2792 C C . PHE A 1 374 ? 8.608 -15.973 31.185 1.000 13.819 374 PHE A C 1
ATOM 2793 O O . PHE A 1 374 ? 9.796 -15.655 31.231 1.000 13.072 374 PHE A O 1
ATOM 2801 N N . GLN A 1 375 ? 7.619 -15.078 31.179 1.000 13.195 375 GLN A N 1
ATOM 2802 C CA . GLN A 1 375 ? 7.943 -13.661 31.257 1.000 14.952 375 GLN A CA 1
ATOM 2803 C C . GLN A 1 375 ? 6.739 -12.944 31.862 1.000 16.678 375 GLN A C 1
ATOM 2804 O O . GLN A 1 375 ? 5.590 -13.347 31.625 1.000 17.419 375 GLN A O 1
ATOM 2810 N N . GLN A 1 376 ? 7.015 -11.905 32.689 1.000 12.925 376 GLN A N 1
ATOM 2811 C CA . GLN A 1 376 ? 5.970 -11.103 33.291 1.000 12.711 376 GLN A CA 1
ATOM 2812 C C . GLN A 1 376 ? 6.120 -9.634 32.891 1.000 11.435 376 GLN A C 1
ATOM 2813 O O . GLN A 1 376 ? 7.194 -9.197 32.530 1.000 13.605 376 GLN A O 1
ATOM 2819 N N . LYS A 1 377 ? 5.028 -8.901 32.893 1.000 11.435 377 LYS A N 1
ATOM 2820 C CA . LYS A 1 377 ? 5.038 -7.479 32.617 1.000 11.704 377 LYS A CA 1
ATOM 2821 C C . LYS A 1 377 ? 4.990 -6.722 33.923 1.000 11.818 377 LYS A C 1
ATOM 2822 O O . LYS A 1 377 ? 4.321 -7.133 34.872 1.000 13.582 377 LYS A O 1
ATOM 2828 N N . GLY A 1 378 ? 5.671 -5.580 33.927 1.000 11.449 378 GLY A N 1
ATOM 2829 C CA . GLY A 1 378 ? 5.653 -4.698 35.083 1.000 11.643 378 GLY A CA 1
ATOM 2830 C C . GLY A 1 378 ? 5.871 -3.233 34.726 1.000 11.503 378 GLY A C 1
ATOM 2831 O O . GLY A 1 378 ? 6.176 -2.881 33.585 1.000 13.042 378 GLY A O 1
ATOM 2832 N N . ILE A 1 379 ? 5.597 -2.371 35.699 1.000 11.504 379 ILE A N 1
ATOM 2833 C CA . ILE A 1 379 ? 5.906 -0.958 35.531 1.000 12.001 379 ILE A CA 1
ATOM 2834 C C . ILE A 1 379 ? 7.397 -0.751 35.706 1.000 12.559 379 ILE A C 1
ATOM 2835 O O . ILE A 1 379 ? 7.898 -1.064 36.753 1.000 14.080 379 ILE A O 1
ATOM 2840 N N . LEU A 1 380 ? 8.065 -0.139 34.715 1.000 14.362 380 LEU A N 1
ATOM 2841 C CA . LEU A 1 380 ? 9.435 0.335 34.886 1.000 14.005 380 LEU A CA 1
ATOM 2842 C C . LEU A 1 380 ? 9.485 1.627 35.696 1.000 14.414 380 LEU A C 1
ATOM 2843 O O . LEU A 1 380 ? 8.651 2.531 35.460 1.000 14.571 380 LEU A O 1
ATOM 2848 N N . LEU A 1 381 ? 10.435 1.669 36.674 1.000 14.220 381 LEU A N 1
ATOM 2849 C CA . LEU A 1 381 ? 10.571 2.734 37.678 1.000 16.632 381 LEU A CA 1
ATOM 2850 C C . LEU A 1 381 ? 12.003 3.236 37.700 1.000 16.146 381 LEU A C 1
ATOM 2851 O O . LEU A 1 381 ? 12.913 2.419 37.722 1.000 18.303 381 LEU A O 1
ATOM 2856 N N . GLN A 1 382 ? 12.198 4.555 37.874 1.000 16.823 382 GLN A N 1
ATOM 2857 C CA . GLN A 1 382 ? 13.479 5.068 38.326 1.000 15.797 382 GLN A CA 1
ATOM 2858 C C . GLN A 1 382 ? 13.819 4.340 39.619 1.000 16.559 382 GLN A C 1
ATOM 2859 O O . GLN A 1 382 ? 12.928 4.002 40.414 1.000 14.126 382 GLN A O 1
ATOM 2865 N N . PRO A 1 383 ? 15.111 4.105 39.907 1.000 18.434 383 PRO A N 1
ATOM 2866 C CA . PRO A 1 383 ? 15.494 3.322 41.091 1.000 20.785 383 PRO A CA 1
ATOM 2867 C C . PRO A 1 383 ? 15.377 4.053 42.436 1.000 23.059 383 PRO A C 1
ATOM 2868 O O . PRO A 1 383 ? 16.392 4.402 43.044 1.000 26.709 383 PRO A O 1
ATOM 2872 N N . ASP A 1 384 ? 14.133 4.327 42.861 1.000 20.525 384 ASP A N 1
ATOM 2873 C CA . ASP A 1 384 ? 13.827 4.905 44.154 1.000 21.677 384 ASP A CA 1
ATOM 2874 C C . ASP A 1 384 ? 13.053 3.882 44.968 1.000 20.603 384 ASP A C 1
ATOM 2875 O O . ASP A 1 384 ? 11.857 3.648 44.730 1.000 20.565 384 ASP A O 1
ATOM 2880 N N . PRO A 1 385 ? 13.699 3.274 45.999 1.000 18.006 385 PRO A N 1
ATOM 2881 C CA . PRO A 1 385 ? 13.025 2.299 46.848 1.000 18.567 385 PRO A CA 1
ATOM 2882 C C . PRO A 1 385 ? 11.644 2.709 47.321 1.000 16.354 385 PRO A C 1
ATOM 2883 O O . PRO A 1 385 ? 10.737 1.882 47.444 1.000 15.645 385 PRO A O 1
ATOM 2887 N N . GLU A 1 386 ? 11.515 3.980 47.690 1.000 18.174 386 GLU A N 1
ATOM 2888 C CA . GLU A 1 386 ? 10.312 4.448 48.341 1.000 21.223 386 GLU A CA 1
ATOM 2889 C C . GLU A 1 386 ? 9.221 4.568 47.291 1.000 17.831 386 GLU A C 1
ATOM 2890 O O . GLU A 1 386 ? 8.073 4.337 47.608 1.000 18.552 386 GLU A O 1
ATOM 2896 N N . LEU A 1 387 ? 9.606 4.912 46.052 1.000 19.302 387 LEU A N 1
ATOM 2897 C CA . LEU A 1 387 ? 8.686 4.945 44.925 1.000 18.389 387 LEU A CA 1
ATOM 2898 C C . LEU A 1 387 ? 8.097 3.547 44.650 1.000 17.645 387 LEU A C 1
ATOM 2899 O O . LEU A 1 387 ? 6.870 3.360 44.564 1.000 16.767 387 LEU A O 1
ATOM 2904 N N . LYS A 1 388 ? 8.998 2.563 44.596 1.000 16.926 388 LYS A N 1
ATOM 2905 C CA . LYS A 1 388 ? 8.649 1.170 44.363 1.000 17.299 388 LYS A CA 1
ATOM 2906 C C . LYS A 1 388 ? 7.705 0.660 45.436 1.000 19.098 388 LYS A C 1
ATOM 2907 O O . LYS A 1 388 ? 6.684 0.064 45.109 1.000 19.249 388 LYS A O 1
ATOM 2913 N N . LYS A 1 389 ? 8.066 0.916 46.708 1.000 19.633 389 LYS A N 1
ATOM 2914 C CA . LYS A 1 389 ? 7.222 0.547 47.831 1.000 22.516 389 LYS A CA 1
ATOM 2915 C C . LYS A 1 389 ? 5.810 1.094 47.665 1.000 19.725 389 LYS A C 1
ATOM 2916 O O . LYS A 1 389 ? 4.845 0.388 47.879 1.000 19.500 389 LYS A O 1
ATOM 2922 N N . ARG A 1 390 ? 5.644 2.367 47.310 1.000 24.434 390 ARG A N 1
ATOM 2923 C CA . ARG A 1 390 ? 4.298 2.927 47.262 1.000 23.117 390 ARG A CA 1
ATOM 2924 C C . ARG A 1 390 ? 3.533 2.373 46.084 1.000 22.313 390 ARG A C 1
ATOM 2925 O O . ARG A 1 390 ? 2.290 2.234 46.125 1.000 18.708 390 ARG A O 1
ATOM 2933 N N . ILE A 1 391 ? 4.269 2.197 44.978 1.000 21.346 391 ILE A N 1
ATOM 2934 C CA . ILE A 1 391 ? 3.597 1.793 43.753 1.000 21.011 391 ILE A CA 1
ATOM 2935 C C . ILE A 1 391 ? 3.054 0.369 43.932 1.000 19.816 391 ILE A C 1
ATOM 2936 O O . ILE A 1 391 ? 1.921 0.071 43.532 1.000 21.282 391 ILE A O 1
ATOM 2941 N N . ASP A 1 392 ? 3.873 -0.525 44.487 1.000 21.510 392 ASP A N 1
ATOM 2942 C CA . ASP A 1 392 ? 3.461 -1.911 44.727 1.000 22.349 392 ASP A CA 1
ATOM 2943 C C . ASP A 1 392 ? 2.275 -2.032 45.676 1.000 24.012 392 ASP A C 1
ATOM 2944 O O . ASP A 1 392 ? 1.337 -2.784 45.399 1.000 28.130 392 ASP A O 1
ATOM 2949 N N . THR A 1 393 ? 2.325 -1.303 46.798 1.000 26.387 393 THR A N 1
ATOM 2950 C CA . THR A 1 393 ? 1.203 -1.251 47.718 1.000 27.598 393 THR A CA 1
ATOM 2951 C C . THR A 1 393 ? -0.071 -0.956 46.930 1.000 28.540 393 THR A C 1
ATOM 2952 O O . THR A 1 393 ? -1.061 -1.676 47.098 1.000 32.029 393 THR A O 1
ATOM 2956 N N . TRP A 1 394 ? -0.023 0.051 46.035 1.000 23.792 394 TRP A N 1
ATOM 2957 C CA . TRP A 1 394 ? -1.184 0.412 45.241 1.000 25.355 394 TRP A CA 1
ATOM 2958 C C . TRP A 1 394 ? -1.563 -0.722 44.280 1.000 23.335 394 TRP A C 1
ATOM 2959 O O . TRP A 1 394 ? -2.732 -1.097 44.154 1.000 22.498 394 TRP A O 1
ATOM 2970 N N . LEU A 1 395 ? -0.562 -1.237 43.558 1.000 23.382 395 LEU A N 1
ATOM 2971 C CA . LEU A 1 395 ? -0.787 -2.130 42.420 1.000 22.344 395 LEU A CA 1
ATOM 2972 C C . LEU A 1 395 ? -1.355 -3.451 42.917 1.000 23.100 395 LEU A C 1
ATOM 2973 O O . LEU A 1 395 ? -2.312 -3.954 42.337 1.000 24.485 395 LEU A O 1
ATOM 2978 N N . LEU A 1 396 ? -0.733 -4.015 43.962 1.000 23.317 396 LEU A N 1
ATOM 2979 C CA . LEU A 1 396 ? -1.180 -5.296 44.503 1.000 27.980 396 LEU A CA 1
ATOM 2980 C C . LEU A 1 396 ? -2.628 -5.170 44.961 1.000 27.439 396 LEU A C 1
ATOM 2981 O O . LEU A 1 396 ? -3.428 -6.076 44.784 1.000 29.187 396 LEU A O 1
ATOM 2986 N N . ASP A 1 397 ? -2.973 -4.014 45.536 1.000 28.157 397 ASP A N 1
ATOM 2987 C CA . ASP A 1 397 ? -4.317 -3.811 46.025 1.000 28.889 397 ASP A CA 1
ATOM 2988 C C . ASP A 1 397 ? -5.250 -3.670 44.838 1.000 27.363 397 ASP A C 1
ATOM 2989 O O . ASP A 1 397 ? -6.362 -4.178 44.831 1.000 31.699 397 ASP A O 1
ATOM 2994 N N . TYR A 1 398 ? -4.784 -2.978 43.806 1.000 28.489 398 TYR A N 1
ATOM 2995 C CA . TYR A 1 398 ? -5.624 -2.678 42.665 1.000 28.843 398 TYR A CA 1
ATOM 2996 C C . TYR A 1 398 ? -5.979 -3.986 41.953 1.000 26.987 398 TYR A C 1
ATOM 2997 O O . TYR A 1 398 ? -7.122 -4.165 41.545 1.000 26.513 398 TYR A O 1
ATOM 3006 N N . LEU A 1 399 ? -4.992 -4.891 41.829 1.000 27.579 399 LEU A N 1
ATOM 3007 C CA . LEU A 1 399 ? -5.136 -6.156 41.109 1.000 26.535 399 LEU A CA 1
ATOM 3008 C C . LEU A 1 399 ? -6.076 -7.108 41.846 1.000 29.926 399 LEU A C 1
ATOM 3009 O O . LEU A 1 399 ? -6.821 -7.843 41.195 1.000 29.762 399 LEU A O 1
ATOM 3014 N N . SER A 1 400 ? -5.988 -7.121 43.192 1.000 32.759 400 SER A N 1
ATOM 3015 C CA . SER A 1 400 ? -6.930 -7.815 44.075 1.000 37.399 400 SER A CA 1
ATOM 3016 C C . SER A 1 400 ? -8.389 -7.456 43.818 1.000 39.654 400 SER A C 1
ATOM 3017 O O . SER A 1 400 ? -9.255 -8.204 44.252 1.000 44.820 400 SER A O 1
ATOM 3020 N N . SER A 1 401 ? -8.667 -6.272 43.262 1.000 44.595 401 SER A N 1
ATOM 3021 C CA . SER A 1 401 ? -9.972 -5.655 43.433 1.000 51.988 401 SER A CA 1
ATOM 3022 C C . SER A 1 401 ? -10.766 -5.615 42.125 1.000 60.538 401 SER A C 1
ATOM 3023 O O . SER A 1 401 ? -11.958 -5.926 42.107 1.000 70.289 401 SER A O 1
ATOM 3026 N N . HIS A 1 402 ? -10.119 -5.184 41.043 1.000 60.127 402 HIS A N 1
ATOM 3027 C CA . HIS A 1 402 ? -10.657 -5.383 39.711 1.000 61.201 402 HIS A CA 1
ATOM 3028 C C . HIS A 1 402 ? -10.199 -6.765 39.277 1.000 67.661 402 HIS A C 1
ATOM 3029 O O . HIS A 1 402 ? -9.369 -7.376 39.951 1.000 67.396 402 HIS A O 1
ATOM 3036 N N . ASP A 1 403 ? -10.745 -7.252 38.160 1.000 69.047 403 ASP A N 1
ATOM 3037 C CA . ASP A 1 403 ? -9.949 -8.054 37.249 1.000 69.398 403 ASP A CA 1
ATOM 3038 C C . ASP A 1 403 ? -9.340 -7.127 36.201 1.000 65.178 403 ASP A C 1
ATOM 3039 O O . ASP A 1 403 ? -10.062 -6.445 35.471 1.000 64.165 403 ASP A O 1
ATOM 3044 N N . VAL A 1 404 ? -7.997 -7.102 36.173 1.000 56.251 404 VAL A N 1
ATOM 3045 C CA . VAL A 1 404 ? -7.248 -6.880 34.951 1.000 55.567 404 VAL A CA 1
ATOM 3046 C C . VAL A 1 404 ? -7.984 -7.542 33.799 1.000 53.976 404 VAL A C 1
ATOM 3047 O O . VAL A 1 404 ? -8.040 -6.978 32.715 1.000 58.842 404 VAL A O 1
ATOM 3051 N N . SER A 1 405 ? -8.527 -8.742 34.024 1.000 48.874 405 SER A N 1
ATOM 3052 C CA . SER A 1 405 ? -9.086 -9.515 32.927 1.000 49.051 405 SER A CA 1
ATOM 3053 C C . SER A 1 405 ? -9.994 -8.629 32.067 1.000 41.513 405 SER A C 1
ATOM 3054 O O . SER A 1 405 ? -9.951 -8.716 30.845 1.000 42.294 405 SER A O 1
ATOM 3057 N N . ALA A 1 406 ? -10.777 -7.755 32.724 1.000 42.577 406 ALA A N 1
ATOM 3058 C CA . ALA A 1 406 ? -11.804 -6.945 32.084 1.000 40.447 406 ALA A CA 1
ATOM 3059 C C . ALA A 1 406 ? -11.207 -5.750 31.338 1.000 37.083 406 ALA A C 1
ATOM 3060 O O . ALA A 1 406 ? -11.569 -5.477 30.199 1.000 35.685 406 ALA A O 1
ATOM 3062 N N . LEU A 1 407 ? -10.294 -5.034 31.997 1.000 34.474 407 LEU A N 1
ATOM 3063 C CA . LEU A 1 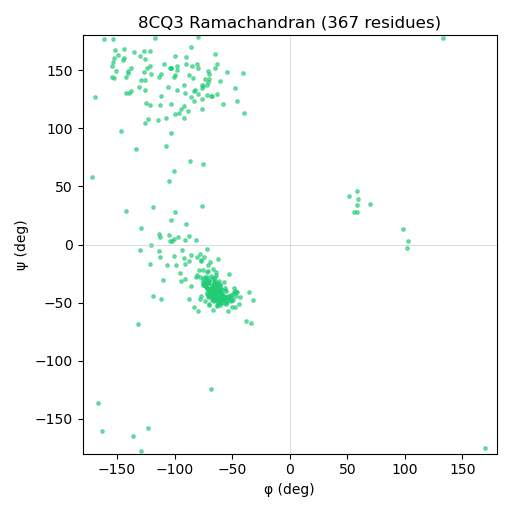407 ? -9.388 -4.121 31.310 1.000 35.568 407 LEU A CA 1
ATOM 3064 C C . LEU A 1 407 ? -8.682 -4.798 30.137 1.000 31.699 407 LEU A C 1
ATOM 3065 O O . LEU A 1 407 ? -8.630 -4.254 29.049 1.000 29.526 407 LEU A O 1
ATOM 3070 N N . PHE A 1 408 ? -8.128 -5.993 30.355 1.000 34.888 408 PHE A N 1
ATOM 3071 C CA . PHE A 1 408 ? -7.473 -6.723 29.279 1.000 33.401 408 PHE A CA 1
ATOM 3072 C C . PHE A 1 408 ? -8.471 -6.949 28.137 1.000 33.990 408 PHE A C 1
ATOM 3073 O O . PHE A 1 408 ? -8.177 -6.679 26.976 1.000 35.002 408 PHE A O 1
ATOM 3081 N N . SER A 1 409 ? -9.684 -7.404 28.461 1.000 34.914 409 SER A N 1
ATOM 3082 C CA . SER A 1 409 ? -10.689 -7.740 27.453 1.000 34.040 409 SER A CA 1
ATOM 3083 C C . SER A 1 409 ? -11.219 -6.530 26.669 1.000 31.230 409 SER A C 1
ATOM 3084 O O . SER A 1 409 ? -11.637 -6.646 25.521 1.000 27.854 409 SER A O 1
ATOM 3087 N N . LYS A 1 410 ? -11.221 -5.357 27.296 1.000 31.797 410 LYS A N 1
ATOM 3088 C CA . LYS A 1 410 ? -11.700 -4.135 26.674 1.000 31.612 410 LYS A CA 1
ATOM 3089 C C . LYS A 1 410 ? -10.786 -3.764 25.510 1.000 30.202 410 LYS A C 1
ATOM 3090 O O . LYS A 1 410 ? -11.253 -3.263 24.499 1.000 29.696 410 LYS A O 1
ATOM 3096 N N . HIS A 1 411 ? -9.487 -4.075 25.615 1.000 29.468 411 HIS A N 1
ATOM 3097 C CA . HIS A 1 411 ? -8.554 -3.773 24.536 1.000 30.300 411 HIS A CA 1
ATOM 3098 C C . HIS A 1 411 ? -8.266 -5.005 23.677 1.000 35.104 411 HIS A C 1
ATOM 3099 O O . HIS A 1 411 ? -7.195 -5.099 23.077 1.000 34.159 411 HIS A O 1
ATOM 3106 N N . GLY A 1 412 ? -9.223 -5.936 23.610 1.000 37.058 412 GLY A N 1
ATOM 3107 C CA . GLY A 1 412 ? -9.234 -6.964 22.581 1.000 37.970 412 GLY A CA 1
ATOM 3108 C C . GLY A 1 412 ? -8.656 -8.302 23.054 1.000 34.571 412 GLY A C 1
ATOM 3109 O O . GLY A 1 412 ? -8.368 -9.155 22.241 1.000 38.296 412 GLY A O 1
ATOM 3110 N N . VAL A 1 413 ? -8.448 -8.516 24.356 1.000 39.733 413 VAL A N 1
ATOM 3111 C CA . VAL A 1 413 ? -7.705 -9.699 24.765 1.000 44.045 413 VAL A CA 1
ATOM 3112 C C . VAL A 1 413 ? -8.680 -10.746 25.301 1.000 44.442 413 VAL A C 1
ATOM 3113 O O . VAL A 1 413 ? -9.005 -10.701 26.479 1.000 41.886 413 VAL A O 1
ATOM 3117 N N . ASP A 1 414 ? -9.086 -11.701 24.439 1.000 48.390 414 ASP A N 1
ATOM 3118 C CA . ASP A 1 414 ? -9.848 -12.886 24.827 1.000 56.753 414 ASP A CA 1
ATOM 3119 C C . ASP A 1 414 ? -9.354 -13.461 26.154 1.000 63.717 414 ASP A C 1
ATOM 3120 O O . ASP A 1 414 ? -8.248 -13.996 26.246 1.000 63.955 414 ASP A O 1
ATOM 3125 N N . PRO A 1 415 ? -10.180 -13.404 27.224 1.000 71.083 415 PRO A N 1
ATOM 3126 C CA . PRO A 1 415 ? -9.745 -13.887 28.538 1.000 69.282 415 PRO A CA 1
ATOM 3127 C C . PRO A 1 415 ? -9.718 -15.412 28.693 1.000 72.953 415 PRO A C 1
ATOM 3128 O O . PRO A 1 415 ? -9.929 -15.926 29.792 1.000 75.483 415 PRO A O 1
ATOM 3132 N N . ASP A 1 416 ? -9.404 -16.140 27.610 1.000 71.533 416 ASP A N 1
ATOM 3133 C CA . ASP A 1 416 ? -8.469 -17.257 27.681 1.000 74.006 416 ASP A CA 1
ATOM 3134 C C . ASP A 1 416 ? -7.087 -16.778 27.220 1.000 70.681 416 ASP A C 1
ATOM 3135 O O . ASP A 1 416 ? -6.198 -17.646 27.093 1.000 64.705 416 ASP A O 1
#

Solvent-accessible surface area: 18114 Å² total; per-residue (Å²): 118,148,20,4,65,51,0,0,89,21,2,16,93,38,7,63,24,10,43,40,5,0,49,40,13,72,68,92,143,74,88,33,88,54,125,80,63,34,57,87,37,26,116,76,8,58,76,110,2,115,83,3,39,85,48,12,1,115,28,0,20,18,16,10,30,61,0,8,51,39,2,7,39,51,25,40,136,88,17,88,142,69,139,29,79,77,104,73,28,90,48,5,96,120,28,0,33,65,88,13,42,114,18,14,39,81,0,11,103,30,0,47,75,1,41,127,114,56,22,98,38,62,76,64,86,1,71,77,42,2,70,134,22,93,18,64,73,31,25,37,6,0,2,10,45,3,0,52,16,2,18,34,121,155,78,117,5,18,54,77,0,67,168,64,86,30,2,56,0,0,2,2,21,24,12,54,0,0,0,39,102,48,155,140,37,86,114,16,1,0,0,18,50,1,0,68,27,3,4,166,114,26,55,16,149,31,51,62,31,143,5,33,24,84,58,2,50,55,21,0,85,96,51,85,2,0,0,0,0,0,1,1,2,10,29,21,140,18,27,132,138,8,53,5,4,2,23,9,44,72,17,2,6,2,0,0,0,40,52,110,20,35,128,110,8,58,54,62,80,61,0,20,63,72,122,5,98,1,0,0,10,30,42,13,22,15,39,126,18,1,138,82,34,16,120,84,12,58,46,98,59,17,116,42,10,155,60,0,6,66,39,0,61,84,30,63,1,18,0,0,0,1,7,21,14,5,0,96,12,14,25,114,114,31,131,47,3,36,38,4,16,149,88,28,36,9,26,19,23,5,0,0,1,1,2,22,8,66,84,2,45,129,99,3,19,99,24,0,82,97,35,43,99,84,102,94,34,41,67,24,12,49,140,16,46,24,96,98,164

Secondary structure (DSSP, 8-state):
-HHHHHHHHHHHHHHHTHHHHHHHHHHTT--S--HHHHHHHHHHHHHT-TTS-HHHHHHHHHHHHHHHHHHHHHHHHHHTT----GGG---IIIIIHHHHHHHHHHHHHHHHHHHHHT----HHHHHHHHTTS---HHHHHHHHHHHHHHT-----HHHHHHHH-EEEEEE-S-BTTTBEE-TT--EESHHHHHHHHHHHHHTPEEEEEE--TTTHHHHHHTT--SEE-SSPBP-TTGGGT-EEEEEEEEE-EEEEEEGGGGGGSSSHHHHSSTT-EEEE-TTSHHHHHHHHH-SSSEEEE-S-TTTHHHHHHHTS-SEEEEEHHHHHHHHHH-TTEEE-SSS-SS-EEEEEEE-S-HHHHHHHHHHHHHHHTTS-HHHHHHHTT----

Nearest PDB structures (foldseek):
  8cq3-assembly1_A  TM=1.003E+00  e=1.721E-79  Aequoribacter fuscus
  8pnj-assembly1_A  TM=9.859E-01  e=5.592E-70  Aequoribacter fuscus
  6wup-assembly1_A  TM=9.341E-01  e=2.129E-26  synthetic construct
  8cq6-assembly1_D  TM=9.648E-01  e=7.216E-25  Duganella sacchari
  3kbr-assembly1_A  TM=9.071E-01  e=1.478E-25  Pseudomonas aeruginosa

Foldseek 3Di:
DVLQVLLLVLLVVLLVCLLLVLLVCVVVVHDLDDVVVVVVVLVVQQVLQVQWDSLLSSLLVVLSSVLSSVSSVVSVVVPVPDDRDPVNHDDPPPPNVVVSVVSSVVSSVSLVVCLVVVPDYDVVVLCVSCVPRPGAQASSQSNRFSSLRRSQHADPLVVVCLVVLEFEEEEALQAPQWWHADPVGDIHHLPVVVVVVLSVVSVHHYDYDYDHLACVQVCVVVVVGFKYTRQAWDGSVSSPFWDWADFDFKFAKFKKAFPVCQVQQQDPVSCQACPFFEEEEDHGPQVVVCVPPHDHYHYHHDHGSNCRRVCRVVVVGGMGMDTPQRQVQVCVVDVGMDGRYPGHNHIITGTMIGRHHVVVNVVSRVVVVVVCVPDPVLVSSVVRPGPSD

Sequence (389 aa):
NHHSEQTLYQQLMSERLALMPEVAKYKWHHNLPIEDLAREAMVLERTVSRTTTVLDPIHTKKTFFGLQMTAAKAIQANVFQSLTNTDVVASDVRSLNDDLRPKLTLLGDQIIEQLLISYQNGTPLNRAHFDAHFAHFELNPQIKDGLFKSLELVLTPPRDTLARLEKDKTLRVGVTLDYEPFSYQDNEGNRAGIDIELATALAKEFGYRIVWVKTSWPTLMADAEDNLFDIALSGISITAQRQHRMMFSAPYHTGGKTAIGRCSSVDELNTLALIDRAETRIIVNPGGTNERRFVRSALTNASIIRIHPDNRTIFNELVSSGTADAMFTDSIEAQLQATKHPSLCVLLDQPLTFQQKGILLQPDPELKKRIDTWLLDYLSSHDVSALFSKHGVDPD

B-factor: mean 26.16, std 12.33, range [10.38, 88.56]

Radius of gyration: 22.78 Å; Cα contacts (8 Å, |Δi|>4): 613; chains: 1; bounding box: 43×72×56 Å